Protein AF-0000000084497073 (afdb_homodimer)

Secondary structure (DSSP, 8-state):
---EEHHHHHH-GGGSSSHHHHHHHHHHHHHHH-SSS--S-HHHHHHHHTT--EEEEE--TTSHHHHHHHHHHHHHHHHHGGGS-TT--EEEEE---HHHHHH--HHHHHHHHHHHHHHHHHT--SPPPTTS-S-TTSTT--EEETTEEEEEEEEBTT--S-GGGB-SSEEEEEEEHHHHHHHHHHSS-HHHHHHHHHHHHHHH-SSPPPTT---TT-TT--GGGGTS--SSS---SS------------/---EEHHHHHH-GGGSSSHHHHHHHHHHHHHHH-SSS--S-HHHHHHHHTT--EEEEE--TTSHHHHHHHHHHHHHHHHHGGGS-TT--EEEEE---HHHHHH--HHHHHHHHHHHHHHHHHT--SPPPTTS-S-TTSTT--EEETTEEEEEEEEBTT--S-GGGB-SSEEEEEEEHHHHHHHHHHSS-HHHHHHHHHHHHHHH-SSPPPTT---TT-TT--GGGGTS--SSS---SS------------

Sequence (500 aa):
MQLLEGKQIESVPYLLDQQWQYEAFKHFKEKMSDTNGPFPCIPATIGFKLNHFRYGFLGDPRLKETSAELAELLKTFGQNSKSFGHYTSLIAIFHTPEDLIRKYSLADYRLLFWSLLSEISKLDEREWPPHIPRDPEHHVWEYCFGGEQYFMYCATPSHKKRKTRHFPYFIFAITPRWVLVEFNSAIESAKKMREKIRERIVNYDTIEIHPDLNLYGSKGNFEWKQYFLSDDLSTPSRCPFTSFHADKFEMQLLEGKQIESVPYLLDQQWQYEAFKHFKEKMSDTNGPFPCIPATIGFKLNHFRYGFLGDPRLKETSAELAELLKTFGQNSKSFGHYTSLIAIFHTPEDLIRKYSLADYRLLFWSLLSEISKLDEREWPPHIPRDPEHHVWEYCFGGEQYFMYCATPSHKKRKTRHFPYFIFAITPRWVLVEFNSAIESAKKMREKIRERIVNYDTIEIHPDLNLYGSKGNFEWKQYFLSDDLSTPSRCPFTSFHADKFE

Organism: NCBI:txid1637975

Structure (mmCIF, N/CA/C/O backbone):
data_AF-0000000084497073-model_v1
#
loop_
_entity.id
_entity.type
_entity.pdbx_description
1 polymer 'YqcI/YcgG family protein'
#
loop_
_atom_site.group_PDB
_atom_site.id
_atom_site.type_symbol
_atom_site.label_atom_id
_atom_site.label_alt_id
_atom_site.label_comp_id
_atom_site.label_asym_id
_atom_site.label_entity_id
_atom_site.label_seq_id
_atom_site.pdbx_PDB_ins_code
_atom_site.Cartn_x
_atom_site.Cartn_y
_atom_site.Cartn_z
_atom_site.occupancy
_atom_site.B_iso_or_equiv
_atom_site.auth_seq_id
_atom_site.auth_comp_id
_atom_site.auth_asym_id
_atom_site.auth_atom_id
_atom_site.pdbx_PDB_model_num
ATOM 1 N N . MET A 1 1 ? 0.046 -30.219 6.539 1 66.38 1 MET A N 1
ATOM 2 C CA . MET A 1 1 ? 0.534 -29.797 5.227 1 66.38 1 MET A CA 1
ATOM 3 C C . MET A 1 1 ? 1.893 -29.125 5.34 1 66.38 1 MET A C 1
ATOM 5 O O . MET A 1 1 ? 2.123 -28.344 6.266 1 66.38 1 MET A O 1
ATOM 9 N N . GLN A 1 2 ? 2.803 -29.625 4.527 1 83.56 2 GLN A N 1
ATOM 10 C CA . GLN A 1 2 ? 4.199 -29.266 4.754 1 83.56 2 GLN A CA 1
ATOM 11 C C . GLN A 1 2 ? 4.711 -28.328 3.668 1 83.56 2 GLN A C 1
ATOM 13 O O . GLN A 1 2 ? 4.316 -28.438 2.506 1 83.56 2 GLN A O 1
ATOM 18 N N . LEU A 1 3 ? 5.344 -27.25 4.059 1 92.62 3 LEU A N 1
ATOM 19 C CA . LEU A 1 3 ? 6.156 -26.406 3.188 1 92.62 3 LEU A CA 1
ATOM 20 C C . LEU A 1 3 ? 7.512 -27.047 2.926 1 92.62 3 LEU A C 1
ATOM 22 O O . LEU A 1 3 ? 8.281 -27.281 3.857 1 92.62 3 LEU A O 1
ATOM 26 N N . LEU A 1 4 ? 7.73 -27.359 1.691 1 94.69 4 LEU A N 1
ATOM 27 C CA . LEU A 1 4 ? 8.961 -28.078 1.368 1 94.69 4 LEU A CA 1
ATOM 28 C C . LEU A 1 4 ? 9.93 -27.172 0.617 1 94.69 4 LEU A C 1
ATOM 30 O O . LEU A 1 4 ? 9.508 -26.297 -0.144 1 94.69 4 LEU A O 1
ATOM 34 N N . GLU A 1 5 ? 11.219 -27.438 0.84 1 94.75 5 GLU A N 1
ATOM 35 C CA . GLU A 1 5 ? 12.273 -26.781 0.081 1 94.75 5 GLU A CA 1
ATOM 36 C C . GLU A 1 5 ? 12.609 -27.562 -1.19 1 94.75 5 GLU A C 1
ATOM 38 O O . GLU A 1 5 ? 12.57 -28.781 -1.202 1 94.75 5 GLU A O 1
ATOM 43 N N . GLY A 1 6 ? 12.961 -26.828 -2.205 1 94.25 6 GLY A N 1
ATOM 44 C CA . GLY A 1 6 ? 13.312 -27.469 -3.461 1 94.25 6 GLY A CA 1
ATOM 45 C C . GLY A 1 6 ? 14.422 -28.484 -3.32 1 94.25 6 GLY A C 1
ATOM 46 O O . GLY A 1 6 ? 14.297 -29.625 -3.795 1 94.25 6 GLY A O 1
ATOM 47 N N . LYS A 1 7 ? 15.492 -28.141 -2.656 1 91.81 7 LYS A N 1
ATOM 48 C CA . LYS A 1 7 ? 16.625 -29.031 -2.475 1 91.81 7 LYS A CA 1
ATOM 49 C C . LYS A 1 7 ? 16.234 -30.281 -1.689 1 91.81 7 LYS A C 1
ATOM 51 O O . LYS A 1 7 ? 16.75 -31.359 -1.941 1 91.81 7 LYS A O 1
ATOM 56 N N . GLN A 1 8 ? 15.312 -30.094 -0.758 1 89.44 8 GLN A N 1
ATOM 57 C CA . GLN A 1 8 ? 14.805 -31.234 0.002 1 89.44 8 GLN A CA 1
ATOM 58 C C . GLN A 1 8 ? 14.039 -32.188 -0.899 1 89.44 8 GLN A C 1
ATOM 60 O O . GLN A 1 8 ? 14.188 -33.406 -0.783 1 89.44 8 GLN A O 1
ATOM 65 N N . ILE A 1 9 ? 13.25 -31.656 -1.769 1 91.75 9 ILE A N 1
ATOM 66 C CA . ILE A 1 9 ? 12.453 -32.469 -2.686 1 91.75 9 ILE A CA 1
ATOM 67 C C . ILE A 1 9 ? 13.383 -33.25 -3.621 1 91.75 9 ILE A C 1
ATOM 69 O O . ILE A 1 9 ? 13.164 -34.438 -3.889 1 91.75 9 ILE A O 1
ATOM 73 N N . GLU A 1 10 ? 14.414 -32.625 -4.07 1 88.56 10 GLU A N 1
ATOM 74 C CA . GLU A 1 10 ? 15.352 -33.219 -5 1 88.56 10 GLU A CA 1
ATOM 75 C C . GLU A 1 10 ? 16.172 -34.312 -4.32 1 88.56 10 GLU A C 1
ATOM 77 O O . GLU A 1 10 ? 16.438 -35.375 -4.922 1 88.56 10 GLU A O 1
ATOM 82 N N . SER A 1 11 ? 16.531 -34.094 -3.066 1 86.06 11 SER A N 1
ATOM 83 C CA . SER A 1 11 ? 17.422 -35.031 -2.365 1 86.06 11 SER A CA 1
ATOM 84 C C . SER A 1 11 ? 16.656 -36.219 -1.788 1 86.06 11 SER A C 1
ATOM 86 O O . SER A 1 11 ? 17.219 -37.281 -1.637 1 86.06 11 SER A O 1
ATOM 88 N N . VAL A 1 12 ? 15.43 -35.906 -1.388 1 80.88 12 VAL A N 1
ATOM 89 C CA . VAL A 1 12 ? 14.641 -36.969 -0.768 1 80.88 12 VAL A CA 1
ATOM 90 C C . VAL A 1 12 ? 13.266 -37.031 -1.428 1 80.88 12 VAL A C 1
ATOM 92 O O . VAL A 1 12 ? 12.258 -36.688 -0.818 1 80.88 12 VAL A O 1
ATOM 95 N N . PRO A 1 13 ? 13.219 -37.656 -2.486 1 75.38 13 PRO A N 1
ATOM 96 C CA . PRO A 1 13 ? 11.945 -37.688 -3.213 1 75.38 13 PRO A CA 1
ATOM 97 C C . PRO A 1 13 ? 10.844 -38.406 -2.459 1 75.38 13 PRO A C 1
ATOM 99 O O . PRO A 1 13 ? 9.656 -38.156 -2.684 1 75.38 13 PRO A O 1
ATOM 102 N N . TYR A 1 14 ? 11.289 -39.281 -1.651 1 76.19 14 TYR A N 1
ATOM 103 C CA . TYR A 1 14 ? 10.297 -40.094 -0.935 1 76.19 14 TYR A CA 1
ATOM 104 C C . TYR A 1 14 ? 9.578 -39.25 0.115 1 76.19 14 TYR A C 1
ATOM 106 O O . TYR A 1 14 ? 8.633 -39.719 0.754 1 76.19 14 TYR A O 1
ATOM 114 N N . LEU A 1 15 ? 10.102 -37.969 0.199 1 76.19 15 LEU A N 1
ATOM 115 C CA . LEU A 1 15 ? 9.375 -37.031 1.041 1 76.19 15 LEU A CA 1
ATOM 116 C C . LEU A 1 15 ? 7.965 -36.812 0.509 1 76.19 15 LEU A C 1
ATOM 118 O O . LEU A 1 15 ? 7.062 -36.438 1.263 1 76.19 15 LEU A O 1
ATOM 122 N N . LEU A 1 16 ? 7.875 -37.094 -0.757 1 83.12 16 LEU A N 1
ATOM 123 C CA . LEU A 1 16 ? 6.586 -36.906 -1.413 1 83.12 16 LEU A CA 1
ATOM 124 C C . LEU A 1 16 ? 5.781 -38.188 -1.415 1 83.12 16 LEU A C 1
ATOM 126 O O . LEU A 1 16 ? 6.344 -39.281 -1.591 1 83.12 16 LEU A O 1
ATOM 130 N N . ASP A 1 17 ? 4.555 -38.125 -1.159 1 81.88 17 ASP A N 1
ATOM 131 C CA . ASP A 1 17 ? 3.684 -39.281 -0.962 1 81.88 17 ASP A CA 1
ATOM 132 C C . ASP A 1 17 ? 3.244 -39.875 -2.299 1 81.88 17 ASP A C 1
ATOM 134 O O . ASP A 1 17 ? 2.982 -41.094 -2.398 1 81.88 17 ASP A O 1
ATOM 138 N N . GLN A 1 18 ? 3.143 -39.031 -3.244 1 88.69 18 GLN A N 1
ATOM 139 C CA . GLN A 1 18 ? 2.582 -39.469 -4.516 1 88.69 18 GLN A CA 1
ATOM 140 C C . GLN A 1 18 ? 3.527 -39.156 -5.672 1 88.69 18 GLN A C 1
ATOM 142 O O . GLN A 1 18 ? 4.207 -38.125 -5.664 1 88.69 18 GLN A O 1
ATOM 147 N N . GLN A 1 19 ? 3.443 -39.938 -6.707 1 90.56 19 GLN A N 1
ATOM 148 C CA . GLN A 1 19 ? 4.344 -39.844 -7.848 1 90.56 19 GLN A CA 1
ATOM 149 C C . GLN A 1 19 ? 4.141 -38.531 -8.602 1 90.56 19 GLN A C 1
ATOM 151 O O . GLN A 1 19 ? 5.102 -37.938 -9.086 1 90.56 19 GLN A O 1
ATOM 156 N N . TRP A 1 20 ? 2.895 -38.094 -8.703 1 95.12 20 TRP A N 1
ATOM 157 C CA . TRP A 1 20 ? 2.623 -36.906 -9.484 1 95.12 20 TRP A CA 1
ATOM 158 C C . TRP A 1 20 ? 3.305 -35.688 -8.875 1 95.12 20 TRP A C 1
ATOM 160 O O . TRP A 1 20 ? 3.652 -34.75 -9.586 1 95.12 20 TRP A O 1
ATOM 170 N N . GLN A 1 21 ? 3.5 -35.688 -7.57 1 95.81 21 GLN A N 1
ATOM 171 C CA . GLN A 1 21 ? 4.109 -34.562 -6.879 1 95.81 21 GLN A CA 1
ATOM 172 C C . GLN A 1 21 ? 5.543 -34.344 -7.344 1 95.81 21 GLN A C 1
ATOM 174 O O . GLN A 1 21 ? 5.934 -33.219 -7.656 1 95.81 21 GLN A O 1
ATOM 179 N N . TYR A 1 22 ? 6.23 -35.375 -7.445 1 95.06 22 TYR A N 1
ATOM 180 C CA . TYR A 1 22 ? 7.613 -35.25 -7.898 1 95.06 22 TYR A CA 1
ATOM 181 C C . TYR A 1 22 ? 7.672 -34.875 -9.375 1 95.06 22 TYR A C 1
ATOM 183 O O . TYR A 1 22 ? 8.516 -34.062 -9.773 1 95.06 22 TYR A O 1
ATOM 191 N N . GLU A 1 23 ? 6.805 -35.469 -10.172 1 95.62 23 GLU A N 1
ATOM 192 C CA . GLU A 1 23 ? 6.742 -35.125 -11.586 1 95.62 23 GLU A CA 1
ATOM 193 C C . GLU A 1 23 ? 6.441 -33.656 -11.773 1 95.62 23 GLU A C 1
ATOM 195 O O . GLU A 1 23 ? 7.039 -32.969 -12.625 1 95.62 23 GLU A O 1
ATOM 200 N N . ALA A 1 24 ? 5.523 -33.156 -10.969 1 97.31 24 ALA A N 1
ATOM 201 C CA . ALA A 1 24 ? 5.172 -31.734 -11.031 1 97.31 24 ALA A CA 1
ATOM 202 C C . ALA A 1 24 ? 6.367 -30.859 -10.672 1 97.31 24 ALA A C 1
ATOM 204 O O . ALA A 1 24 ? 6.641 -29.859 -11.344 1 97.31 24 ALA A O 1
ATOM 205 N N . PHE A 1 25 ? 7.059 -31.234 -9.633 1 97.31 25 PHE A N 1
ATOM 206 C CA . PHE A 1 25 ? 8.242 -30.484 -9.219 1 97.31 25 PHE A CA 1
ATOM 207 C C . PHE A 1 25 ? 9.297 -30.484 -10.32 1 97.31 25 PHE A C 1
ATOM 209 O O . PHE A 1 25 ? 9.922 -29.469 -10.594 1 97.31 25 PHE A O 1
ATOM 216 N N . LYS A 1 26 ? 9.469 -31.625 -10.945 1 96.31 26 LYS A N 1
ATOM 217 C CA . LYS A 1 26 ? 10.438 -31.734 -12.031 1 96.31 26 LYS A CA 1
ATOM 218 C C . LYS A 1 26 ? 10.086 -30.797 -13.18 1 96.31 26 LYS A C 1
ATOM 220 O O . LYS A 1 26 ? 10.969 -30.141 -13.742 1 96.31 26 LYS A O 1
ATOM 225 N N . HIS A 1 27 ? 8.836 -30.781 -13.547 1 97.69 27 HIS A N 1
ATOM 226 C CA . HIS A 1 27 ? 8.391 -29.875 -14.594 1 97.69 27 HIS A CA 1
ATOM 227 C C . HIS A 1 27 ? 8.688 -28.422 -14.227 1 97.69 27 HIS A C 1
ATOM 229 O O . HIS A 1 27 ? 9.125 -27.641 -15.07 1 97.69 27 HIS A O 1
ATOM 235 N N . PHE A 1 28 ? 8.445 -28.078 -12.953 1 98.44 28 PHE A N 1
ATOM 236 C CA . PHE A 1 28 ? 8.695 -26.719 -12.492 1 98.44 28 PHE A CA 1
ATOM 237 C C . PHE A 1 28 ? 10.188 -26.391 -12.547 1 98.44 28 PHE A C 1
ATOM 239 O O . PHE A 1 28 ? 10.578 -25.328 -13.023 1 98.44 28 PHE A O 1
ATOM 246 N N . LYS A 1 29 ? 10.938 -27.297 -12.094 1 97.62 29 LYS A N 1
ATOM 247 C CA . LYS A 1 29 ? 12.391 -27.141 -12.133 1 97.62 29 LYS A CA 1
ATOM 248 C C . LYS A 1 29 ? 12.883 -26.938 -13.562 1 97.62 29 LYS A C 1
ATOM 250 O O . LYS A 1 29 ? 13.711 -26.062 -13.812 1 97.62 29 LYS A O 1
ATOM 255 N N . GLU A 1 30 ? 12.414 -27.672 -14.477 1 97.44 30 GLU A N 1
ATOM 256 C CA . GLU A 1 30 ? 12.797 -27.547 -15.875 1 97.44 30 GLU A CA 1
ATOM 257 C C . GLU A 1 30 ? 12.445 -26.172 -16.422 1 97.44 30 GLU A C 1
ATOM 259 O O . GLU A 1 30 ? 13.25 -25.547 -17.109 1 97.44 30 GLU A O 1
ATOM 264 N N . LYS A 1 31 ? 11.281 -25.75 -16.109 1 97.75 31 LYS A N 1
ATOM 265 C CA . LYS A 1 31 ? 10.82 -24.438 -16.562 1 97.75 31 LYS A CA 1
ATOM 266 C C . LYS A 1 31 ? 11.695 -23.312 -16.016 1 97.75 31 LYS A C 1
ATOM 268 O O . LYS A 1 31 ? 12.07 -22.406 -16.766 1 97.75 31 LYS A O 1
ATOM 273 N N . MET A 1 32 ? 12.125 -23.391 -14.781 1 97.88 32 MET A N 1
ATOM 274 C CA . MET A 1 32 ? 12.859 -22.312 -14.109 1 97.88 32 MET A CA 1
ATOM 275 C C . MET A 1 32 ? 14.344 -22.391 -14.461 1 97.88 32 MET A C 1
ATOM 277 O O . MET A 1 32 ? 15.047 -21.375 -14.391 1 97.88 32 MET A O 1
ATOM 281 N N . SER A 1 33 ? 14.789 -23.547 -14.883 1 96.81 33 SER A N 1
ATOM 282 C CA . SER A 1 33 ? 16.219 -23.719 -15.094 1 96.81 33 SER A CA 1
ATOM 283 C C . SER A 1 33 ? 16.578 -23.656 -16.578 1 96.81 33 SER A C 1
ATOM 285 O O . SER A 1 33 ? 17.734 -23.781 -16.953 1 96.81 33 SER A O 1
ATOM 287 N N . ASP A 1 34 ? 15.602 -23.5 -17.406 1 96.06 34 ASP A N 1
ATOM 288 C CA . ASP A 1 34 ? 15.852 -23.469 -18.844 1 96.06 34 ASP A CA 1
ATOM 289 C C . ASP A 1 34 ? 16.719 -22.266 -19.219 1 96.06 34 ASP A C 1
ATOM 291 O O . ASP A 1 34 ? 16.266 -21.109 -19.109 1 96.06 34 ASP A O 1
ATOM 295 N N . THR A 1 35 ? 17.859 -22.438 -19.734 1 92.19 35 THR A N 1
ATOM 296 C CA . THR A 1 35 ? 18.781 -21.344 -20.078 1 92.19 35 THR A CA 1
ATOM 297 C C . THR A 1 35 ? 18.609 -20.938 -21.547 1 92.19 35 THR A C 1
ATOM 299 O O . THR A 1 35 ? 18.984 -19.828 -21.922 1 92.19 35 THR A O 1
ATOM 302 N N . ASN A 1 36 ? 18.094 -21.797 -22.344 1 92.31 36 ASN A N 1
ATOM 303 C CA . ASN A 1 36 ? 17.875 -21.5 -23.75 1 92.31 36 ASN A CA 1
ATOM 304 C C . ASN A 1 36 ? 16.594 -20.688 -23.953 1 92.31 36 ASN A C 1
ATOM 306 O O . ASN A 1 36 ? 16.5 -19.906 -24.906 1 92.31 36 ASN A O 1
ATOM 310 N N . GLY A 1 37 ? 15.688 -20.859 -23.172 1 93.81 37 GLY A N 1
ATOM 311 C CA . GLY A 1 37 ? 14.422 -20.141 -23.094 1 93.81 37 GLY A CA 1
ATOM 312 C C . GLY A 1 37 ? 14.016 -19.812 -21.672 1 93.81 37 GLY A C 1
ATOM 313 O O . GLY A 1 37 ? 13.062 -20.375 -21.141 1 93.81 37 GLY A O 1
ATOM 314 N N . PRO A 1 38 ? 14.758 -18.906 -21.172 1 95.62 38 PRO A N 1
ATOM 315 C CA . PRO A 1 38 ? 14.539 -18.625 -19.75 1 95.62 38 PRO A CA 1
ATOM 316 C C . PRO A 1 38 ? 13.148 -18.047 -19.469 1 95.62 38 PRO A C 1
ATOM 318 O O . PRO A 1 38 ? 12.641 -17.234 -20.25 1 95.62 38 PRO A O 1
ATOM 321 N N . PHE A 1 39 ? 12.609 -18.578 -18.375 1 97.88 39 PHE A N 1
ATOM 322 C CA . PHE A 1 39 ? 11.352 -18 -17.938 1 97.88 39 PHE A CA 1
ATOM 323 C C . PHE A 1 39 ? 11.461 -16.484 -17.812 1 97.88 39 PHE A C 1
ATOM 325 O O . PHE A 1 39 ? 12.453 -15.969 -17.297 1 97.88 39 PHE A O 1
ATOM 332 N N . PRO A 1 40 ? 10.492 -15.734 -18.281 1 97 40 PRO A N 1
ATOM 333 C CA . PRO A 1 40 ? 10.609 -14.281 -18.422 1 97 40 PRO A CA 1
ATOM 334 C C . PRO A 1 40 ? 10.695 -13.562 -17.078 1 97 40 PRO A C 1
ATOM 336 O O . PRO A 1 40 ? 11.344 -12.516 -16.969 1 97 40 PRO A O 1
ATOM 339 N N . CYS A 1 41 ? 10.055 -14.031 -16.078 1 96.5 41 CYS A N 1
ATOM 340 C CA . CYS A 1 41 ? 10.109 -13.383 -14.766 1 96.5 41 CYS A CA 1
ATOM 341 C C . CYS A 1 41 ? 11.477 -13.57 -14.125 1 96.5 41 CYS A C 1
ATOM 343 O O . CYS A 1 41 ? 11.758 -14.617 -13.539 1 96.5 41 CYS A O 1
ATOM 345 N N . ILE A 1 42 ? 12.242 -12.562 -14.141 1 95.62 42 ILE A N 1
ATOM 346 C CA . ILE A 1 42 ? 13.641 -12.617 -13.727 1 95.62 42 ILE A CA 1
ATOM 347 C C . ILE A 1 42 ? 13.727 -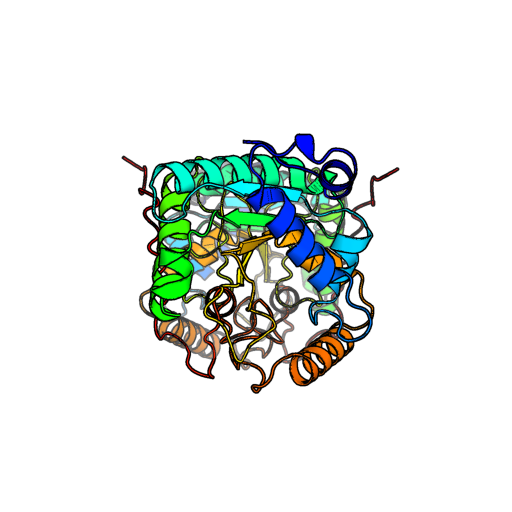12.891 -12.227 1 95.62 42 ILE A C 1
ATOM 349 O O . ILE A 1 42 ? 14.453 -13.789 -11.797 1 95.62 42 ILE A O 1
ATOM 353 N N . PRO A 1 43 ? 12.984 -12.195 -11.383 1 96.06 43 PRO A N 1
ATOM 354 C CA . PRO A 1 43 ? 13.07 -12.5 -9.953 1 96.06 43 PRO A CA 1
ATOM 355 C C . PRO A 1 43 ? 12.68 -13.938 -9.625 1 96.06 43 PRO A C 1
ATOM 357 O O . PRO A 1 43 ? 13.211 -14.531 -8.688 1 96.06 43 PRO A O 1
ATOM 360 N N . ALA A 1 44 ? 11.805 -14.5 -10.375 1 97.62 44 ALA A N 1
ATOM 361 C CA . ALA A 1 44 ? 11.414 -15.891 -10.148 1 97.62 44 ALA A CA 1
ATOM 362 C C . ALA A 1 44 ? 12.586 -16.828 -10.414 1 97.62 44 ALA A C 1
ATOM 364 O O . ALA A 1 44 ? 12.828 -17.766 -9.641 1 97.62 44 ALA A O 1
ATOM 365 N N . THR A 1 45 ? 13.266 -16.609 -11.484 1 97.56 45 THR A N 1
ATOM 366 C CA . THR A 1 45 ? 14.406 -17.469 -11.805 1 97.56 45 THR A CA 1
ATOM 367 C C . THR A 1 45 ? 15.5 -17.312 -10.758 1 97.56 45 THR A C 1
ATOM 369 O O . THR A 1 45 ? 16.172 -18.297 -10.414 1 97.56 45 THR A O 1
ATOM 372 N N . ILE A 1 46 ? 15.711 -16.109 -10.25 1 97 46 ILE A N 1
ATOM 373 C CA . ILE A 1 46 ? 16.688 -15.875 -9.195 1 97 46 ILE A CA 1
ATOM 374 C C . ILE A 1 46 ? 16.266 -16.609 -7.926 1 97 46 ILE A C 1
ATOM 376 O O . ILE A 1 46 ? 17.078 -17.328 -7.324 1 97 46 ILE A O 1
ATOM 380 N N . GLY A 1 47 ? 15 -16.5 -7.543 1 98.12 47 GLY A N 1
ATOM 381 C CA . GLY A 1 47 ? 14.492 -17.172 -6.359 1 98.12 47 GLY A CA 1
ATOM 382 C C . GLY A 1 47 ? 14.648 -18.688 -6.422 1 98.12 47 GLY A C 1
ATOM 383 O O . GLY A 1 47 ? 14.977 -19.312 -5.422 1 98.12 47 GLY A O 1
ATOM 384 N N . PHE A 1 48 ? 14.391 -19.219 -7.574 1 98.25 48 PHE A N 1
ATOM 385 C CA . PHE A 1 48 ? 14.555 -20.656 -7.77 1 98.25 48 PHE A CA 1
ATOM 386 C C . PHE A 1 48 ? 16.016 -21.062 -7.574 1 98.25 48 PHE A C 1
ATOM 388 O O . PHE A 1 48 ? 16.312 -21.984 -6.824 1 98.25 48 PHE A O 1
ATOM 395 N N . LYS A 1 49 ? 16.922 -20.328 -8.195 1 97.31 49 LYS A N 1
ATOM 396 C CA . LYS A 1 49 ? 18.359 -20.641 -8.141 1 97.31 49 LYS A CA 1
ATOM 397 C C . LYS A 1 49 ? 18.875 -20.547 -6.715 1 97.31 49 LYS A C 1
ATOM 399 O O . LYS A 1 49 ? 19.734 -21.344 -6.312 1 97.31 49 LYS A O 1
ATOM 404 N N . LEU A 1 50 ? 18.344 -19.656 -5.973 1 97.75 50 LEU A N 1
ATOM 405 C CA . LEU A 1 50 ? 18.797 -19.422 -4.609 1 97.75 50 LEU A CA 1
ATOM 406 C C . LEU A 1 50 ? 18.094 -20.344 -3.623 1 97.75 50 LEU A C 1
ATOM 408 O O . LEU A 1 50 ? 18.359 -20.281 -2.42 1 97.75 50 LEU A O 1
ATOM 412 N N . ASN A 1 51 ? 17.172 -21.156 -4.094 1 98 51 ASN A N 1
ATOM 413 C CA . ASN A 1 51 ? 16.406 -22.094 -3.281 1 98 51 ASN A CA 1
ATOM 414 C C . ASN A 1 51 ? 15.539 -21.359 -2.254 1 98 51 ASN A C 1
ATOM 416 O O . ASN A 1 51 ? 15.422 -21.812 -1.109 1 98 51 ASN A O 1
ATOM 420 N N . HIS A 1 52 ? 14.961 -20.219 -2.654 1 98.5 52 HIS A N 1
ATOM 421 C CA . HIS A 1 52 ? 14.156 -19.422 -1.748 1 98.5 52 HIS A CA 1
ATOM 422 C C . HIS A 1 52 ? 12.688 -19.828 -1.802 1 98.5 52 HIS A C 1
ATOM 424 O O . HIS A 1 52 ? 11.898 -19.453 -0.937 1 98.5 52 HIS A O 1
ATOM 430 N N . PHE A 1 53 ? 12.281 -20.672 -2.783 1 98.69 53 PHE A N 1
ATOM 431 C CA . PHE A 1 53 ? 10.883 -21.062 -2.93 1 98.69 53 PHE A CA 1
ATOM 432 C C . PHE A 1 53 ? 10.508 -22.141 -1.918 1 98.69 53 PHE A C 1
ATOM 434 O O . PHE A 1 53 ? 11.359 -22.922 -1.488 1 98.69 53 PHE A O 1
ATOM 441 N N . ARG A 1 54 ? 9.305 -22.094 -1.542 1 98.5 54 ARG A N 1
ATOM 442 C CA . ARG A 1 54 ? 8.68 -23.188 -0.815 1 98.5 54 ARG A CA 1
ATOM 443 C C . ARG A 1 54 ? 7.562 -23.812 -1.634 1 98.5 54 ARG A C 1
ATOM 445 O O . ARG A 1 54 ? 6.836 -23.125 -2.344 1 98.5 54 ARG A O 1
ATOM 452 N N . TYR A 1 55 ? 7.488 -25.109 -1.459 1 98.19 55 TYR A N 1
ATOM 453 C CA . TYR A 1 55 ? 6.559 -25.875 -2.285 1 98.19 55 TYR A CA 1
ATOM 454 C C . TYR A 1 55 ? 5.496 -26.547 -1.429 1 98.19 55 TYR A C 1
ATOM 456 O O . TYR A 1 55 ? 5.797 -27.078 -0.354 1 98.19 55 TYR A O 1
ATOM 464 N N . GLY A 1 56 ? 4.289 -26.406 -1.844 1 97.56 56 GLY A N 1
ATOM 465 C CA . GLY A 1 56 ? 3.166 -27.156 -1.3 1 97.56 56 GLY A CA 1
ATOM 466 C C . GLY A 1 56 ? 2.414 -27.953 -2.35 1 97.56 56 GLY A C 1
ATOM 467 O O . GLY A 1 56 ? 2.17 -27.453 -3.453 1 97.56 56 GLY A O 1
ATOM 468 N N . PHE A 1 57 ? 2.164 -29.188 -2.014 1 97.5 57 PHE A N 1
ATOM 469 C CA . PHE A 1 57 ? 1.391 -30.062 -2.885 1 97.5 57 PHE A CA 1
ATOM 470 C C . PHE A 1 57 ? 0.006 -30.328 -2.303 1 97.5 57 PHE A C 1
ATOM 472 O O . PHE A 1 57 ? -0.119 -30.812 -1.177 1 97.5 57 PHE A O 1
ATOM 479 N N . LEU A 1 58 ? -0.987 -29.969 -3.102 1 98 58 LEU A N 1
ATOM 480 C CA . LEU A 1 58 ? -2.363 -30 -2.617 1 98 58 LEU A CA 1
ATOM 481 C C . LEU A 1 58 ? -3.205 -30.984 -3.41 1 98 58 LEU A C 1
ATOM 483 O O . LEU A 1 58 ? -2.793 -31.438 -4.48 1 98 58 LEU A O 1
ATOM 487 N N . GLY A 1 59 ? -4.387 -31.344 -2.867 1 96.88 59 GLY A N 1
ATOM 488 C CA . GLY A 1 59 ? -5.27 -32.281 -3.539 1 96.88 59 GLY A CA 1
ATOM 489 C C . GLY A 1 59 ? -5.973 -31.688 -4.742 1 96.88 59 GLY A C 1
ATOM 490 O O . GLY A 1 59 ? -5.523 -30.672 -5.293 1 96.88 59 GLY A O 1
ATOM 491 N N . ASP A 1 60 ? -7.008 -32.406 -5.188 1 98 60 ASP A N 1
ATOM 492 C CA . ASP A 1 60 ? -7.863 -31.922 -6.273 1 98 60 ASP A CA 1
ATOM 493 C C . ASP A 1 60 ? -8.477 -30.562 -5.945 1 98 60 ASP A C 1
ATOM 495 O O . ASP A 1 60 ? -9.18 -30.422 -4.938 1 98 60 ASP A O 1
ATOM 499 N N . PRO A 1 61 ? -8.18 -29.547 -6.762 1 98.31 61 PRO A N 1
ATOM 500 C CA . PRO A 1 61 ? -8.602 -28.172 -6.43 1 98.31 61 PRO A CA 1
ATOM 501 C C . PRO A 1 61 ? -10.117 -28.016 -6.426 1 98.31 61 PRO A C 1
ATOM 503 O O . PRO A 1 61 ? -10.633 -27 -5.961 1 98.31 61 PRO A O 1
ATOM 506 N N . ARG A 1 62 ? -10.836 -28.969 -6.93 1 97.19 62 ARG A N 1
ATOM 507 C CA . ARG A 1 62 ? -12.297 -28.922 -6.969 1 97.19 62 ARG A CA 1
ATOM 508 C C . ARG A 1 62 ? -12.898 -29.297 -5.617 1 97.19 62 ARG A C 1
ATOM 510 O O . ARG A 1 62 ? -14.07 -29.031 -5.363 1 97.19 62 ARG A O 1
ATOM 517 N N . LEU A 1 63 ? -12.117 -29.828 -4.777 1 96.69 63 LEU A N 1
ATOM 518 C CA . LEU A 1 63 ? -12.609 -30.328 -3.5 1 96.69 63 LEU A CA 1
ATOM 519 C C . LEU A 1 63 ? -12.5 -29.266 -2.416 1 96.69 63 LEU A C 1
ATOM 521 O O . LEU A 1 63 ? -11.516 -28.516 -2.369 1 96.69 63 LEU A O 1
ATOM 525 N N . LYS A 1 64 ? -13.383 -29.266 -1.435 1 94.5 64 LYS A N 1
ATOM 526 C CA . LYS A 1 64 ? -13.43 -28.312 -0.335 1 94.5 64 LYS A CA 1
ATOM 527 C C . LYS A 1 64 ? -12.211 -28.453 0.577 1 94.5 64 LYS A C 1
ATOM 529 O O . LYS A 1 64 ? -11.688 -27.469 1.092 1 94.5 64 LYS A O 1
ATOM 534 N N . GLU A 1 65 ? -11.852 -29.625 0.736 1 96.62 65 GLU A N 1
ATOM 535 C CA . GLU A 1 65 ? -10.719 -29.891 1.617 1 96.62 65 GLU A CA 1
ATOM 536 C C . GLU A 1 65 ? -9.445 -29.234 1.094 1 96.62 65 GLU A C 1
ATOM 538 O O . GLU A 1 65 ? -8.578 -28.844 1.875 1 96.62 65 GLU A O 1
ATOM 543 N N . THR A 1 66 ? -9.367 -29.094 -0.172 1 97.69 66 THR A N 1
ATOM 544 C CA . THR A 1 66 ? -8.164 -28.547 -0.786 1 97.69 66 THR A CA 1
ATOM 545 C C . THR A 1 66 ? -8.039 -27.047 -0.464 1 97.69 66 THR A C 1
ATOM 547 O O . THR A 1 66 ? -6.938 -26.547 -0.243 1 97.69 66 THR A O 1
ATOM 550 N N . SER A 1 67 ? -9.125 -26.344 -0.419 1 97 67 SER A N 1
ATOM 551 C CA . SER A 1 67 ? -9.086 -24.938 -0.028 1 97 67 SER A CA 1
ATOM 552 C C . SER A 1 67 ? -8.562 -24.766 1.396 1 97 67 SER A C 1
ATOM 554 O O . SER A 1 67 ? -7.801 -23.844 1.679 1 97 67 SER A O 1
ATOM 556 N N . ALA A 1 68 ? -9.008 -25.656 2.242 1 97.06 68 ALA A N 1
ATOM 557 C CA . ALA A 1 68 ? -8.531 -25.625 3.623 1 97.06 68 ALA A CA 1
ATOM 558 C C . ALA A 1 68 ? -7.035 -25.891 3.695 1 97.06 68 ALA A C 1
ATOM 560 O O . ALA A 1 68 ? -6.32 -25.25 4.469 1 97.06 68 ALA A O 1
ATOM 561 N N . GLU A 1 69 ? -6.586 -26.812 2.863 1 97.44 69 GLU A N 1
ATOM 562 C CA . GLU A 1 69 ? -5.156 -27.094 2.783 1 97.44 69 GLU A CA 1
ATOM 563 C C . GLU A 1 69 ? -4.371 -25.875 2.316 1 97.44 69 GLU A C 1
ATOM 565 O O . GLU A 1 69 ? -3.326 -25.547 2.885 1 97.44 69 GLU A O 1
ATOM 570 N N . LEU A 1 70 ? -4.82 -25.25 1.335 1 98.25 70 LEU A N 1
ATOM 571 C CA . LEU A 1 70 ? -4.156 -24.078 0.794 1 98.25 70 LEU A CA 1
ATOM 572 C C . LEU A 1 70 ? -4.102 -22.953 1.832 1 98.25 70 LEU A C 1
ATOM 574 O O . LEU A 1 70 ? -3.074 -22.297 1.985 1 98.25 70 LEU A O 1
ATOM 578 N N . ALA A 1 71 ? -5.23 -22.734 2.523 1 97.81 71 ALA A N 1
ATOM 579 C CA . ALA A 1 71 ? -5.285 -21.703 3.561 1 97.81 71 ALA A CA 1
ATOM 580 C C . ALA A 1 71 ? -4.23 -21.953 4.637 1 97.81 71 ALA A C 1
ATOM 582 O O . ALA A 1 71 ? -3.521 -21.031 5.047 1 97.81 71 ALA A O 1
ATOM 583 N N . GLU A 1 72 ? -4.156 -23.188 5.027 1 97.56 72 GLU A N 1
ATOM 584 C CA . GLU A 1 72 ? -3.184 -23.547 6.055 1 97.56 72 GLU A CA 1
ATOM 585 C C . GLU A 1 72 ? -1.756 -23.344 5.555 1 97.56 72 GLU A C 1
ATOM 587 O O . GLU A 1 72 ? -0.897 -22.859 6.289 1 97.56 72 GLU A O 1
ATOM 592 N N . LEU A 1 73 ? -1.516 -23.781 4.348 1 97.69 73 LEU A N 1
ATOM 593 C CA . LEU A 1 73 ? -0.203 -23.609 3.734 1 97.69 73 LEU A CA 1
ATOM 594 C C . LEU A 1 73 ? 0.176 -22.141 3.648 1 97.69 73 LEU A C 1
ATOM 596 O O . LEU A 1 73 ? 1.301 -21.75 3.984 1 97.69 73 LEU A O 1
ATOM 600 N N . LEU A 1 74 ? -0.737 -21.328 3.193 1 98.25 74 LEU A N 1
ATOM 601 C CA . LEU A 1 74 ? -0.492 -19.891 3.018 1 98.25 74 LEU A CA 1
ATOM 602 C C . LEU A 1 74 ? -0.275 -19.203 4.363 1 98.25 74 LEU A C 1
ATOM 604 O O . LEU A 1 74 ? 0.561 -18.312 4.48 1 98.25 74 LEU A O 1
ATOM 608 N N . LYS A 1 75 ? -1.051 -19.641 5.375 1 97.81 75 LYS A N 1
ATOM 609 C CA . LYS A 1 75 ? -0.851 -19.125 6.727 1 97.81 75 LYS A CA 1
ATOM 610 C C . LYS A 1 75 ? 0.573 -19.391 7.211 1 97.81 75 LYS A C 1
ATOM 612 O O . LYS A 1 75 ? 1.268 -18.469 7.645 1 97.81 75 LYS A O 1
ATOM 617 N N . THR A 1 76 ? 0.999 -20.625 7.102 1 97.69 76 THR A N 1
ATOM 618 C CA . THR A 1 76 ? 2.336 -21 7.539 1 97.69 76 THR A CA 1
ATOM 619 C C . THR A 1 76 ? 3.402 -20.281 6.727 1 97.69 76 THR A C 1
ATOM 621 O O . THR A 1 76 ? 4.375 -19.766 7.289 1 97.69 76 THR A O 1
ATOM 624 N N . PHE A 1 77 ? 3.219 -20.234 5.48 1 98.5 77 PHE A N 1
ATOM 625 C CA . PHE A 1 77 ? 4.164 -19.547 4.605 1 98.5 77 PHE A CA 1
ATOM 626 C C . PHE A 1 77 ? 4.277 -18.078 4.98 1 98.5 77 PHE A C 1
ATOM 628 O O . PHE A 1 77 ? 5.383 -17.547 5.121 1 98.5 77 PHE A O 1
ATOM 635 N N . GLY A 1 78 ? 3.148 -17.391 5.07 1 97.69 78 GLY A N 1
ATOM 636 C CA . GLY A 1 78 ? 3.131 -15.977 5.391 1 97.69 78 GLY A CA 1
ATOM 637 C C . GLY A 1 78 ? 3.859 -15.648 6.684 1 97.69 78 GLY A C 1
ATOM 638 O O . GLY A 1 78 ? 4.602 -14.664 6.754 1 97.69 78 GLY A O 1
ATOM 639 N N . GLN A 1 79 ? 3.695 -16.469 7.688 1 96.69 79 GLN A N 1
ATOM 640 C CA . GLN A 1 79 ? 4.281 -16.25 9.008 1 96.69 79 GLN A CA 1
ATOM 641 C C . GLN A 1 79 ? 5.797 -16.438 8.969 1 96.69 79 GLN A C 1
ATOM 643 O O . GLN A 1 79 ? 6.512 -15.898 9.812 1 96.69 79 GLN A O 1
ATOM 648 N N . ASN A 1 80 ? 6.301 -17.141 7.887 1 97.5 80 ASN A N 1
ATOM 649 C CA . ASN A 1 80 ? 7.711 -17.5 7.879 1 97.5 80 ASN A CA 1
ATOM 650 C C . ASN A 1 80 ? 8.43 -16.969 6.645 1 97.5 80 ASN A C 1
ATOM 652 O O . ASN A 1 80 ? 9.641 -17.125 6.504 1 97.5 80 ASN A O 1
ATOM 656 N N . SER A 1 81 ? 7.766 -16.297 5.805 1 97.69 81 SER A N 1
ATOM 657 C CA . SER A 1 81 ? 8.281 -15.961 4.48 1 97.69 81 SER A CA 1
ATOM 658 C C . SER A 1 81 ? 9.594 -15.195 4.574 1 97.69 81 SER A C 1
ATOM 660 O O . SER A 1 81 ? 10.5 -15.406 3.764 1 97.69 81 SER A O 1
ATOM 662 N N . LYS A 1 82 ? 9.797 -14.344 5.543 1 96 82 LYS A N 1
ATOM 663 C CA . LYS A 1 82 ? 10.977 -13.492 5.656 1 96 82 LYS A CA 1
ATOM 664 C C . LYS A 1 82 ? 12.219 -14.32 5.973 1 96 82 LYS A C 1
ATOM 666 O O . LYS A 1 82 ? 13.344 -13.844 5.801 1 96 82 LYS A O 1
ATOM 671 N N . SER A 1 83 ? 11.977 -15.508 6.453 1 97.31 83 SER A N 1
ATOM 672 C CA . SER A 1 83 ? 13.109 -16.359 6.801 1 97.31 83 SER A CA 1
ATOM 673 C C . SER A 1 83 ? 13.531 -17.234 5.621 1 97.31 83 SER A C 1
ATOM 675 O O . SER A 1 83 ? 14.562 -17.906 5.68 1 97.31 83 SER A O 1
ATOM 677 N N . PHE A 1 84 ? 12.781 -17.188 4.496 1 97.81 84 PHE A N 1
ATOM 678 C CA . PHE A 1 84 ? 13.031 -18.125 3.41 1 97.81 84 PHE A CA 1
ATOM 679 C C . PHE A 1 84 ? 13.93 -17.516 2.354 1 97.81 84 PHE A C 1
ATOM 681 O O . PHE A 1 84 ? 14.383 -18.188 1.43 1 97.81 84 PHE A O 1
ATOM 688 N N . GLY A 1 85 ? 14.172 -16.203 2.459 1 97.25 85 GLY A N 1
ATOM 689 C CA . GLY A 1 85 ? 15.008 -15.516 1.488 1 97.25 85 GLY A CA 1
ATOM 690 C C . GLY A 1 85 ? 14.32 -14.336 0.834 1 97.25 85 GLY A C 1
ATOM 691 O O . GLY A 1 85 ? 13.094 -14.234 0.859 1 97.25 85 GLY A O 1
ATOM 692 N N . HIS A 1 86 ? 15.023 -13.484 0.12 1 96.38 86 HIS A N 1
ATOM 693 C CA . HIS A 1 86 ? 14.555 -12.203 -0.383 1 96.38 86 HIS A CA 1
ATOM 694 C C . HIS A 1 86 ? 13.789 -12.367 -1.691 1 96.38 86 HIS A C 1
ATOM 696 O O . HIS A 1 86 ? 13.234 -11.398 -2.219 1 96.38 86 HIS A O 1
ATOM 702 N N . TYR A 1 87 ? 13.766 -13.547 -2.219 1 98 87 TYR A N 1
ATOM 703 C CA . TYR A 1 87 ? 13.047 -13.828 -3.455 1 98 87 TYR A CA 1
ATOM 704 C C . TYR A 1 87 ? 12.031 -14.945 -3.252 1 98 87 TYR A C 1
ATOM 706 O O . TYR A 1 87 ? 11.758 -15.719 -4.172 1 98 87 TYR A O 1
ATOM 714 N N . THR A 1 88 ? 11.555 -15.055 -2.061 1 98.62 88 THR A N 1
ATOM 715 C CA . THR A 1 88 ? 10.719 -16.203 -1.71 1 98.62 88 THR A CA 1
ATOM 716 C C . THR A 1 88 ? 9.359 -16.109 -2.395 1 98.62 88 THR A C 1
ATOM 718 O O . THR A 1 88 ? 8.875 -15.008 -2.678 1 98.62 88 THR A O 1
ATOM 721 N N . SER A 1 89 ? 8.773 -17.234 -2.701 1 98.75 89 SER A N 1
ATOM 722 C CA . SER A 1 89 ? 7.414 -17.453 -3.172 1 98.75 89 SER A CA 1
ATOM 723 C C . SER A 1 89 ? 6.91 -18.844 -2.756 1 98.75 89 SER A C 1
ATOM 725 O O . SER A 1 89 ? 7.703 -19.766 -2.564 1 98.75 89 SER A O 1
ATOM 727 N N . LEU A 1 90 ? 5.641 -18.906 -2.521 1 98.81 90 LEU A N 1
ATOM 728 C CA . LEU A 1 90 ? 5 -20.203 -2.33 1 98.81 90 LEU A CA 1
ATOM 729 C C . LEU A 1 90 ? 4.512 -20.766 -3.658 1 98.81 90 LEU A C 1
ATOM 731 O O . LEU A 1 90 ? 3.662 -20.156 -4.32 1 98.81 90 LEU A O 1
ATOM 735 N N . ILE A 1 91 ? 5.074 -21.875 -4.035 1 98.81 91 ILE A N 1
ATOM 736 C CA . ILE A 1 91 ? 4.605 -22.594 -5.207 1 98.81 91 ILE A CA 1
ATOM 737 C C . ILE A 1 91 ? 3.605 -23.672 -4.785 1 98.81 91 ILE A C 1
ATOM 739 O O . ILE A 1 91 ? 3.994 -24.734 -4.301 1 98.81 91 ILE A O 1
ATOM 743 N N . ALA A 1 92 ? 2.352 -23.375 -4.953 1 98.75 92 ALA A N 1
ATOM 744 C CA . ALA A 1 92 ? 1.272 -24.297 -4.629 1 98.75 92 ALA A CA 1
ATOM 745 C C . ALA A 1 92 ? 0.861 -25.109 -5.852 1 98.75 92 ALA A C 1
ATOM 747 O O . ALA A 1 92 ? 0.277 -24.578 -6.797 1 98.75 92 ALA A O 1
ATOM 748 N N . ILE A 1 93 ? 1.132 -26.391 -5.793 1 98.5 93 ILE A N 1
ATOM 749 C CA . ILE A 1 93 ? 0.851 -27.266 -6.926 1 98.5 93 ILE A CA 1
ATOM 750 C C . ILE A 1 93 ? -0.328 -28.188 -6.59 1 98.5 93 ILE A C 1
ATOM 752 O O . ILE A 1 93 ? -0.291 -28.922 -5.598 1 98.5 93 ILE A O 1
ATOM 756 N N . PHE A 1 94 ? -1.349 -28.125 -7.434 1 98.69 94 PHE A N 1
ATOM 757 C CA . PHE A 1 94 ? -2.553 -28.906 -7.191 1 98.69 94 PHE A CA 1
ATOM 758 C C . PHE A 1 94 ? -2.512 -30.219 -7.977 1 98.69 94 PHE A C 1
ATOM 760 O O . PHE A 1 94 ? -2.078 -30.25 -9.133 1 98.69 94 PHE A O 1
ATOM 767 N N . HIS A 1 95 ? -2.982 -31.281 -7.289 1 97.94 95 HIS A N 1
ATOM 768 C CA . HIS A 1 95 ? -3.266 -32.469 -8.07 1 97.94 95 HIS A CA 1
ATOM 769 C C . HIS A 1 95 ? -4.227 -32.156 -9.219 1 97.94 95 HIS A C 1
ATOM 771 O O . HIS A 1 95 ? -5.297 -31.609 -9 1 97.94 95 HIS A O 1
ATOM 777 N N . THR A 1 96 ? -3.812 -32.5 -10.406 1 98.38 96 THR A N 1
ATOM 778 C CA . THR A 1 96 ? -4.586 -32.219 -11.609 1 98.38 96 THR A CA 1
ATOM 779 C C . THR A 1 96 ? -4.891 -33.5 -12.383 1 98.38 96 THR A C 1
ATOM 781 O O . THR A 1 96 ? -4.184 -33.844 -13.336 1 98.38 96 THR A O 1
ATOM 784 N N . PRO A 1 97 ? -5.996 -34.125 -12.039 1 96.75 97 PRO A N 1
ATOM 785 C CA . PRO A 1 97 ? -6.316 -35.406 -12.695 1 96.75 97 PRO A CA 1
ATOM 786 C C . PRO A 1 97 ? -6.574 -35.219 -14.195 1 96.75 97 PRO A C 1
ATOM 788 O O . PRO A 1 97 ? -6.84 -34.125 -14.664 1 96.75 97 PRO A O 1
ATOM 791 N N . GLU A 1 98 ? -6.543 -36.344 -14.844 1 96.12 98 GLU A N 1
ATOM 792 C CA . GLU A 1 98 ? -6.637 -36.344 -16.297 1 96.12 98 GLU A CA 1
ATOM 793 C C . GLU A 1 98 ? -7.938 -35.719 -16.781 1 96.12 98 GLU A C 1
ATOM 795 O O . GLU A 1 98 ? -7.969 -35.062 -17.812 1 96.12 98 GLU A O 1
ATOM 800 N N . ASP A 1 99 ? -8.969 -35.969 -16.141 1 96.62 99 ASP A N 1
ATOM 801 C CA . ASP A 1 99 ? -10.25 -35.406 -16.578 1 96.62 99 ASP A CA 1
ATOM 802 C C . ASP A 1 99 ? -10.234 -33.875 -16.5 1 96.62 99 ASP A C 1
ATOM 804 O O . ASP A 1 99 ? -10.836 -33.188 -17.344 1 96.62 99 ASP A O 1
ATOM 808 N N . LEU A 1 100 ? -9.586 -33.312 -15.414 1 96.5 100 LEU A N 1
ATOM 809 C CA . LEU A 1 100 ? -9.43 -31.859 -15.32 1 96.5 100 LEU A CA 1
ATOM 810 C C . LEU A 1 100 ? -8.625 -31.312 -16.5 1 96.5 100 LEU A C 1
ATOM 812 O O . LEU A 1 100 ? -8.984 -30.297 -17.094 1 96.5 100 LEU A O 1
ATOM 816 N N . ILE A 1 101 ? -7.586 -31.969 -16.859 1 96.81 101 ILE A N 1
ATOM 817 C CA . ILE A 1 101 ? -6.703 -31.562 -17.953 1 96.81 101 ILE A CA 1
ATOM 818 C C . ILE A 1 101 ? -7.461 -31.609 -19.266 1 96.81 101 ILE A C 1
ATOM 820 O O . ILE A 1 101 ? -7.355 -30.688 -20.078 1 96.81 101 ILE A O 1
ATOM 824 N N . ARG A 1 102 ? -8.242 -32.562 -19.453 1 96.19 102 ARG A N 1
ATOM 825 C CA . ARG A 1 102 ? -8.898 -32.812 -20.734 1 96.19 102 ARG A CA 1
ATOM 826 C C . ARG A 1 102 ? -10.164 -31.984 -20.859 1 96.19 102 ARG A C 1
ATOM 828 O O . ARG A 1 102 ? -10.484 -31.484 -21.953 1 96.19 102 ARG A O 1
ATOM 835 N N . LYS A 1 103 ? -10.844 -31.766 -19.797 1 97.25 103 LYS A N 1
ATOM 836 C CA . LYS A 1 103 ? -12.211 -31.266 -19.891 1 97.25 103 LYS A CA 1
ATOM 837 C C . LYS A 1 103 ? -12.266 -29.781 -19.547 1 97.25 103 LYS A C 1
ATOM 839 O O . LYS A 1 103 ? -13.164 -29.062 -20.016 1 97.25 103 LYS A O 1
ATOM 844 N N . TYR A 1 104 ? -11.375 -29.234 -18.734 1 97.88 104 TYR A N 1
ATOM 845 C CA . TYR A 1 104 ? -11.469 -27.844 -18.281 1 97.88 104 TYR A CA 1
ATOM 846 C C . TYR A 1 104 ? -10.93 -26.891 -19.344 1 97.88 104 TYR A C 1
ATOM 848 O O . TYR A 1 104 ? -9.789 -27.047 -19.797 1 97.88 104 TYR A O 1
ATOM 856 N N . SER A 1 105 ? -11.734 -26 -19.688 1 97.38 105 SER A N 1
ATOM 857 C CA . SER A 1 105 ? -11.32 -24.875 -20.516 1 97.38 105 SER A CA 1
ATOM 858 C C . SER A 1 105 ? -10.602 -23.812 -19.688 1 97.38 105 SER A C 1
ATOM 860 O O . SER A 1 105 ? -10.547 -23.906 -18.469 1 97.38 105 SER A O 1
ATOM 862 N N . LEU A 1 106 ? -10.094 -22.906 -20.406 1 97.38 106 LEU A N 1
ATOM 863 C CA . LEU A 1 106 ? -9.453 -21.781 -19.719 1 97.38 106 LEU A CA 1
ATOM 864 C C . LEU A 1 106 ? -10.445 -21.062 -18.812 1 97.38 106 LEU A C 1
ATOM 866 O O . LEU A 1 106 ? -10.102 -20.672 -17.688 1 97.38 106 LEU A O 1
ATOM 870 N N . ALA A 1 107 ? -11.664 -20.828 -19.297 1 95.81 107 ALA A N 1
ATOM 871 C CA . ALA A 1 107 ? -12.703 -20.172 -18.516 1 95.81 107 ALA A CA 1
ATOM 872 C C . ALA A 1 107 ? -13.031 -20.969 -17.25 1 95.81 107 ALA A C 1
ATOM 874 O O . ALA A 1 107 ? -13.273 -20.391 -16.188 1 95.81 107 ALA A O 1
ATOM 875 N N . ASP A 1 108 ? -13 -22.266 -17.391 1 97.38 108 ASP A N 1
ATOM 876 C CA . ASP A 1 108 ? -13.258 -23.125 -16.234 1 97.38 108 ASP A CA 1
ATOM 877 C C . ASP A 1 108 ? -12.156 -22.969 -15.18 1 97.38 108 ASP A C 1
ATOM 879 O O . ASP A 1 108 ? -12.445 -22.859 -13.992 1 97.38 108 ASP A O 1
ATOM 883 N N . TYR A 1 109 ? -10.922 -22.953 -15.609 1 98.19 109 TYR A 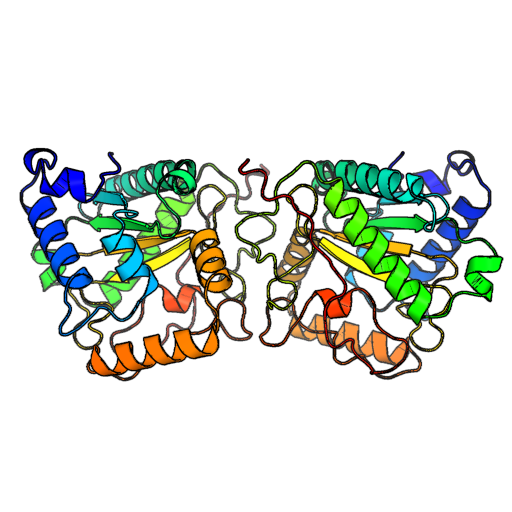N 1
ATOM 884 C CA . TYR A 1 109 ? -9.797 -22.781 -14.695 1 98.19 109 TYR A CA 1
ATOM 885 C C . TYR A 1 109 ? -9.859 -21.406 -14.023 1 98.19 109 TYR A C 1
ATOM 887 O O . TYR A 1 109 ? -9.516 -21.266 -12.852 1 98.19 109 TYR A O 1
ATOM 895 N N . ARG A 1 110 ? -10.266 -20.391 -14.789 1 96.94 110 ARG A N 1
ATOM 896 C CA . ARG A 1 110 ? -10.414 -19.047 -14.227 1 96.94 110 ARG A CA 1
ATOM 897 C C . ARG A 1 110 ? -11.414 -19.062 -13.07 1 96.94 110 ARG A C 1
ATOM 899 O O . ARG A 1 110 ? -11.141 -18.5 -12.008 1 96.94 110 ARG A O 1
ATOM 906 N N . LEU A 1 111 ? -12.57 -19.656 -13.312 1 95.94 111 LEU A N 1
ATOM 907 C CA . LEU A 1 111 ? -13.594 -19.75 -12.273 1 95.94 111 LEU A CA 1
ATOM 908 C C . LEU A 1 111 ? -13.062 -20.5 -11.055 1 95.94 111 LEU A C 1
ATOM 910 O O . LEU A 1 111 ? -13.297 -20.094 -9.914 1 95.94 111 LEU A O 1
ATOM 914 N N . LEU A 1 112 ? -12.359 -21.578 -11.344 1 97.38 112 LEU A N 1
ATOM 915 C CA . LEU A 1 112 ? -11.789 -22.391 -10.273 1 97.38 112 LEU A CA 1
ATOM 916 C C . LEU A 1 112 ? -10.773 -21.594 -9.461 1 97.38 112 LEU A C 1
ATOM 918 O O . LEU A 1 112 ? -10.789 -21.641 -8.227 1 97.38 112 LEU A O 1
ATOM 922 N N . PHE A 1 113 ? -9.961 -20.844 -10.125 1 98.06 113 PHE A N 1
ATOM 923 C CA . PHE A 1 113 ? -8.945 -20.016 -9.5 1 98.06 113 PHE A CA 1
ATOM 924 C C . PHE A 1 113 ? -9.586 -19.016 -8.531 1 98.06 113 PHE A C 1
ATOM 926 O O . PHE A 1 113 ? -9.227 -18.984 -7.355 1 98.06 113 PHE A O 1
ATOM 933 N N . TRP A 1 114 ? -10.523 -18.312 -8.953 1 96.62 114 TRP A N 1
ATOM 934 C CA . TRP A 1 114 ? -11.141 -17.25 -8.148 1 96.62 114 TRP A CA 1
ATOM 935 C C . TRP A 1 114 ? -12.008 -17.859 -7.043 1 96.62 114 TRP A C 1
ATOM 937 O O . TRP A 1 114 ? -12.109 -17.297 -5.949 1 96.62 114 TRP A O 1
ATOM 947 N N . SER A 1 115 ? -12.625 -19.016 -7.348 1 96.12 115 SER A N 1
ATOM 948 C CA . SER A 1 115 ? -13.375 -19.703 -6.312 1 96.12 115 SER A CA 1
ATOM 949 C C . SER A 1 115 ? -12.477 -20.109 -5.152 1 96.12 115 SER A C 1
ATOM 951 O O . SER A 1 115 ? -12.844 -19.953 -3.986 1 96.12 115 SER A O 1
ATOM 953 N N . LEU A 1 116 ? -11.305 -20.578 -5.488 1 97.31 116 LEU A N 1
ATOM 954 C CA . LEU A 1 116 ? -10.344 -20.984 -4.461 1 97.31 116 LEU A CA 1
ATOM 955 C C . LEU A 1 116 ? -9.914 -19.781 -3.629 1 97.31 116 LEU A C 1
ATOM 957 O O . LEU A 1 116 ? -9.883 -19.859 -2.396 1 97.31 116 LEU A O 1
ATOM 961 N N . LEU A 1 117 ? -9.602 -18.672 -4.266 1 97.12 117 LEU A N 1
ATOM 962 C CA . LEU A 1 117 ? -9.18 -17.469 -3.551 1 97.12 117 LEU A CA 1
ATOM 963 C C . LEU A 1 117 ? -10.297 -16.953 -2.645 1 97.12 117 LEU A C 1
ATOM 965 O O . LEU A 1 117 ? -10.039 -16.516 -1.526 1 97.12 117 LEU A O 1
ATOM 969 N N . SER A 1 118 ? -11.539 -17.031 -3.115 1 95.56 118 SER A N 1
ATOM 970 C CA . SER A 1 118 ? -12.68 -16.609 -2.307 1 95.56 118 SER A CA 1
ATOM 971 C C . SER A 1 118 ? -12.875 -17.531 -1.104 1 95.56 118 SER A C 1
ATOM 973 O O . SER A 1 118 ? -13.133 -17.062 0.006 1 95.56 118 SER A O 1
ATOM 975 N N . GLU A 1 119 ? -12.719 -18.812 -1.333 1 95.81 119 GLU A N 1
ATOM 976 C CA . GLU A 1 119 ? -12.906 -19.766 -0.256 1 95.81 119 GLU A CA 1
ATOM 977 C C . GLU A 1 119 ? -11.836 -19.609 0.823 1 95.81 119 GLU A C 1
ATOM 979 O O . GLU A 1 119 ? -12.148 -19.656 2.018 1 95.81 119 GLU A O 1
ATOM 984 N N . ILE A 1 120 ? -10.594 -19.422 0.413 1 96.69 120 ILE A N 1
ATOM 985 C CA . ILE A 1 120 ? -9.547 -19.312 1.425 1 96.69 120 ILE A CA 1
ATOM 986 C C . ILE A 1 120 ? -9.664 -17.984 2.158 1 96.69 120 ILE A C 1
ATOM 988 O O . ILE A 1 120 ? -9.297 -17.875 3.332 1 96.69 120 ILE A O 1
ATOM 992 N N . SER A 1 121 ? -10.172 -16.984 1.5 1 95.12 121 SER A N 1
ATOM 993 C CA . SER A 1 121 ? -10.414 -15.711 2.168 1 95.12 121 SER A CA 1
ATOM 994 C C . SER A 1 121 ? -11.367 -15.875 3.342 1 95.12 121 SER A C 1
ATOM 996 O O . SER A 1 121 ? -11.203 -15.234 4.379 1 95.12 121 SER A O 1
ATOM 998 N N . LYS A 1 122 ? -12.344 -16.75 3.236 1 94.5 122 LYS A N 1
ATOM 999 C CA . LYS A 1 122 ? -13.305 -17.031 4.301 1 94.5 122 LYS A CA 1
ATOM 1000 C C . LYS A 1 122 ? -12.633 -17.703 5.488 1 94.5 122 LYS A C 1
ATOM 1002 O O . LYS A 1 122 ? -13.133 -17.641 6.613 1 94.5 122 LYS A O 1
ATOM 1007 N N . LEU A 1 123 ? -11.555 -18.328 5.199 1 95.62 123 LEU A N 1
ATOM 1008 C CA . LEU A 1 123 ? -10.867 -19.094 6.223 1 95.62 123 LEU A CA 1
ATOM 1009 C C . LEU A 1 123 ? -9.766 -18.266 6.887 1 95.62 123 LEU A C 1
ATOM 1011 O O . LEU A 1 123 ? -9.07 -18.766 7.773 1 95.62 123 LEU A O 1
ATOM 1015 N N . ASP A 1 124 ? -9.602 -17.062 6.414 1 95.94 124 ASP A N 1
ATOM 1016 C CA . ASP A 1 124 ? -8.586 -16.172 6.98 1 95.94 124 ASP A CA 1
ATOM 1017 C C . ASP A 1 124 ? -8.945 -15.766 8.406 1 95.94 124 ASP A C 1
ATOM 1019 O O . ASP A 1 124 ? -10.031 -15.227 8.648 1 95.94 124 ASP A O 1
ATOM 1023 N N . GLU A 1 125 ? -8.062 -15.953 9.289 1 94.94 125 GLU A N 1
ATOM 1024 C CA . GLU A 1 125 ? -8.305 -15.664 10.703 1 94.94 125 GLU A CA 1
ATOM 1025 C C . GLU A 1 125 ? -7.988 -14.203 11.023 1 94.94 125 GLU A C 1
ATOM 1027 O O . GLU A 1 125 ? -8.289 -13.727 12.117 1 94.94 125 GLU A O 1
ATOM 1032 N N . ARG A 1 126 ? -7.355 -13.539 10.094 1 94.56 126 ARG A N 1
ATOM 1033 C CA . ARG A 1 126 ? -7.008 -12.141 10.297 1 94.56 126 ARG A CA 1
ATOM 1034 C C . ARG A 1 126 ? -7.914 -11.227 9.484 1 94.56 126 ARG A C 1
ATOM 1036 O O . ARG A 1 126 ? -8.383 -11.602 8.406 1 94.56 126 ARG A O 1
ATOM 1043 N N . GLU A 1 127 ? -8.07 -10.055 9.992 1 91.38 127 GLU A N 1
ATOM 1044 C CA . GLU A 1 127 ? -8.859 -9.062 9.273 1 91.38 127 GLU A CA 1
ATOM 1045 C C . GLU A 1 127 ? -8.094 -8.516 8.062 1 91.38 127 GLU A C 1
ATOM 1047 O O . GLU A 1 127 ? -6.863 -8.5 8.062 1 91.38 127 GLU A O 1
ATOM 1052 N N . TRP A 1 128 ? -8.875 -8.133 7.07 1 92.81 128 TRP A N 1
ATOM 1053 C CA . TRP A 1 128 ? -8.305 -7.426 5.93 1 92.81 128 TRP A CA 1
ATOM 1054 C C . TRP A 1 128 ? -7.57 -6.168 6.383 1 92.81 128 TRP A C 1
ATOM 1056 O O . TRP A 1 128 ? -8.078 -5.41 7.211 1 92.81 128 TRP A O 1
ATOM 1066 N N . PRO A 1 129 ? -6.336 -6.02 5.977 1 92.19 129 PRO A N 1
ATOM 1067 C CA . PRO A 1 129 ? -5.641 -4.801 6.391 1 92.19 129 PRO A CA 1
ATOM 1068 C C . PRO A 1 129 ? -6.414 -3.531 6.047 1 92.19 129 PRO A C 1
ATOM 1070 O O . PRO A 1 129 ? -6.758 -3.312 4.883 1 92.19 129 PRO A O 1
ATOM 1073 N N . PRO A 1 130 ? -6.598 -2.68 6.961 1 89.44 130 PRO A N 1
ATOM 1074 C CA . PRO A 1 130 ? -7.496 -1.545 6.742 1 89.44 130 PRO A CA 1
ATOM 1075 C C . PRO A 1 130 ? -6.941 -0.538 5.738 1 89.44 130 PRO A C 1
ATOM 1077 O O . PRO A 1 130 ? -7.699 0.246 5.16 1 89.44 130 PRO A O 1
ATOM 1080 N N . HIS A 1 131 ? -5.621 -0.49 5.527 1 90.25 131 HIS A N 1
ATOM 1081 C CA . HIS A 1 131 ? -5.016 0.479 4.621 1 90.25 131 HIS A CA 1
ATOM 1082 C C . HIS A 1 131 ? -5.082 -0.001 3.176 1 90.25 131 HIS A C 1
ATOM 1084 O O . HIS A 1 131 ? -4.598 0.679 2.268 1 90.25 131 HIS A O 1
ATOM 1090 N N . ILE A 1 132 ? -5.605 -1.187 2.908 1 92.12 132 ILE A N 1
ATOM 1091 C CA . ILE A 1 132 ? -5.82 -1.735 1.574 1 92.12 132 ILE A CA 1
ATOM 1092 C C . ILE A 1 132 ? -7.312 -1.755 1.259 1 92.12 132 ILE A C 1
ATOM 1094 O O . ILE A 1 132 ? -8.102 -2.326 2.012 1 92.12 132 ILE A O 1
ATOM 1098 N N . PRO A 1 133 ? -7.688 -1.164 0.158 1 89.56 133 PRO A N 1
ATOM 1099 C CA . PRO A 1 133 ? -9.109 -1.212 -0.204 1 89.56 133 PRO A CA 1
ATOM 1100 C C . PRO A 1 133 ? -9.625 -2.639 -0.377 1 89.56 133 PRO A C 1
ATOM 1102 O O . PRO A 1 133 ? -8.906 -3.502 -0.883 1 89.56 133 PRO A O 1
ATOM 1105 N N . ARG A 1 134 ? -10.875 -2.844 -0.042 1 89 134 ARG A N 1
ATOM 1106 C CA . ARG A 1 134 ? -11.484 -4.16 -0.193 1 89 134 ARG A CA 1
ATOM 1107 C C . ARG A 1 134 ? -12.023 -4.352 -1.607 1 89 134 ARG A C 1
ATOM 1109 O O . ARG A 1 134 ? -12.227 -5.484 -2.049 1 89 134 ARG A O 1
ATOM 1116 N N . ASP A 1 135 ? -12.281 -3.26 -2.271 1 88.06 135 ASP A N 1
ATOM 1117 C CA . ASP A 1 135 ? -12.789 -3.295 -3.639 1 88.06 135 ASP A CA 1
ATOM 1118 C C . ASP A 1 135 ? -11.672 -3.592 -4.637 1 88.06 135 ASP A C 1
ATOM 1120 O O . ASP A 1 135 ? -10.781 -2.768 -4.836 1 88.06 135 ASP A O 1
ATOM 1124 N N . PRO A 1 136 ? -11.758 -4.684 -5.309 1 89.69 136 PRO A N 1
ATOM 1125 C CA . PRO A 1 136 ? -10.688 -5.039 -6.238 1 89.69 136 PRO A CA 1
ATOM 1126 C C . PRO A 1 136 ? -10.578 -4.07 -7.414 1 89.69 136 PRO A C 1
ATOM 1128 O O . PRO A 1 136 ? -9.602 -4.105 -8.164 1 89.69 136 PRO A O 1
ATOM 1131 N N . GLU A 1 137 ? -11.516 -3.25 -7.648 1 85.12 137 GLU A N 1
ATOM 1132 C CA . GLU A 1 137 ? -11.477 -2.281 -8.734 1 85.12 137 GLU A CA 1
ATOM 1133 C C . GLU A 1 137 ? -10.695 -1.031 -8.336 1 85.12 137 GLU A C 1
ATOM 1135 O O . GLU A 1 137 ? -10.609 -0.075 -9.109 1 85.12 137 GLU A O 1
ATOM 1140 N N . HIS A 1 138 ? -10.164 -1.098 -7.148 1 85.06 138 HIS A N 1
ATOM 1141 C CA . HIS A 1 138 ? -9.242 -0.038 -6.754 1 85.06 138 HIS A CA 1
ATOM 1142 C C . HIS A 1 138 ? -7.824 -0.335 -7.227 1 85.06 138 HIS A C 1
ATOM 1144 O O . HIS A 1 138 ? -7.367 -1.479 -7.152 1 85.06 138 HIS A O 1
ATOM 1150 N N . HIS A 1 139 ? -7.047 0.614 -7.562 1 82.06 139 HIS A N 1
ATOM 1151 C CA . HIS A 1 139 ? -5.781 0.439 -8.258 1 82.06 139 HIS A CA 1
ATOM 1152 C C . HIS A 1 139 ? -4.688 -0.028 -7.305 1 82.06 139 HIS A C 1
ATOM 1154 O O . HIS A 1 139 ? -3.65 -0.535 -7.742 1 82.06 139 HIS A O 1
ATOM 1160 N N . VAL A 1 140 ? -4.863 0.159 -6.016 1 85.62 140 VAL A N 1
ATOM 1161 C CA . VAL A 1 140 ? -3.828 -0.311 -5.098 1 85.62 140 VAL A CA 1
ATOM 1162 C C . VAL A 1 140 ? -4.305 -1.575 -4.387 1 85.62 140 VAL A C 1
ATOM 1164 O O . VAL A 1 140 ? -3.688 -2.018 -3.416 1 85.62 140 VAL A O 1
ATOM 1167 N N . TRP A 1 141 ? -5.445 -2.105 -4.805 1 90.88 141 TRP A N 1
ATOM 1168 C CA . TRP A 1 141 ? -5.926 -3.359 -4.238 1 90.88 141 TRP A CA 1
ATOM 1169 C C . TRP A 1 141 ? -4.984 -4.508 -4.574 1 90.88 141 TRP A C 1
ATOM 1171 O O . TRP A 1 141 ? -4.477 -4.594 -5.695 1 90.88 141 TRP A O 1
ATOM 1181 N N . GLU A 1 142 ? -4.812 -5.297 -3.65 1 94.06 142 GLU A N 1
ATOM 1182 C CA . GLU A 1 142 ? -4.133 -6.578 -3.807 1 94.06 142 GLU A CA 1
ATOM 1183 C C . GLU A 1 142 ? -4.715 -7.629 -2.869 1 94.06 142 GLU A C 1
ATOM 1185 O O . GLU A 1 142 ? -5.273 -7.297 -1.821 1 94.06 142 GLU A O 1
ATOM 1190 N N . TYR A 1 143 ? -4.648 -8.883 -3.273 1 96.62 143 TYR A N 1
ATOM 1191 C CA . TYR A 1 143 ? -5.164 -9.945 -2.426 1 96.62 143 TYR A CA 1
ATOM 1192 C C . TYR A 1 143 ? -4.418 -10 -1.1 1 96.62 143 TYR A C 1
ATOM 1194 O O . TYR A 1 143 ? -3.189 -9.891 -1.066 1 96.62 143 TYR A O 1
ATOM 1202 N N . CYS A 1 144 ? -5.148 -10.078 -0.029 1 96.62 144 CYS A N 1
ATOM 1203 C CA . CYS A 1 144 ? -4.547 -10.164 1.298 1 96.62 144 CYS A CA 1
ATOM 1204 C C . CYS A 1 144 ? -4.984 -11.438 2.014 1 96.62 144 CYS A C 1
ATOM 1206 O O . CYS A 1 144 ? -6.129 -11.875 1.866 1 96.62 144 CYS A O 1
ATOM 1208 N N . PHE A 1 145 ? -4.16 -12.016 2.754 1 97.5 145 PHE A N 1
ATOM 1209 C CA . PHE A 1 145 ? -4.402 -13.18 3.602 1 97.5 145 PHE A CA 1
ATOM 1210 C C . PHE A 1 145 ? -3.445 -13.195 4.789 1 97.5 145 PHE A C 1
ATOM 1212 O O . PHE A 1 145 ? -2.252 -12.93 4.633 1 97.5 145 PHE A O 1
ATOM 1219 N N . GLY A 1 146 ? -3.949 -13.406 5.91 1 96.62 146 GLY A N 1
ATOM 1220 C CA . GLY A 1 146 ? -3.105 -13.414 7.094 1 96.62 146 GLY A CA 1
ATOM 1221 C C . GLY A 1 146 ? -2.477 -12.07 7.391 1 96.62 146 GLY A C 1
ATOM 1222 O O . GLY A 1 146 ? -1.387 -12 7.965 1 96.62 146 GLY A O 1
ATOM 1223 N N . GLY A 1 147 ? -3.072 -11.031 6.84 1 94.62 147 GLY A N 1
ATOM 1224 C CA . GLY A 1 147 ? -2.568 -9.688 7.074 1 94.62 147 GLY A CA 1
ATOM 1225 C C . GLY A 1 147 ? -1.471 -9.289 6.105 1 94.62 147 GLY A C 1
ATOM 1226 O O . GLY A 1 147 ? -0.897 -8.203 6.227 1 94.62 147 GLY A O 1
ATOM 1227 N N . GLU A 1 148 ? -1.188 -10.188 5.18 1 95.69 148 GLU A N 1
ATOM 1228 C CA . GLU A 1 148 ? -0.128 -9.961 4.203 1 95.69 148 GLU A CA 1
ATOM 1229 C C . GLU A 1 148 ? -0.703 -9.758 2.805 1 95.69 148 GLU A C 1
ATOM 1231 O O . GLU A 1 148 ? -1.709 -10.367 2.443 1 95.69 148 GLU A O 1
ATOM 1236 N N . GLN A 1 149 ? -0.059 -8.82 2.061 1 96.19 149 GLN A N 1
ATOM 1237 C CA . GLN A 1 149 ? -0.406 -8.609 0.66 1 96.19 149 GLN A CA 1
ATOM 1238 C C . GLN A 1 149 ? 0.332 -9.594 -0.245 1 96.19 149 GLN A C 1
ATOM 1240 O O . GLN A 1 149 ? 1.538 -9.797 -0.095 1 96.19 149 GLN A O 1
ATOM 1245 N N . TYR A 1 150 ? -0.411 -10.156 -1.23 1 98 150 TYR A N 1
ATOM 1246 C CA . TYR A 1 150 ? 0.205 -11.141 -2.109 1 98 150 TYR A CA 1
ATOM 1247 C C . TYR A 1 150 ? -0.109 -10.844 -3.57 1 98 150 TYR A C 1
ATOM 1249 O O . TYR A 1 150 ? -1.233 -10.461 -3.904 1 98 150 TYR A O 1
ATOM 1257 N N . PHE A 1 151 ? 0.866 -11.055 -4.387 1 97.31 151 PHE A N 1
ATOM 1258 C CA . PHE A 1 151 ? 0.625 -11.234 -5.812 1 97.31 151 PHE A CA 1
ATOM 1259 C C . PHE A 1 151 ? 0.367 -12.703 -6.137 1 97.31 151 PHE A C 1
ATOM 1261 O O . PHE A 1 151 ? 1.168 -13.57 -5.785 1 97.31 151 PHE A O 1
ATOM 1268 N N . MET A 1 152 ? -0.751 -12.938 -6.863 1 97.81 152 MET A N 1
ATOM 1269 C CA . MET A 1 152 ? -1.142 -14.312 -7.188 1 97.81 152 MET A CA 1
ATOM 1270 C C . MET A 1 152 ? -0.894 -14.609 -8.664 1 97.81 152 MET A C 1
ATOM 1272 O O . MET A 1 152 ? -1.584 -14.078 -9.531 1 97.81 152 MET A O 1
ATOM 1276 N N . TYR A 1 153 ? 0.036 -15.461 -8.938 1 97.94 153 TYR A N 1
ATOM 1277 C CA . TYR A 1 153 ? 0.289 -15.992 -10.273 1 97.94 153 TYR A CA 1
ATOM 1278 C C . TYR A 1 153 ? -0.397 -17.344 -10.469 1 97.94 153 TYR A C 1
ATOM 1280 O O . TYR A 1 153 ? -0.371 -18.188 -9.57 1 97.94 153 TYR A O 1
ATOM 1288 N N . CYS A 1 154 ? -0.962 -17.531 -11.609 1 98.31 154 CYS A N 1
ATOM 1289 C CA . CYS A 1 154 ? -1.583 -18.812 -11.922 1 98.31 154 CYS A CA 1
ATOM 1290 C C . CYS A 1 154 ? -1.159 -19.297 -13.297 1 98.31 154 CYS A C 1
ATOM 1292 O O . CYS A 1 154 ? -1.076 -18.516 -14.242 1 98.31 154 CYS A O 1
ATOM 1294 N N . ALA A 1 155 ? -0.882 -20.562 -13.391 1 98.69 155 ALA A N 1
ATOM 1295 C CA . ALA A 1 155 ? -0.668 -21.25 -14.664 1 98.69 155 ALA A CA 1
ATOM 1296 C C . ALA A 1 155 ? -1.52 -22.516 -14.75 1 98.69 155 ALA A C 1
ATOM 1298 O O . ALA A 1 155 ? -1.804 -23.141 -13.734 1 98.69 155 ALA A O 1
ATOM 1299 N N . THR A 1 156 ? -1.983 -22.859 -15.945 1 98.69 156 THR A N 1
ATOM 1300 C CA . THR A 1 156 ? -2.883 -24 -16.141 1 98.69 156 THR A CA 1
ATOM 1301 C C . THR A 1 156 ? -2.473 -24.797 -17.375 1 98.69 156 THR A C 1
ATOM 1303 O O . THR A 1 156 ? -1.771 -24.297 -18.25 1 98.69 156 THR A O 1
ATOM 1306 N N . PRO A 1 157 ? -3.006 -26.047 -17.422 1 98.56 157 PRO A N 1
ATOM 1307 C CA . PRO A 1 157 ? -2.764 -26.859 -18.609 1 98.56 157 PRO A CA 1
ATOM 1308 C C . PRO A 1 157 ? -3.471 -26.312 -19.859 1 98.56 157 PRO A C 1
ATOM 1310 O O . PRO A 1 157 ? -3.102 -26.656 -20.984 1 98.56 157 PRO A O 1
ATOM 1313 N N . SER A 1 158 ? -4.375 -25.453 -19.672 1 98.19 158 SER A N 1
ATOM 1314 C CA . SER A 1 158 ? -5.215 -25.016 -20.781 1 98.19 158 SER A CA 1
ATOM 1315 C C . SER A 1 158 ? -4.629 -23.781 -21.469 1 98.19 158 SER A C 1
ATOM 1317 O O . SER A 1 158 ? -5.102 -23.375 -22.531 1 98.19 158 SER A O 1
ATOM 1319 N N . HIS A 1 159 ? -3.66 -23.125 -20.875 1 98.12 159 HIS A N 1
ATOM 1320 C CA . HIS A 1 159 ? -2.928 -22.094 -21.594 1 98.12 159 HIS A CA 1
ATOM 1321 C C . HIS A 1 159 ? -2.064 -22.688 -22.688 1 98.12 159 HIS A C 1
ATOM 1323 O O . HIS A 1 159 ? -1.22 -23.547 -22.438 1 98.12 159 HIS A O 1
ATOM 1329 N N . LYS A 1 160 ? -2.244 -22.234 -23.875 1 96.5 160 LYS A N 1
ATOM 1330 C CA . LYS A 1 160 ? -1.543 -22.844 -25.016 1 96.5 160 LYS A CA 1
ATOM 1331 C C . LYS A 1 160 ? -0.633 -21.812 -25.688 1 96.5 160 LYS A C 1
ATOM 1333 O O . LYS A 1 160 ? 0.512 -22.125 -26.031 1 96.5 160 LYS A O 1
ATOM 1338 N N . LYS A 1 161 ? -1.08 -20.656 -25.875 1 96.88 161 LYS A N 1
ATOM 1339 C CA . LYS A 1 161 ? -0.328 -19.609 -26.562 1 96.88 161 LYS A CA 1
ATOM 1340 C C . LYS A 1 161 ? 0.548 -18.828 -25.594 1 96.88 161 LYS A C 1
ATOM 1342 O O . LYS A 1 161 ? 1.652 -18.406 -25.953 1 96.88 161 LYS A O 1
ATOM 1347 N N . ARG A 1 162 ? 0.001 -18.578 -24.422 1 97.69 162 ARG A N 1
ATOM 1348 C CA . ARG A 1 162 ? 0.749 -17.875 -23.375 1 97.69 162 ARG A CA 1
ATOM 1349 C C . ARG A 1 162 ? 1.533 -18.875 -22.516 1 97.69 162 ARG A C 1
ATOM 1351 O O . ARG A 1 162 ? 1.116 -19.203 -21.406 1 97.69 162 ARG A O 1
ATOM 1358 N N . LYS A 1 163 ? 2.662 -19.125 -22.984 1 97.56 163 LYS A N 1
ATOM 1359 C CA . LYS A 1 163 ? 3.492 -20.156 -22.375 1 97.56 163 LYS A CA 1
ATOM 1360 C C . LYS A 1 163 ? 3.945 -19.75 -20.984 1 97.56 163 LYS A C 1
ATOM 1362 O O . LYS A 1 163 ? 4.199 -20.594 -20.125 1 97.56 163 LYS A O 1
ATOM 1367 N N . THR A 1 164 ? 4.031 -18.422 -20.734 1 97.44 164 THR A N 1
ATOM 1368 C CA . THR A 1 164 ? 4.371 -17.922 -19.406 1 97.44 164 THR A CA 1
ATOM 1369 C C . THR A 1 164 ? 3.336 -18.359 -18.375 1 97.44 164 THR A C 1
ATOM 1371 O O . THR A 1 164 ? 3.633 -18.438 -17.188 1 97.44 164 THR A O 1
ATOM 1374 N N . ARG A 1 165 ? 2.1 -18.703 -18.859 1 98.44 165 ARG A N 1
ATOM 1375 C CA . ARG A 1 165 ? 1.016 -19.109 -17.984 1 98.44 165 ARG A CA 1
ATOM 1376 C C . ARG A 1 165 ? 0.642 -20.562 -18.203 1 98.44 165 ARG A C 1
ATOM 1378 O O . ARG A 1 165 ? -0.399 -21.031 -17.734 1 98.44 165 ARG A O 1
ATOM 1385 N N . HIS A 1 166 ? 1.438 -21.25 -18.938 1 98.5 166 HIS A N 1
ATOM 1386 C CA . HIS A 1 166 ? 1.2 -22.672 -19.141 1 98.5 166 HIS A CA 1
ATOM 1387 C C . HIS A 1 166 ? 1.982 -23.516 -18.125 1 98.5 166 HIS A C 1
ATOM 1389 O O . HIS A 1 166 ? 3.158 -23.25 -17.875 1 98.5 166 HIS A O 1
ATOM 1395 N N . PHE A 1 167 ? 1.392 -24.531 -17.703 1 98.69 167 PHE A N 1
ATOM 1396 C CA . PHE A 1 167 ? 2.006 -25.578 -16.891 1 98.69 167 PHE A CA 1
ATOM 1397 C C . PHE A 1 167 ? 1.176 -26.844 -16.938 1 98.69 167 PHE A C 1
ATOM 1399 O O . PHE A 1 167 ? -0.054 -26.797 -17 1 98.69 167 PHE A O 1
ATOM 1406 N N . PRO A 1 168 ? 1.805 -27.969 -16.906 1 98.31 168 PRO A N 1
ATOM 1407 C CA . PRO A 1 168 ? 1.046 -29.203 -17.031 1 98.31 168 PRO A CA 1
ATOM 1408 C C . PRO A 1 168 ? 0.103 -29.453 -15.859 1 98.31 168 PRO A C 1
ATOM 1410 O O . PRO A 1 168 ? -0.805 -30.281 -15.961 1 98.31 168 PRO A O 1
ATOM 1413 N N . TYR A 1 169 ? 0.322 -28.859 -14.727 1 98.69 169 TYR A N 1
ATOM 1414 C CA . TYR A 1 169 ? -0.541 -28.906 -13.555 1 98.69 169 TYR A CA 1
ATOM 1415 C C . TYR A 1 169 ? -1.121 -27.531 -13.25 1 98.69 169 TYR A C 1
ATOM 1417 O O . TYR A 1 169 ? -0.636 -26.516 -13.758 1 98.69 169 TYR A O 1
ATOM 1425 N N . PHE A 1 170 ? -2.217 -27.531 -12.461 1 98.81 170 PHE A N 1
ATOM 1426 C CA . PHE A 1 170 ? -2.74 -26.281 -11.922 1 98.81 170 PHE A CA 1
ATOM 1427 C C . PHE A 1 170 ? -1.855 -25.766 -10.797 1 98.81 170 PHE A C 1
ATOM 1429 O O . PHE A 1 170 ? -1.631 -26.469 -9.805 1 98.81 170 PHE A O 1
ATOM 1436 N N . ILE A 1 171 ? -1.312 -24.516 -10.984 1 98.88 171 ILE A N 1
ATOM 1437 C CA . ILE A 1 171 ? -0.31 -24.062 -10.031 1 98.88 171 ILE A CA 1
ATOM 1438 C C . ILE A 1 171 ? -0.543 -22.578 -9.703 1 98.88 171 ILE A C 1
ATOM 1440 O O . ILE A 1 171 ? -0.993 -21.812 -10.555 1 98.88 171 ILE A O 1
ATOM 1444 N N . PHE A 1 172 ? -0.355 -22.25 -8.414 1 98.81 172 PHE A N 1
ATOM 1445 C CA . PHE A 1 172 ? -0.232 -20.859 -7.961 1 98.81 172 PHE A CA 1
ATOM 1446 C C . PHE A 1 172 ? 1.207 -20.547 -7.566 1 98.81 172 PHE A C 1
ATOM 1448 O O . PHE A 1 172 ? 1.88 -21.375 -6.941 1 98.81 172 PHE A O 1
ATOM 1455 N N . ALA A 1 173 ? 1.724 -19.469 -7.98 1 98.81 173 ALA A N 1
ATOM 1456 C CA . ALA A 1 173 ? 2.896 -18.859 -7.359 1 98.81 173 ALA A CA 1
ATOM 1457 C C . ALA A 1 173 ? 2.512 -17.609 -6.574 1 98.81 173 ALA A C 1
ATOM 1459 O O . ALA A 1 173 ? 2.074 -16.609 -7.16 1 98.81 173 ALA A O 1
ATOM 1460 N N . ILE A 1 174 ? 2.648 -17.688 -5.281 1 98.81 174 ILE A N 1
ATOM 1461 C CA . ILE A 1 174 ? 2.146 -16.672 -4.367 1 98.81 174 ILE A CA 1
ATOM 1462 C C . ILE A 1 174 ? 3.316 -15.906 -3.758 1 98.81 174 ILE A C 1
ATOM 1464 O O . ILE A 1 174 ? 4.098 -16.453 -2.984 1 98.81 174 ILE A O 1
ATOM 1468 N N . THR A 1 175 ? 3.441 -14.633 -4.086 1 98.69 175 THR A N 1
ATOM 1469 C CA . THR A 1 175 ? 4.594 -13.82 -3.705 1 98.69 175 THR A CA 1
ATOM 1470 C C . THR A 1 175 ? 4.168 -12.656 -2.822 1 98.69 175 THR A C 1
ATOM 1472 O O . THR A 1 175 ? 3.332 -11.836 -3.223 1 98.69 175 THR A O 1
ATOM 1475 N N . PRO A 1 176 ? 4.734 -12.586 -1.605 1 98.5 176 PRO A N 1
ATOM 1476 C CA . PRO A 1 176 ? 4.41 -11.422 -0.778 1 98.5 176 PRO A CA 1
ATOM 1477 C C . PRO A 1 176 ? 4.832 -10.109 -1.424 1 98.5 176 PRO A C 1
ATOM 1479 O O . PRO A 1 176 ? 5.887 -10.039 -2.059 1 98.5 176 PRO A O 1
ATOM 1482 N N . ARG A 1 177 ? 4.109 -9.078 -1.262 1 96.31 177 ARG A N 1
ATOM 1483 C CA . ARG A 1 177 ? 4.402 -7.766 -1.816 1 96.31 177 ARG A CA 1
ATOM 1484 C C . ARG A 1 177 ? 5.781 -7.281 -1.377 1 96.31 177 ARG A C 1
ATOM 1486 O O . ARG A 1 177 ? 6.492 -6.633 -2.148 1 96.31 177 ARG A O 1
ATOM 1493 N N . TRP A 1 178 ? 6.184 -7.582 -0.125 1 95.5 178 TRP A N 1
ATOM 1494 C CA . TRP A 1 178 ? 7.465 -7.09 0.375 1 95.5 178 TRP A CA 1
ATOM 1495 C C . TRP A 1 178 ? 8.617 -7.609 -0.475 1 95.5 178 TRP A C 1
ATOM 1497 O O . TRP A 1 178 ? 9.641 -6.934 -0.625 1 95.5 178 TRP A O 1
ATOM 1507 N N . VAL A 1 179 ? 8.461 -8.789 -1.048 1 97.38 179 VAL A N 1
ATOM 1508 C CA . VAL A 1 179 ? 9.484 -9.359 -1.923 1 97.38 179 VAL A CA 1
ATOM 1509 C C . VAL A 1 179 ? 9.625 -8.5 -3.178 1 97.38 179 VAL A C 1
ATOM 1511 O O . VAL A 1 179 ? 10.734 -8.203 -3.615 1 97.38 179 VAL A O 1
ATOM 1514 N N . LEU A 1 180 ? 8.516 -8.117 -3.758 1 94.62 180 LEU A N 1
ATOM 1515 C CA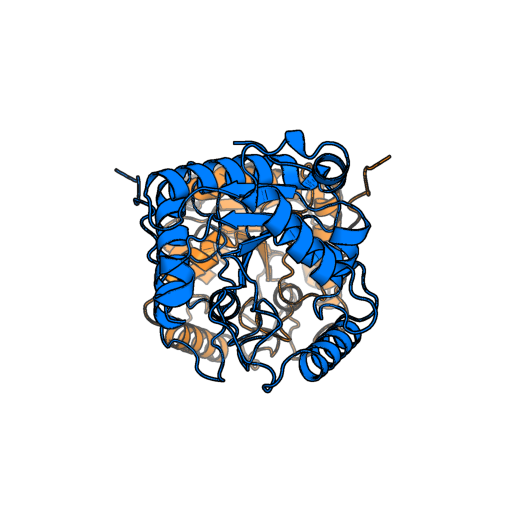 . LEU A 1 180 ? 8.508 -7.301 -4.969 1 94.62 180 LEU A CA 1
ATOM 1516 C C . LEU A 1 180 ? 9.086 -5.914 -4.695 1 94.62 180 LEU A C 1
ATOM 1518 O O . LEU A 1 180 ? 9.828 -5.371 -5.52 1 94.62 180 LEU A O 1
ATOM 1522 N N . VAL A 1 181 ? 8.781 -5.398 -3.568 1 91.88 181 VAL A N 1
ATOM 1523 C CA . VAL A 1 181 ? 9.312 -4.102 -3.164 1 91.88 181 VAL A CA 1
ATOM 1524 C C . VAL A 1 181 ? 10.828 -4.191 -3.004 1 91.88 181 VAL A C 1
ATOM 1526 O O . VAL A 1 181 ? 11.562 -3.344 -3.51 1 91.88 181 VAL A O 1
ATOM 1529 N N . GLU A 1 182 ? 11.258 -5.211 -2.311 1 92.31 182 GLU A N 1
ATOM 1530 C CA . GLU A 1 182 ? 12.688 -5.414 -2.102 1 92.31 182 GLU A CA 1
ATOM 1531 C C . GLU A 1 182 ? 13.422 -5.59 -3.428 1 92.31 182 GLU A C 1
ATOM 1533 O O . GLU A 1 182 ? 14.469 -4.988 -3.645 1 92.31 182 GLU A O 1
ATOM 1538 N N . PHE A 1 183 ? 12.859 -6.359 -4.297 1 93.31 183 PHE A N 1
ATOM 1539 C CA . PHE A 1 183 ? 13.461 -6.566 -5.609 1 93.31 183 PHE A CA 1
ATOM 1540 C C . PHE A 1 183 ? 13.594 -5.246 -6.359 1 93.31 183 PHE A C 1
ATOM 1542 O O . PHE A 1 183 ? 14.672 -4.926 -6.875 1 93.31 183 PHE A O 1
ATOM 1549 N N . ASN A 1 184 ? 12.539 -4.496 -6.371 1 88.12 184 ASN A N 1
ATOM 1550 C CA . ASN A 1 184 ? 12.523 -3.238 -7.109 1 88.12 184 ASN A CA 1
ATOM 1551 C C . ASN A 1 184 ? 13.477 -2.215 -6.5 1 88.12 184 ASN A C 1
ATOM 1553 O O . ASN A 1 184 ? 14.008 -1.354 -7.207 1 88.12 184 ASN A O 1
ATOM 1557 N N . SER A 1 185 ? 13.695 -2.326 -5.223 1 86.25 185 SER A N 1
ATOM 1558 C CA . SER A 1 185 ? 14.602 -1.407 -4.535 1 86.25 185 SER A CA 1
ATOM 1559 C C . SER A 1 185 ? 16.062 -1.754 -4.816 1 86.25 185 SER A C 1
ATOM 1561 O O . SER A 1 185 ? 16.938 -0.894 -4.715 1 86.25 185 SER A O 1
ATOM 1563 N N . ALA A 1 186 ? 16.297 -3.01 -5.109 1 85 186 ALA A N 1
ATOM 1564 C CA . ALA A 1 186 ? 17.672 -3.504 -5.277 1 85 186 ALA A CA 1
ATOM 1565 C C . ALA A 1 186 ? 18.172 -3.256 -6.695 1 85 186 ALA A C 1
ATOM 1567 O O . ALA A 1 186 ? 19.375 -3.215 -6.938 1 85 186 ALA A O 1
ATOM 1568 N N . ILE A 1 187 ? 17.234 -3.107 -7.582 1 86.12 187 ILE A N 1
ATOM 1569 C CA . ILE A 1 187 ? 17.641 -2.975 -8.977 1 86.12 187 ILE A CA 1
ATOM 1570 C C . ILE A 1 187 ? 18 -1.52 -9.273 1 86.12 187 ILE A C 1
ATOM 1572 O O . ILE A 1 187 ? 17.375 -0.6 -8.742 1 86.12 187 ILE A O 1
ATOM 1576 N N . GLU A 1 188 ? 18.922 -1.377 -10.117 1 83.75 188 GLU A N 1
ATOM 1577 C CA . GLU A 1 188 ? 19.422 -0.049 -10.477 1 83.75 188 GLU A CA 1
ATOM 1578 C C . GLU A 1 188 ? 18.375 0.734 -11.266 1 83.75 188 GLU A C 1
ATOM 1580 O O . GLU A 1 188 ? 18.156 1.918 -11 1 83.75 188 GLU A O 1
ATOM 1585 N N . SER A 1 189 ? 17.797 0.052 -12.234 1 86.5 189 SER A N 1
ATOM 1586 C CA . SER A 1 189 ? 16.797 0.693 -13.086 1 86.5 189 SER A CA 1
ATOM 1587 C C . SER A 1 189 ? 15.57 -0.191 -13.258 1 86.5 189 SER A C 1
ATOM 1589 O O . SER A 1 189 ? 15.617 -1.197 -13.969 1 86.5 189 SER A O 1
ATOM 1591 N N . ALA A 1 190 ? 14.57 0.262 -12.641 1 81.31 190 ALA A N 1
ATOM 1592 C CA . ALA A 1 190 ? 13.312 -0.465 -12.781 1 81.31 190 ALA A CA 1
ATOM 1593 C C . ALA A 1 190 ? 12.844 -0.479 -14.234 1 81.31 190 ALA A C 1
ATOM 1595 O O . ALA A 1 190 ? 12.305 -1.482 -14.703 1 81.31 190 ALA A O 1
ATOM 1596 N N . LYS A 1 191 ? 13.031 0.581 -14.906 1 85.62 191 LYS A N 1
ATOM 1597 C CA . LYS A 1 191 ? 12.633 0.702 -16.312 1 85.62 191 LYS A CA 1
ATOM 1598 C C . LYS A 1 191 ? 13.367 -0.316 -17.172 1 85.62 191 LYS A C 1
ATOM 1600 O O . LYS A 1 191 ? 12.742 -1.026 -17.969 1 85.62 191 LYS A O 1
ATOM 1605 N N . LYS A 1 192 ? 14.641 -0.403 -16.969 1 92.19 192 LYS A N 1
ATOM 1606 C CA . LYS A 1 192 ? 15.438 -1.345 -17.75 1 92.19 192 LYS A CA 1
ATOM 1607 C C . LYS A 1 192 ? 15.023 -2.785 -17.469 1 92.19 192 LYS A C 1
ATOM 1609 O O . LYS A 1 192 ? 14.922 -3.602 -18.391 1 92.19 192 LYS A O 1
ATOM 1614 N N . MET A 1 193 ? 14.836 -3.059 -16.219 1 92.12 193 MET A N 1
ATOM 1615 C CA . MET A 1 193 ? 14.414 -4.398 -15.828 1 92.12 193 MET A CA 1
ATOM 1616 C C . MET A 1 193 ? 13.078 -4.762 -16.469 1 92.12 193 MET A C 1
ATOM 1618 O O . MET A 1 193 ? 12.922 -5.859 -17.016 1 92.12 193 MET A O 1
ATOM 1622 N N . ARG A 1 194 ? 12.172 -3.85 -16.438 1 89.94 194 ARG A N 1
ATOM 1623 C CA . ARG A 1 194 ? 10.867 -4.074 -17.062 1 89.94 194 ARG A CA 1
ATOM 1624 C C . ARG A 1 194 ? 11.008 -4.336 -18.562 1 89.94 194 ARG A C 1
ATOM 1626 O O . ARG A 1 194 ? 10.336 -5.219 -19.094 1 89.94 194 ARG A O 1
ATOM 1633 N N . GLU A 1 195 ? 11.82 -3.58 -19.203 1 92.62 195 GLU A N 1
ATOM 1634 C CA . GLU A 1 195 ? 12.07 -3.76 -20.641 1 92.62 195 GLU A CA 1
ATOM 1635 C C . GLU A 1 195 ? 12.648 -5.141 -20.922 1 92.62 195 GLU A C 1
ATOM 1637 O O . GLU A 1 195 ? 12.234 -5.805 -21.875 1 92.62 195 GLU A O 1
ATOM 1642 N N . LYS A 1 196 ? 13.578 -5.535 -20.094 1 94.44 196 LYS A N 1
ATOM 1643 C CA . LYS A 1 196 ? 14.172 -6.855 -20.25 1 94.44 196 LYS A CA 1
ATOM 1644 C C . LYS A 1 196 ? 13.133 -7.957 -20.078 1 94.44 196 LYS A C 1
ATOM 1646 O O . LYS A 1 196 ? 13.086 -8.906 -20.875 1 94.44 196 LYS A O 1
ATOM 1651 N N . ILE A 1 197 ? 12.312 -7.867 -19.094 1 94.06 197 ILE A N 1
ATOM 1652 C CA . ILE A 1 197 ? 11.266 -8.852 -18.828 1 94.06 197 ILE A CA 1
ATOM 1653 C C . ILE A 1 197 ? 10.297 -8.898 -20.016 1 94.06 197 ILE A C 1
ATOM 1655 O O . ILE A 1 197 ? 9.914 -9.977 -20.469 1 94.06 197 ILE A O 1
ATOM 1659 N N . ARG A 1 198 ? 9.891 -7.75 -20.562 1 93.12 198 ARG A N 1
ATOM 1660 C CA . ARG A 1 198 ? 8.977 -7.672 -21.688 1 93.12 198 ARG A CA 1
ATOM 1661 C C . ARG A 1 198 ? 9.586 -8.328 -22.922 1 93.12 198 ARG A C 1
ATOM 1663 O O . ARG A 1 198 ? 8.898 -9.047 -23.656 1 93.12 198 ARG A O 1
ATOM 1670 N N . GLU A 1 199 ? 10.828 -8.102 -23.109 1 95.06 199 GLU A N 1
ATOM 1671 C CA . GLU A 1 199 ? 11.531 -8.734 -24.219 1 95.06 199 GLU A CA 1
ATOM 1672 C C . GLU A 1 199 ? 11.508 -10.25 -24.094 1 95.06 199 GLU A C 1
ATOM 1674 O O . GLU A 1 199 ? 11.297 -10.961 -25.078 1 95.06 199 GLU A O 1
ATOM 1679 N N . ARG A 1 200 ? 11.703 -10.711 -22.891 1 94.94 200 ARG A N 1
ATOM 1680 C CA . ARG A 1 200 ? 11.68 -12.148 -22.656 1 94.94 200 ARG A CA 1
ATOM 1681 C C . ARG A 1 200 ? 10.289 -12.719 -22.906 1 94.94 200 ARG A C 1
ATOM 1683 O O . ARG A 1 200 ? 10.148 -13.812 -23.453 1 94.94 200 ARG A O 1
ATOM 1690 N N . ILE A 1 201 ? 9.305 -11.953 -22.5 1 96.31 201 ILE A N 1
ATOM 1691 C CA . ILE A 1 201 ? 7.934 -12.414 -22.672 1 96.31 201 ILE A CA 1
ATOM 1692 C C . ILE A 1 201 ? 7.629 -12.578 -24.156 1 96.31 201 ILE A C 1
ATOM 1694 O O . ILE A 1 201 ? 7.066 -13.594 -24.562 1 96.31 201 ILE A O 1
ATOM 1698 N N . VAL A 1 202 ? 8.016 -11.633 -24.953 1 95.06 202 VAL A N 1
ATOM 1699 C CA . VAL A 1 202 ? 7.77 -11.641 -26.391 1 95.06 202 VAL A CA 1
ATOM 1700 C C . VAL A 1 202 ? 8.453 -12.852 -27.031 1 95.06 202 VAL A C 1
ATOM 1702 O O . VAL A 1 202 ? 7.906 -13.477 -27.938 1 95.06 202 VAL A O 1
ATOM 1705 N N . ASN A 1 203 ? 9.586 -13.242 -26.5 1 95.5 203 ASN A N 1
ATOM 1706 C CA . ASN A 1 203 ? 10.344 -14.367 -27.047 1 95.5 203 ASN A CA 1
ATOM 1707 C C . ASN A 1 203 ? 9.836 -15.703 -26.516 1 95.5 203 ASN A C 1
ATOM 1709 O O . ASN A 1 203 ? 10.109 -16.75 -27.094 1 95.5 203 ASN A O 1
ATOM 1713 N N . TYR A 1 204 ? 9.117 -15.656 -25.469 1 97.25 204 TYR A N 1
ATOM 1714 C CA . TYR A 1 204 ? 8.695 -16.875 -24.766 1 97.25 204 TYR A CA 1
ATOM 1715 C C . TYR A 1 204 ? 7.285 -17.281 -25.188 1 97.25 204 TYR A C 1
ATOM 1717 O O . TYR A 1 204 ? 7.027 -18.453 -25.453 1 97.25 204 TYR A O 1
ATOM 1725 N N . ASP A 1 205 ? 6.41 -16.312 -25.219 1 96.38 205 ASP A N 1
ATOM 1726 C CA . ASP A 1 205 ? 5.02 -16.547 -25.594 1 96.38 205 ASP A CA 1
ATOM 1727 C C . ASP A 1 205 ? 4.84 -16.531 -27.109 1 96.38 205 ASP A C 1
ATOM 1729 O O . ASP A 1 205 ? 5.715 -16.062 -27.828 1 96.38 205 ASP A O 1
ATOM 1733 N N . THR A 1 206 ? 3.76 -17.094 -27.578 1 96.31 206 THR A N 1
ATOM 1734 C CA . THR A 1 206 ? 3.451 -17.062 -29 1 96.31 206 THR A CA 1
ATOM 1735 C C . THR A 1 206 ? 2.348 -16.047 -29.297 1 96.31 206 THR A C 1
ATOM 1737 O O . THR A 1 206 ? 1.738 -16.078 -30.375 1 96.31 206 THR A O 1
ATOM 1740 N N . ILE A 1 207 ? 2.084 -15.273 -28.375 1 95.06 207 ILE A N 1
ATOM 1741 C CA . ILE A 1 207 ? 1.099 -14.203 -28.453 1 95.06 207 ILE A CA 1
ATOM 1742 C C . ILE A 1 207 ? 1.681 -12.914 -27.875 1 95.06 207 ILE A C 1
ATOM 1744 O O . ILE A 1 207 ? 2.65 -12.953 -27.109 1 95.06 207 ILE A O 1
ATOM 1748 N N . GLU A 1 208 ? 1.108 -11.812 -28.25 1 94.5 208 GLU A N 1
ATOM 1749 C CA . GLU A 1 208 ? 1.571 -10.508 -27.781 1 94.5 208 GLU A CA 1
ATOM 1750 C C . GLU A 1 208 ? 1.431 -10.391 -26.266 1 94.5 208 GLU A C 1
ATOM 1752 O O . GLU A 1 208 ? 0.618 -11.094 -25.656 1 94.5 208 GLU A O 1
ATOM 1757 N N . ILE A 1 209 ? 2.146 -9.484 -25.734 1 94.44 209 ILE A N 1
ATOM 1758 C CA . ILE A 1 209 ? 2.078 -9.219 -24.297 1 94.44 209 ILE A CA 1
ATOM 1759 C C . ILE A 1 209 ? 0.67 -8.758 -23.922 1 94.44 209 ILE A C 1
ATOM 1761 O O . ILE A 1 209 ? 0.06 -7.961 -24.641 1 94.44 209 ILE A O 1
ATOM 1765 N N . HIS A 1 210 ? 0.177 -9.289 -22.875 1 93.94 210 HIS A N 1
ATOM 1766 C CA . HIS A 1 210 ? -1.171 -8.922 -22.469 1 93.94 210 HIS A CA 1
ATOM 1767 C C . HIS A 1 210 ? -1.217 -7.488 -21.953 1 93.94 210 HIS A C 1
ATOM 1769 O O . HIS A 1 210 ? -0.322 -7.059 -21.219 1 93.94 210 HIS A O 1
ATOM 1775 N N . PRO A 1 211 ? -2.193 -6.734 -22.219 1 91.44 211 PRO A N 1
ATOM 1776 C CA . PRO A 1 211 ? -2.271 -5.324 -21.828 1 91.44 211 PRO A CA 1
ATOM 1777 C C . PRO A 1 211 ? -2.414 -5.145 -20.312 1 91.44 211 PRO A C 1
ATOM 1779 O O . PRO A 1 211 ? -2.113 -4.07 -19.781 1 91.44 211 PRO A O 1
ATOM 1782 N N . ASP A 1 212 ? -2.828 -6.152 -19.562 1 90.56 212 ASP A N 1
ATOM 1783 C CA . ASP A 1 212 ? -3.07 -6.043 -18.125 1 90.56 212 ASP A CA 1
ATOM 1784 C C . ASP A 1 212 ? -1.768 -6.172 -17.328 1 90.56 212 ASP A C 1
ATOM 1786 O O . ASP A 1 212 ? -1.745 -5.949 -16.125 1 90.56 212 ASP A O 1
ATOM 1790 N N . LEU A 1 213 ? -0.705 -6.57 -17.984 1 89.25 213 LEU A N 1
ATOM 1791 C CA . LEU A 1 213 ? 0.58 -6.605 -17.297 1 89.25 213 LEU A CA 1
ATOM 1792 C C . LEU A 1 213 ? 1.146 -5.199 -17.125 1 89.25 213 LEU A C 1
ATOM 1794 O O . LEU A 1 213 ? 1.692 -4.629 -18.078 1 89.25 213 LEU A O 1
ATOM 1798 N N . ASN A 1 214 ? 0.928 -4.543 -15.914 1 81.88 214 ASN A N 1
ATOM 1799 C CA . ASN A 1 214 ? 1.301 -3.158 -15.641 1 81.88 214 ASN A CA 1
ATOM 1800 C C . ASN A 1 214 ? 1.959 -3.014 -14.273 1 81.88 214 ASN A C 1
ATOM 1802 O O . ASN A 1 214 ? 2.15 -4.004 -13.562 1 81.88 214 ASN A O 1
ATOM 1806 N N . LEU A 1 215 ? 2.408 -1.817 -14.055 1 76.12 215 LEU A N 1
ATOM 1807 C CA . LEU A 1 215 ? 3.076 -1.5 -12.797 1 76.12 215 LEU A CA 1
ATOM 1808 C C . LEU A 1 215 ? 2.066 -1.369 -11.664 1 76.12 215 LEU A C 1
ATOM 1810 O O . LEU A 1 215 ? 0.999 -0.779 -11.844 1 76.12 215 LEU A O 1
ATOM 1814 N N . TYR A 1 216 ? 2.471 -1.938 -10.555 1 75.25 216 TYR A N 1
ATOM 1815 C CA . TYR A 1 216 ? 1.624 -1.862 -9.375 1 75.25 216 TYR A CA 1
ATOM 1816 C C . TYR A 1 216 ? 1.343 -0.414 -8.992 1 75.25 216 TYR A C 1
ATOM 1818 O O . TYR A 1 216 ? 2.25 0.423 -8.992 1 75.25 216 TYR A O 1
ATOM 1826 N N . GLY A 1 217 ? 0.101 -0.117 -8.633 1 72.38 217 GLY A N 1
ATOM 1827 C CA . GLY A 1 217 ? -0.303 1.176 -8.102 1 72.38 217 GLY A CA 1
ATOM 1828 C C . GLY A 1 217 ? -0.621 2.189 -9.188 1 72.38 217 GLY A C 1
ATOM 1829 O O . GLY A 1 217 ? -1.213 3.236 -8.906 1 72.38 217 GLY A O 1
ATOM 1830 N N . SER A 1 218 ? -0.182 1.936 -10.422 1 72.94 218 SER A N 1
ATOM 1831 C CA . SER A 1 218 ? -0.438 2.898 -11.484 1 72.94 218 SER A CA 1
ATOM 1832 C C . SER A 1 218 ? -1.935 3.084 -11.711 1 72.94 218 SER A C 1
ATOM 1834 O O . SER A 1 218 ? -2.719 2.156 -11.508 1 72.94 218 SER A O 1
ATOM 1836 N N . LYS A 1 219 ? -2.209 4.32 -12.102 1 70.75 219 LYS A N 1
ATOM 1837 C CA . LYS A 1 219 ? -3.605 4.613 -12.406 1 70.75 219 LYS A CA 1
ATOM 1838 C C . LYS A 1 219 ? -4.125 3.705 -13.516 1 70.75 219 LYS A C 1
ATOM 1840 O O . LYS A 1 219 ? -3.424 3.449 -14.492 1 70.75 219 LYS A O 1
ATOM 1845 N N . GLY A 1 220 ? -5.176 3.078 -13.352 1 72.56 220 GLY A N 1
ATOM 1846 C CA . GLY A 1 220 ? -5.789 2.232 -14.359 1 72.56 220 GLY A CA 1
ATOM 1847 C C . GLY A 1 220 ? -5.363 0.78 -14.266 1 72.56 220 GLY A C 1
ATOM 1848 O O . GLY A 1 220 ? -5.824 -0.062 -15.031 1 72.56 220 GLY A O 1
ATOM 1849 N N . ASN A 1 221 ? -4.305 0.688 -13.352 1 78.38 221 ASN A N 1
ATOM 1850 C CA . ASN A 1 221 ? -3.867 -0.687 -13.133 1 78.38 221 ASN A CA 1
ATOM 1851 C C . ASN A 1 221 ? -4.719 -1.391 -12.086 1 78.38 221 ASN A C 1
ATOM 1853 O O . ASN A 1 221 ? -4.926 -0.861 -10.992 1 78.38 221 ASN A O 1
ATOM 1857 N N . PHE A 1 222 ? -5.219 -2.553 -12.469 1 84.31 222 PHE A N 1
ATOM 1858 C CA . PHE A 1 222 ? -5.914 -3.418 -11.531 1 84.31 222 PHE A CA 1
ATOM 1859 C C . PHE A 1 222 ? -5.137 -4.711 -11.305 1 84.31 222 PHE A C 1
ATOM 1861 O O . PHE A 1 222 ? -5.113 -5.586 -12.172 1 84.31 222 PHE A O 1
ATOM 1868 N N . GLU A 1 223 ? -4.598 -4.852 -10.156 1 87.88 223 GLU A N 1
ATOM 1869 C CA . GLU A 1 223 ? -3.656 -5.93 -9.867 1 87.88 223 GLU A CA 1
ATOM 1870 C C . GLU A 1 223 ? -4.293 -7.297 -10.102 1 87.88 223 GLU A C 1
ATOM 1872 O O . GLU A 1 223 ? -3.645 -8.203 -10.633 1 87.88 223 GLU A O 1
ATOM 1877 N N . TRP A 1 224 ? -5.59 -7.414 -9.812 1 92 224 TRP A N 1
ATOM 1878 C CA . TRP A 1 224 ? -6.25 -8.711 -9.906 1 92 224 TRP A CA 1
ATOM 1879 C C . TRP A 1 224 ? -6.277 -9.203 -11.352 1 92 224 TRP A C 1
ATOM 1881 O O . TRP A 1 224 ? -6.281 -10.414 -11.602 1 92 224 TRP A O 1
ATOM 1891 N N . LYS A 1 225 ? -6.254 -8.297 -12.281 1 92.5 225 LYS A N 1
ATOM 1892 C CA . LYS A 1 225 ? -6.324 -8.672 -13.688 1 92.5 225 LYS A CA 1
ATOM 1893 C C . LYS A 1 225 ? -5.066 -9.422 -14.125 1 92.5 225 LYS A C 1
ATOM 1895 O O . LYS A 1 225 ? -5.082 -10.141 -15.125 1 92.5 225 LYS A O 1
ATOM 1900 N N . GLN A 1 226 ? -4.016 -9.242 -13.367 1 93.56 226 GLN A N 1
ATOM 1901 C CA . GLN A 1 226 ? -2.738 -9.852 -13.727 1 93.56 226 GLN A CA 1
ATOM 1902 C C . GLN A 1 226 ? -2.641 -11.281 -13.188 1 93.56 226 GLN A C 1
ATOM 1904 O O . GLN A 1 226 ? -1.748 -12.031 -13.586 1 93.56 226 GLN A O 1
ATOM 1909 N N . TYR A 1 227 ? -3.492 -11.641 -12.297 1 96.69 227 TYR A N 1
ATOM 1910 C CA . TYR A 1 227 ? -3.357 -12.914 -11.609 1 96.69 227 TYR A CA 1
ATOM 1911 C C . TYR A 1 227 ? -3.617 -14.078 -12.555 1 96.69 227 TYR A C 1
ATOM 1913 O O . TYR A 1 227 ? -2.854 -15.047 -12.586 1 96.69 227 TYR A O 1
ATOM 1921 N N . PHE A 1 228 ? -4.707 -13.984 -13.328 1 97 228 PHE A N 1
ATOM 1922 C CA . PHE A 1 228 ? -5.102 -14.977 -14.32 1 97 228 PHE A CA 1
ATOM 1923 C C . PHE A 1 228 ? -5.285 -14.336 -15.688 1 97 228 PHE A C 1
ATOM 1925 O O . PHE A 1 228 ? -6.328 -13.734 -15.961 1 97 228 PHE A O 1
ATOM 1932 N N . LEU A 1 229 ? -4.32 -14.508 -16.547 1 96.19 229 LEU A N 1
ATOM 1933 C CA . LEU A 1 229 ? -4.375 -13.922 -17.875 1 96.19 229 LEU A CA 1
ATOM 1934 C C . LEU A 1 229 ? -4.996 -14.898 -18.875 1 96.19 229 LEU A C 1
ATOM 1936 O O . LEU A 1 229 ? -4.727 -16.094 -18.812 1 96.19 229 LEU A O 1
ATOM 1940 N N . SER A 1 230 ? -5.758 -14.391 -19.719 1 95.19 230 SER A N 1
ATOM 1941 C CA . SER A 1 230 ? -6.328 -15.203 -20.781 1 95.19 230 SER A CA 1
ATOM 1942 C C . SER A 1 230 ? -5.27 -15.57 -21.812 1 95.19 230 SER A C 1
ATOM 1944 O O . SER A 1 230 ? -4.188 -14.984 -21.844 1 95.19 230 SER A O 1
ATOM 1946 N N . ASP A 1 231 ? -5.574 -16.562 -22.547 1 96 231 ASP A N 1
ATOM 1947 C CA . ASP A 1 231 ? -4.691 -17.016 -23.609 1 96 231 ASP A CA 1
ATOM 1948 C C . ASP A 1 231 ? -4.906 -16.219 -24.891 1 96 231 ASP A C 1
ATOM 1950 O O . ASP A 1 231 ? -4.664 -16.703 -26 1 96 231 ASP A O 1
ATOM 1954 N N . ASP A 1 232 ? -5.535 -15.039 -24.828 1 94.5 232 ASP A N 1
ATOM 1955 C CA . ASP A 1 232 ? -5.691 -13.969 -25.812 1 94.5 232 ASP A CA 1
ATOM 1956 C C . ASP A 1 232 ? -5.535 -12.602 -25.156 1 94.5 232 ASP A C 1
ATOM 1958 O O . ASP A 1 232 ? -4.863 -12.461 -24.141 1 94.5 232 ASP A O 1
ATOM 1962 N N . LEU A 1 233 ? -6.113 -11.609 -25.797 1 93.19 233 LEU A N 1
ATOM 1963 C CA . LEU A 1 233 ? -5.883 -10.266 -25.266 1 93.19 233 LEU A CA 1
ATOM 1964 C C . LEU A 1 233 ? -7.109 -9.766 -24.516 1 93.19 233 LEU A C 1
ATOM 1966 O O . LEU A 1 233 ? -7.18 -8.586 -24.156 1 93.19 233 LEU A O 1
ATOM 1970 N N . SER A 1 234 ? -8.047 -10.711 -24.25 1 92.06 234 SER A N 1
ATOM 1971 C CA . SER A 1 234 ? -9.273 -10.312 -23.547 1 92.06 234 SER A CA 1
ATOM 1972 C C . SER A 1 234 ? -9.031 -10.156 -22.047 1 92.06 234 SER A C 1
ATOM 1974 O O . SER A 1 234 ? -8.117 -10.766 -21.5 1 92.06 234 SER A O 1
ATOM 1976 N N . THR A 1 235 ? -9.812 -9.281 -21.438 1 88.5 235 THR A N 1
ATOM 1977 C CA . THR A 1 235 ? -9.773 -9.008 -20 1 88.5 235 THR A CA 1
ATOM 1978 C C . THR A 1 235 ? -11.172 -9.055 -19.406 1 88.5 235 THR A C 1
ATOM 1980 O O . THR A 1 235 ? -12.117 -8.508 -19.969 1 88.5 235 THR A O 1
ATOM 1983 N N . PRO A 1 236 ? -11.32 -9.719 -18.25 1 87.25 236 PRO A N 1
ATOM 1984 C CA . PRO A 1 236 ? -12.641 -9.664 -17.609 1 87.25 236 PRO A CA 1
ATOM 1985 C C . PRO A 1 236 ? -13.047 -8.25 -17.219 1 87.25 236 PRO A C 1
ATOM 1987 O O . PRO A 1 236 ? -12.195 -7.434 -16.859 1 87.25 236 PRO A O 1
ATOM 1990 N N . SER A 1 237 ? -14.289 -7.957 -17.219 1 83.25 237 SER A N 1
ATOM 1991 C CA . SER A 1 237 ? -14.812 -6.621 -16.953 1 83.25 237 SER A CA 1
ATOM 1992 C C . SER A 1 237 ? -14.891 -6.359 -15.453 1 83.25 237 SER A C 1
ATOM 1994 O O . SER A 1 237 ? -14.805 -5.211 -15.008 1 83.25 237 SER A O 1
ATOM 1996 N N . ARG A 1 238 ? -15.102 -7.406 -14.719 1 85.12 238 ARG A N 1
ATOM 1997 C CA . ARG A 1 238 ? -15.203 -7.277 -13.273 1 85.12 238 ARG A CA 1
ATOM 1998 C C . ARG A 1 238 ? -14.422 -8.383 -12.562 1 85.12 238 ARG A C 1
ATOM 2000 O O . ARG A 1 238 ? -14.258 -9.477 -13.109 1 85.12 238 ARG A O 1
ATOM 2007 N N . CYS A 1 239 ? -13.961 -8.031 -11.398 1 87.25 239 CYS A N 1
ATOM 2008 C CA . CYS A 1 239 ? -13.227 -9.016 -10.617 1 87.25 239 CYS A CA 1
ATOM 2009 C C . CYS A 1 239 ? -14.164 -10.086 -10.062 1 87.25 239 CYS A C 1
ATOM 2011 O O . CYS A 1 239 ? -15.148 -9.758 -9.398 1 87.25 239 CYS A O 1
ATOM 2013 N N . PRO A 1 240 ? -13.883 -11.32 -10.203 1 84.06 240 PRO A N 1
ATOM 2014 C CA . PRO A 1 240 ? -14.734 -12.398 -9.711 1 84.06 240 PRO A CA 1
ATOM 2015 C C . PRO A 1 240 ? -14.586 -12.633 -8.211 1 84.06 240 PRO A C 1
ATOM 2017 O O . PRO A 1 240 ? -15.328 -13.43 -7.629 1 84.06 240 PRO A O 1
ATOM 2020 N N . PHE A 1 241 ? -13.648 -11.969 -7.621 1 85.94 241 PHE A N 1
ATOM 2021 C CA . PHE A 1 241 ? -13.375 -12.148 -6.199 1 85.94 241 PHE A CA 1
ATOM 2022 C C . PHE A 1 241 ? -14.539 -11.656 -5.355 1 85.94 241 PHE A C 1
ATOM 2024 O O . PHE A 1 241 ? -15.039 -10.547 -5.57 1 85.94 241 PHE A O 1
ATOM 2031 N N . THR A 1 242 ? -15.164 -12.438 -4.594 1 72.25 242 THR A N 1
ATOM 2032 C CA . THR A 1 242 ? -16.188 -12.078 -3.619 1 72.25 242 THR A CA 1
ATOM 2033 C C . THR A 1 242 ? -15.641 -12.172 -2.199 1 72.25 242 THR A C 1
ATOM 2035 O O . THR A 1 242 ? -15.195 -13.234 -1.765 1 72.25 242 THR A O 1
ATOM 2038 N N . SER A 1 243 ? -15.312 -10.961 -1.649 1 65.38 243 SER A N 1
ATOM 2039 C CA . SER A 1 243 ? -14.812 -10.938 -0.279 1 65.38 243 SER A CA 1
ATOM 2040 C C . SER A 1 243 ? -15.938 -11.141 0.726 1 65.38 243 SER A C 1
ATOM 2042 O O . SER A 1 243 ? -17.031 -10.594 0.563 1 65.38 243 SER A O 1
ATOM 2044 N N . PHE A 1 244 ? -16.156 -12.328 1.422 1 51.72 244 PHE A N 1
ATOM 2045 C CA . PHE A 1 244 ? -17.109 -12.453 2.512 1 51.72 244 PHE A CA 1
ATOM 2046 C C . PHE A 1 244 ? -16.516 -11.945 3.82 1 51.72 244 PHE A C 1
ATOM 2048 O O . PHE A 1 244 ? -16.062 -12.734 4.648 1 51.72 244 PHE A O 1
ATOM 2055 N N . HIS A 1 245 ? -15.516 -11.188 3.801 1 48.31 245 HIS A N 1
ATOM 2056 C CA . HIS A 1 245 ? -15.148 -10.891 5.18 1 48.31 245 HIS A CA 1
ATOM 2057 C C . HIS A 1 245 ? -16.344 -10.352 5.961 1 48.31 245 HIS A C 1
ATOM 2059 O O . HIS A 1 245 ? -17.016 -9.43 5.504 1 48.31 245 HIS A O 1
ATOM 2065 N N . ALA A 1 246 ? -17.062 -11.242 6.75 1 39.28 246 ALA A N 1
ATOM 2066 C CA . ALA A 1 246 ? -18.125 -10.875 7.695 1 39.28 246 ALA A CA 1
ATOM 2067 C C . ALA A 1 246 ? -17.797 -9.562 8.398 1 39.28 246 ALA A C 1
ATOM 2069 O O . ALA A 1 246 ? -16.656 -9.328 8.805 1 39.28 246 ALA A O 1
ATOM 2070 N N . ASP A 1 247 ? -18.453 -8.562 8.125 1 36.75 247 ASP A N 1
ATOM 2071 C CA . ASP A 1 247 ? -18.438 -7.465 9.086 1 36.75 247 ASP A CA 1
ATOM 2072 C C . ASP A 1 247 ? -18.578 -7.98 10.516 1 36.75 247 ASP A C 1
ATOM 2074 O O . ASP A 1 247 ? -19.625 -8.516 10.891 1 36.75 247 ASP A O 1
ATOM 2078 N N . LYS A 1 248 ? -17.734 -8.727 11.109 1 32.03 248 LYS A N 1
ATOM 2079 C CA . LYS A 1 248 ? -17.938 -9.18 12.484 1 32.03 248 LYS A CA 1
ATOM 2080 C C . LYS A 1 248 ? -18.297 -8.016 13.398 1 32.03 248 LYS A C 1
ATOM 2082 O O . LYS A 1 248 ? -17.734 -7.887 14.492 1 32.03 248 LYS A O 1
ATOM 2087 N N . PHE A 1 249 ? -18.625 -6.914 13.047 1 27.38 249 PHE A N 1
ATOM 2088 C CA . PHE A 1 249 ? -19.188 -6.07 14.086 1 27.38 249 PHE A CA 1
ATOM 2089 C C . PHE A 1 249 ? -20.547 -6.613 14.539 1 27.38 249 PHE A C 1
ATOM 2091 O O . PHE A 1 249 ? -21.578 -6.297 13.938 1 27.38 249 PHE A O 1
ATOM 2098 N N . GLU A 1 250 ? -20.859 -7.84 14.523 1 22.2 250 GLU A N 1
ATOM 2099 C CA . GLU A 1 250 ? -21.969 -8.109 15.422 1 22.2 250 GLU A CA 1
ATOM 2100 C C . GLU A 1 250 ? -21.547 -7.973 16.875 1 22.2 250 GLU A C 1
ATOM 2102 O O . GLU A 1 250 ? -20.438 -8.359 17.25 1 22.2 250 GLU A O 1
ATOM 2107 N N . MET B 1 1 ? 2.678 13.961 27.328 1 66.44 1 MET B N 1
ATOM 2108 C CA . MET B 1 1 ? 2.016 14.648 26.234 1 66.44 1 MET B CA 1
ATOM 2109 C C . MET B 1 1 ? 0.648 14.031 25.953 1 66.44 1 MET B C 1
ATOM 2111 O O . MET B 1 1 ? 0.497 12.812 25.969 1 66.44 1 MET B O 1
ATOM 2115 N N . GLN B 1 2 ? -0.339 14.914 25.938 1 83.25 2 GLN B N 1
ATOM 2116 C CA . GLN B 1 2 ? -1.712 14.422 25.984 1 83.25 2 GLN B CA 1
ATOM 2117 C C . GLN B 1 2 ? -2.41 14.633 24.641 1 83.25 2 GLN B C 1
ATOM 2119 O O . GLN B 1 2 ? -2.166 15.625 23.953 1 83.25 2 GLN B O 1
ATOM 2124 N N . LEU B 1 3 ? -3.037 13.609 24.125 1 92.56 3 LEU B N 1
ATOM 2125 C CA . LEU B 1 3 ? -4 13.703 23.031 1 92.56 3 LEU B CA 1
ATOM 2126 C C . LEU B 1 3 ? -5.34 14.234 23.531 1 92.56 3 LEU B C 1
ATOM 2128 O O . LEU B 1 3 ? -5.965 13.625 24.406 1 92.56 3 LEU B O 1
ATOM 2132 N N . LEU B 1 4 ? -5.695 15.367 23.031 1 94.62 4 LEU B N 1
ATOM 2133 C CA . LEU B 1 4 ? -6.91 16 23.531 1 94.62 4 LEU B CA 1
ATOM 2134 C C . LEU B 1 4 ? -8.016 15.953 22.484 1 94.62 4 LEU B C 1
ATOM 2136 O O . LEU B 1 4 ? -7.746 16 21.281 1 94.62 4 LEU B O 1
ATOM 2140 N N . GLU B 1 5 ? -9.25 15.883 22.984 1 94.62 5 GLU B N 1
ATOM 2141 C CA . GLU B 1 5 ? -10.422 15.992 22.141 1 94.62 5 GLU B CA 1
ATOM 2142 C C . GLU B 1 5 ? -10.867 17.438 21.984 1 94.62 5 GLU B C 1
ATOM 2144 O O . GLU B 1 5 ? -10.75 18.234 22.922 1 94.62 5 GLU B O 1
ATOM 2149 N N . GLY B 1 6 ? -11.375 17.75 20.812 1 94.19 6 GLY B N 1
ATOM 2150 C CA . GLY B 1 6 ? -11.836 19.109 20.578 1 94.19 6 GLY B CA 1
ATOM 2151 C C . GLY B 1 6 ? -12.867 19.578 21.578 1 94.19 6 GLY B C 1
ATOM 2152 O O . GLY B 1 6 ? -12.734 20.672 22.141 1 94.19 6 GLY B O 1
ATOM 2153 N N . LYS B 1 7 ? -13.859 18.781 21.859 1 91.75 7 LYS B N 1
ATOM 2154 C CA . LYS B 1 7 ? -14.914 19.141 22.812 1 91.75 7 LYS B CA 1
ATOM 2155 C C . LYS B 1 7 ? -14.359 19.344 24.219 1 91.75 7 LYS B C 1
ATOM 2157 O O . LYS B 1 7 ? -14.836 20.188 24.969 1 91.75 7 LYS B O 1
ATOM 2162 N N . GLN B 1 8 ? -13.352 18.562 24.547 1 89.19 8 GLN B N 1
ATOM 2163 C CA . GLN B 1 8 ? -12.688 18.719 25.828 1 89.19 8 GLN B CA 1
ATOM 2164 C C . GLN B 1 8 ? -11.977 20.062 25.922 1 89.19 8 GLN B C 1
ATOM 2166 O O . GLN B 1 8 ? -12.039 20.734 26.953 1 89.19 8 GLN B O 1
ATOM 2171 N N . ILE B 1 9 ? -11.328 20.438 24.875 1 91.69 9 ILE B N 1
ATOM 2172 C CA . ILE B 1 9 ? -10.602 21.703 24.828 1 91.69 9 ILE B CA 1
ATOM 2173 C C . ILE B 1 9 ? -11.594 22.859 24.953 1 91.69 9 ILE B C 1
ATOM 2175 O O . ILE B 1 9 ? -11.336 23.828 25.688 1 91.69 9 ILE B O 1
ATOM 2179 N N . GLU B 1 10 ? -12.695 22.766 24.312 1 88.56 10 GLU B N 1
ATOM 2180 C CA . GLU B 1 10 ? -13.703 23.812 24.328 1 88.56 10 GLU B CA 1
ATOM 2181 C C . GLU B 1 10 ? -14.359 23.938 25.703 1 88.56 10 GLU B C 1
ATOM 2183 O O . GLU B 1 10 ? -14.633 25.047 26.172 1 88.56 10 GLU B O 1
ATOM 2188 N N . SER B 1 11 ? -14.602 22.797 26.359 1 86 11 SER B N 1
ATOM 2189 C CA . SER B 1 11 ? -15.352 22.781 27.609 1 86 11 SER B CA 1
ATOM 2190 C C . SER B 1 11 ? -14.453 23.125 28.797 1 86 11 SER B C 1
ATOM 2192 O O . SER B 1 11 ? -14.93 23.656 29.797 1 86 11 SER B O 1
ATOM 2194 N N . VAL B 1 12 ? -13.203 22.688 28.656 1 80.94 12 VAL B N 1
ATOM 2195 C CA . VAL B 1 12 ? -12.281 22.922 29.766 1 80.94 12 VAL B CA 1
ATOM 2196 C C . VAL B 1 12 ? -10.992 23.562 29.25 1 80.94 12 VAL B C 1
ATOM 2198 O O . VAL B 1 12 ? -9.938 22.922 29.219 1 80.94 12 VAL B O 1
ATOM 2201 N N . PRO B 1 13 ? -11.039 24.781 29.062 1 75.31 13 PRO B N 1
ATOM 2202 C CA . PRO B 1 13 ? -9.867 25.422 28.453 1 75.31 13 PRO B CA 1
ATOM 2203 C C . PRO B 1 13 ? -8.641 25.375 29.359 1 75.31 13 PRO B C 1
ATOM 2205 O O . PRO B 1 13 ? -7.508 25.453 28.875 1 75.31 13 PRO B O 1
ATOM 2208 N N . TYR B 1 14 ? -8.938 25.266 30.578 1 76.12 14 TYR B N 1
ATOM 2209 C CA . TYR B 1 14 ? -7.82 25.281 31.516 1 76.12 14 TYR B CA 1
ATOM 2210 C C . TYR B 1 14 ? -7.031 23.984 31.438 1 76.12 14 TYR B C 1
ATOM 2212 O O . TYR B 1 14 ? -5.988 2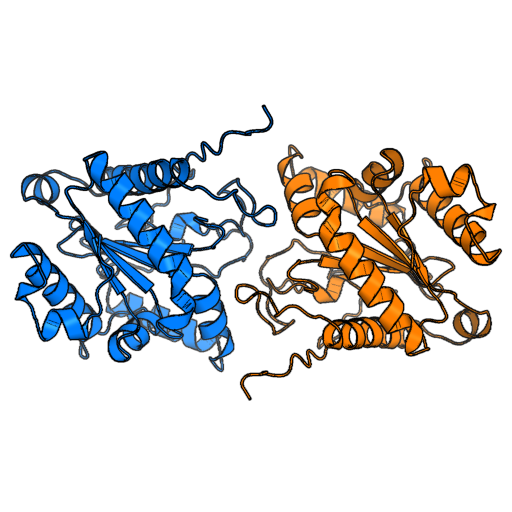3.828 32.094 1 76.12 14 TYR B O 1
ATOM 2220 N N . LEU B 1 15 ? -7.613 23.078 30.578 1 76.38 15 LEU B N 1
ATOM 2221 C CA . LEU B 1 15 ? -6.84 21.875 30.281 1 76.38 15 LEU B CA 1
ATOM 2222 C C . LEU B 1 15 ? -5.52 22.234 29.609 1 76.38 15 LEU B C 1
ATOM 2224 O O . LEU B 1 15 ? -4.562 21.453 29.672 1 76.38 15 LEU B O 1
ATOM 2228 N N . LEU B 1 16 ? -5.57 23.391 29.016 1 83.81 16 LEU B N 1
ATOM 2229 C CA . LEU B 1 16 ? -4.383 23.859 28.312 1 83.81 16 LEU B CA 1
ATOM 2230 C C . LEU B 1 16 ? -3.512 24.719 29.203 1 83.81 16 LEU B C 1
ATOM 2232 O O . LEU B 1 16 ? -4.023 25.516 30 1 83.81 16 LEU B O 1
ATOM 2236 N N . ASP B 1 17 ? -2.268 24.562 29.172 1 82.06 17 ASP B N 1
ATOM 2237 C CA . ASP B 1 17 ? -1.312 25.203 30.078 1 82.06 17 ASP B CA 1
ATOM 2238 C C . ASP B 1 17 ? -1.004 26.625 29.641 1 82.06 17 ASP B C 1
ATOM 2240 O O . ASP B 1 17 ? -0.688 27.484 30.484 1 82.06 17 ASP B O 1
ATOM 2244 N N . GLN B 1 18 ? -1.064 26.828 28.391 1 88.81 18 GLN B N 1
ATOM 2245 C CA . GLN B 1 18 ? -0.638 28.125 27.859 1 88.81 18 GLN B CA 1
ATOM 2246 C C . GLN B 1 18 ? -1.734 28.766 27.016 1 88.81 18 GLN B C 1
ATOM 2248 O O . GLN B 1 18 ? -2.469 28.062 26.312 1 88.81 18 GLN B O 1
ATOM 2253 N N . GLN B 1 19 ? -1.737 30.047 26.969 1 90.62 19 GLN B N 1
ATOM 2254 C CA . GLN B 1 19 ? -2.775 30.828 26.297 1 90.62 19 GLN B CA 1
ATOM 2255 C C . GLN B 1 19 ? -2.744 30.578 24.797 1 90.62 19 GLN B C 1
ATOM 2257 O O . GLN B 1 19 ? -3.793 30.516 24.141 1 90.62 19 GLN B O 1
ATOM 2262 N N . TRP B 1 20 ? -1.542 30.469 24.25 1 95.12 20 TRP B N 1
ATOM 2263 C CA . TRP B 1 20 ? -1.441 30.328 22.797 1 95.12 20 TRP B CA 1
ATOM 2264 C C . TRP B 1 20 ? -2.115 29.047 22.328 1 95.12 20 TRP B C 1
ATOM 2266 O O . TRP B 1 20 ? -2.604 28.969 21.188 1 95.12 20 TRP B O 1
ATOM 2276 N N . GLN B 1 21 ? -2.146 28.016 23.156 1 95.81 21 GLN B N 1
ATOM 2277 C CA . GLN B 1 21 ? -2.732 26.734 22.797 1 95.81 21 GLN B CA 1
ATOM 2278 C C . GLN B 1 21 ? -4.227 26.875 22.516 1 95.81 21 GLN B C 1
ATOM 2280 O O . GLN B 1 21 ? -4.719 26.375 21.5 1 95.81 21 GLN B O 1
ATOM 2285 N N . TYR B 1 22 ? -4.859 27.562 23.344 1 95.12 22 TYR B N 1
ATOM 2286 C CA . TYR B 1 22 ? -6.293 27.766 23.141 1 95.12 22 TYR B CA 1
ATOM 2287 C C . TYR B 1 22 ? -6.555 28.656 21.938 1 95.12 22 TYR B C 1
ATOM 2289 O O . TYR B 1 22 ? -7.492 28.422 21.172 1 95.12 22 TYR B O 1
ATOM 2297 N N . GLU B 1 23 ? -5.754 29.719 21.797 1 95.62 23 GLU B N 1
ATOM 2298 C CA . GLU B 1 23 ? -5.887 30.594 20.625 1 95.62 23 GLU B CA 1
ATOM 2299 C C . GLU B 1 23 ? -5.699 29.812 19.328 1 95.62 23 GLU B C 1
ATOM 2301 O O . GLU B 1 23 ? -6.434 30.031 18.359 1 95.62 23 GLU B O 1
ATOM 2306 N N . ALA B 1 24 ? -4.715 28.938 19.344 1 97.38 24 ALA B N 1
ATOM 2307 C CA . ALA B 1 24 ? -4.461 28.109 18.156 1 97.38 24 ALA B CA 1
ATOM 2308 C C . ALA B 1 24 ? -5.652 27.203 17.859 1 97.38 24 ALA B C 1
ATOM 2310 O O . ALA B 1 24 ? -6.062 27.078 16.703 1 97.38 24 ALA B O 1
ATOM 2311 N N . PHE B 1 25 ? -6.188 26.594 18.875 1 97.38 25 PHE B N 1
ATOM 2312 C CA . PHE B 1 25 ? -7.355 25.734 18.703 1 97.38 25 PHE B CA 1
ATOM 2313 C C . PHE B 1 25 ? -8.531 26.531 18.156 1 97.38 25 PHE B C 1
ATOM 2315 O O . PHE B 1 25 ? -9.25 26.062 17.266 1 97.38 25 PHE B O 1
ATOM 2322 N N . LYS B 1 26 ? -8.719 27.719 18.656 1 96.38 26 LYS B N 1
ATOM 2323 C CA . LYS B 1 26 ? -9.805 28.578 18.203 1 96.38 26 LYS B CA 1
ATOM 2324 C C . LYS B 1 26 ? -9.656 28.891 16.719 1 96.38 26 LYS B C 1
ATOM 2326 O O . LYS B 1 26 ? -10.633 28.859 15.961 1 96.38 26 LYS B O 1
ATOM 2331 N N . HIS B 1 27 ? -8.453 29.234 16.312 1 97.69 27 HIS B N 1
ATOM 2332 C CA . HIS B 1 27 ? -8.195 29.5 14.898 1 97.69 27 HIS B CA 1
ATOM 2333 C C . HIS B 1 27 ? -8.531 28.281 14.047 1 97.69 27 HIS B C 1
ATOM 2335 O O . HIS B 1 27 ? -9.109 28.406 12.969 1 97.69 27 HIS B O 1
ATOM 2341 N N . PHE B 1 28 ? -8.156 27.094 14.547 1 98.44 28 PHE B N 1
ATOM 2342 C CA . PHE B 1 28 ? -8.43 25.859 13.812 1 98.44 28 PHE B CA 1
ATOM 2343 C C . PHE B 1 28 ? -9.93 25.609 13.703 1 98.44 28 PHE B C 1
ATOM 2345 O O . PHE B 1 28 ? -10.43 25.281 12.633 1 98.44 28 PHE B O 1
ATOM 2352 N N . LYS B 1 29 ? -10.562 25.781 14.789 1 97.62 29 LYS B N 1
ATOM 2353 C CA . LYS B 1 29 ? -12.016 25.641 14.82 1 97.62 29 LYS B CA 1
ATOM 2354 C C . LYS B 1 29 ? -12.688 26.578 13.82 1 97.62 29 LYS B C 1
ATOM 2356 O O . LYS B 1 29 ? -13.602 26.172 13.094 1 97.62 29 LYS B O 1
ATOM 2361 N N . GLU B 1 30 ? -12.289 27.781 13.773 1 97.44 30 GLU B N 1
ATOM 2362 C CA . GLU B 1 30 ? -12.852 28.766 12.852 1 97.44 30 GLU B CA 1
ATOM 2363 C C . GLU B 1 30 ? -12.656 28.328 11.398 1 97.44 30 GLU B C 1
ATOM 2365 O O . GLU B 1 30 ? -13.578 28.422 10.594 1 97.44 30 GLU B O 1
ATOM 2370 N N . LYS B 1 31 ? -11.492 27.891 11.117 1 97.75 31 LYS B N 1
ATOM 2371 C CA . LYS B 1 31 ? -11.164 27.453 9.766 1 97.75 31 LYS B CA 1
ATOM 2372 C C . LYS B 1 31 ? -12.031 26.266 9.352 1 97.75 31 LYS B C 1
ATOM 2374 O O . LYS B 1 31 ? -12.547 26.234 8.234 1 97.75 31 LYS B O 1
ATOM 2379 N N . MET B 1 32 ? -12.297 25.328 10.227 1 97.88 32 MET B N 1
ATOM 2380 C CA . MET B 1 32 ? -13.008 24.094 9.914 1 97.88 32 MET B CA 1
ATOM 2381 C C . MET B 1 32 ? -14.516 24.312 9.93 1 97.88 32 MET B C 1
ATOM 2383 O O . MET B 1 32 ? -15.266 23.594 9.266 1 97.88 32 MET B O 1
ATOM 2387 N N . SER B 1 33 ? -14.938 25.344 10.617 1 96.88 33 SER B N 1
ATOM 2388 C CA . SER B 1 33 ? -16.375 25.547 10.797 1 96.88 33 SER B CA 1
ATOM 2389 C C . SER B 1 33 ? -16.906 26.625 9.875 1 96.88 33 SER B C 1
ATOM 2391 O O . SER B 1 33 ? -18.109 26.922 9.875 1 96.88 33 SER B O 1
ATOM 2393 N N . ASP B 1 34 ? -16.047 27.219 9.117 1 96 34 ASP B N 1
ATOM 2394 C CA . ASP B 1 34 ? -16.484 28.281 8.227 1 96 34 ASP B CA 1
ATOM 2395 C C . ASP B 1 34 ? -17.453 27.766 7.168 1 96 34 ASP B C 1
ATOM 2397 O O . ASP B 1 34 ? -17.078 26.984 6.301 1 96 34 ASP B O 1
ATOM 2401 N N . THR B 1 35 ? -18.656 28.219 7.117 1 92.12 35 THR B N 1
ATOM 2402 C CA . THR B 1 35 ? -19.672 27.75 6.184 1 92.12 35 THR B CA 1
ATOM 2403 C C . THR B 1 35 ? -19.688 28.625 4.934 1 92.12 35 THR B C 1
ATOM 2405 O O . THR B 1 35 ? -20.188 28.203 3.883 1 92.12 35 THR B O 1
ATOM 2408 N N . ASN B 1 36 ? -19.234 29.812 5.039 1 92.25 36 ASN B N 1
ATOM 2409 C CA . ASN B 1 36 ? -19.203 30.734 3.904 1 92.25 36 ASN B CA 1
ATOM 2410 C C . ASN B 1 36 ? -18 30.453 3 1 92.25 36 ASN B C 1
ATOM 2412 O O . ASN B 1 36 ? -18.047 30.719 1.797 1 92.25 36 ASN B O 1
ATOM 2416 N N . GLY B 1 37 ? -17.016 30 3.498 1 93.81 37 GLY B N 1
ATOM 2417 C CA . GLY B 1 37 ? -15.789 29.562 2.84 1 93.81 37 GLY B CA 1
ATOM 2418 C C . GLY B 1 37 ? -15.227 28.281 3.412 1 93.81 37 GLY B C 1
ATOM 2419 O O . GLY B 1 37 ? -14.188 28.281 4.066 1 93.81 37 GLY B O 1
ATOM 2420 N N . PRO B 1 38 ? -15.953 27.281 3.135 1 95.62 38 PRO B N 1
ATOM 2421 C CA . PRO B 1 38 ? -15.586 26.016 3.77 1 95.62 38 PRO B CA 1
ATOM 2422 C C . PRO B 1 38 ? -14.211 25.516 3.33 1 95.62 38 PRO B C 1
ATOM 2424 O O . PRO B 1 38 ? -13.852 25.641 2.156 1 95.62 38 PRO B O 1
ATOM 2427 N N . PHE B 1 39 ? -13.508 25.047 4.344 1 97.94 39 PHE B N 1
ATOM 2428 C CA . PHE B 1 39 ? -12.234 24.391 4.016 1 97.94 39 PHE B CA 1
ATOM 2429 C C . PHE B 1 39 ? -12.43 23.344 2.932 1 97.94 39 PHE B C 1
ATOM 2431 O O . PHE B 1 39 ? -13.375 22.562 2.984 1 97.94 39 PHE B O 1
ATOM 2438 N N . PRO B 1 40 ? -11.57 23.297 1.945 1 97 40 PRO B N 1
ATOM 2439 C CA . PRO B 1 40 ? -11.797 22.469 0.749 1 97 40 PRO B CA 1
ATOM 2440 C C . PRO B 1 40 ? -11.758 20.984 1.039 1 97 40 PRO B C 1
ATOM 2442 O O . PRO B 1 40 ? -12.453 20.203 0.382 1 97 40 PRO B O 1
ATOM 2445 N N . CYS B 1 41 ? -10.969 20.531 1.936 1 96.5 41 CYS B N 1
ATOM 2446 C CA . CYS B 1 41 ? -10.906 19.109 2.254 1 96.5 41 CYS B CA 1
ATOM 2447 C C . CYS B 1 41 ? -12.172 18.641 2.969 1 96.5 41 CYS B C 1
ATOM 2449 O O . CYS B 1 41 ? -12.312 18.844 4.176 1 96.5 41 CYS B O 1
ATOM 2451 N N . ILE B 1 42 ? -12.984 17.984 2.283 1 95.62 42 ILE B N 1
ATOM 2452 C CA . ILE B 1 42 ? -14.32 17.609 2.754 1 95.62 42 ILE B CA 1
ATOM 2453 C C . ILE B 1 42 ? -14.203 16.625 3.91 1 95.62 42 ILE B C 1
ATOM 2455 O O . ILE B 1 42 ? -14.812 16.812 4.965 1 95.62 42 ILE B O 1
ATOM 2459 N N . PRO B 1 43 ? -13.406 15.57 3.814 1 96.06 43 PRO B N 1
ATOM 2460 C CA . PRO B 1 43 ? -13.305 14.648 4.953 1 96.06 43 PRO B CA 1
ATOM 2461 C C . PRO B 1 43 ? -12.789 15.328 6.215 1 96.06 43 PRO B C 1
ATOM 2463 O O . PRO B 1 43 ? -13.164 14.945 7.328 1 96.06 43 PRO B O 1
ATOM 2466 N N . ALA B 1 44 ? -11.969 16.328 6.066 1 97.62 44 ALA B N 1
ATOM 2467 C CA . ALA B 1 44 ? -11.477 17.047 7.238 1 97.62 44 ALA B CA 1
ATOM 2468 C C . ALA B 1 44 ? -12.609 17.781 7.945 1 97.62 44 ALA B C 1
ATOM 2470 O O . ALA B 1 44 ? -12.703 17.75 9.18 1 97.62 44 ALA B O 1
ATOM 2471 N N . THR B 1 45 ? -13.43 18.422 7.188 1 97.62 45 THR B N 1
ATOM 2472 C CA . THR B 1 45 ? -14.539 19.141 7.793 1 97.62 45 THR B CA 1
ATOM 2473 C C . THR B 1 45 ? -15.516 18.188 8.469 1 97.62 45 THR B C 1
ATOM 2475 O O . THR B 1 45 ? -16.078 18.5 9.523 1 97.62 45 THR B O 1
ATOM 2478 N N . ILE B 1 46 ? -15.734 17.016 7.883 1 96.94 46 ILE B N 1
ATOM 2479 C CA . ILE B 1 46 ? -16.578 15.992 8.477 1 96.94 46 ILE B CA 1
ATOM 2480 C C . ILE B 1 46 ? -15.969 15.508 9.781 1 96.94 46 ILE B C 1
ATOM 2482 O O . ILE B 1 46 ? -16.641 15.445 10.812 1 96.94 46 ILE B O 1
ATOM 2486 N N . GLY B 1 47 ? -14.672 15.203 9.773 1 98.19 47 GLY B N 1
ATOM 2487 C CA . GLY B 1 47 ? -13.984 14.75 10.969 1 98.19 47 GLY B CA 1
ATOM 2488 C C . GLY B 1 47 ? -14.055 15.742 12.109 1 98.19 47 GLY B C 1
ATOM 2489 O O . GLY B 1 47 ? -14.219 15.352 13.273 1 98.19 47 GLY B O 1
ATOM 2490 N N . PHE B 1 48 ? -13.914 17 11.781 1 98.25 48 PHE B N 1
ATOM 2491 C CA . PHE B 1 48 ? -14.023 18.047 12.789 1 98.25 48 PHE B CA 1
ATOM 2492 C C . PHE B 1 48 ? -15.414 18.062 13.406 1 98.25 48 PHE B C 1
ATOM 2494 O O . PHE B 1 48 ? -15.555 18.062 14.625 1 98.25 48 PHE B O 1
ATOM 2501 N N . LYS B 1 49 ? -16.438 18.016 12.562 1 97.31 49 LYS B N 1
ATOM 2502 C CA . LYS B 1 49 ? -17.812 18.094 13.016 1 97.31 49 LYS B CA 1
ATOM 2503 C C . LYS B 1 49 ? -18.172 16.906 13.906 1 97.31 49 LYS B C 1
ATOM 2505 O O . LYS B 1 49 ? -18.922 17.047 14.867 1 97.31 49 LYS B O 1
ATOM 2510 N N . LEU B 1 50 ? -17.594 15.797 13.609 1 97.75 50 LEU B N 1
ATOM 2511 C CA . LEU B 1 50 ? -17.906 14.57 14.328 1 97.75 50 LEU B CA 1
ATOM 2512 C C . LEU B 1 50 ? -17.016 14.43 15.57 1 97.75 50 LEU B C 1
ATOM 2514 O O . LEU B 1 50 ? -17.125 13.445 16.312 1 97.75 50 LEU B O 1
ATOM 2518 N N . ASN B 1 51 ? -16.125 15.367 15.789 1 98 51 ASN B N 1
ATOM 2519 C CA . ASN B 1 51 ? -15.203 15.375 16.922 1 98 51 ASN B CA 1
ATOM 2520 C C . ASN B 1 51 ? -14.266 14.172 16.891 1 98 51 ASN B C 1
ATOM 2522 O O . ASN B 1 51 ? -13.977 13.57 17.938 1 98 51 ASN B O 1
ATOM 2526 N N . HIS B 1 52 ? -13.82 13.797 15.703 1 98.5 52 HIS B N 1
ATOM 2527 C CA . HIS B 1 52 ? -12.953 12.633 15.539 1 98.5 52 HIS B CA 1
ATOM 2528 C C . HIS B 1 52 ? -11.484 13.016 15.641 1 98.5 52 HIS B C 1
ATOM 2530 O O . HIS B 1 52 ? -10.617 12.148 15.789 1 98.5 52 HIS B O 1
ATOM 2536 N N . PHE B 1 53 ? -11.156 14.336 15.641 1 98.69 53 PHE B N 1
ATOM 2537 C CA . PHE B 1 53 ? -9.766 14.773 15.672 1 98.69 53 PHE B CA 1
ATOM 2538 C C . PHE B 1 53 ? -9.203 14.695 17.078 1 98.69 53 PHE B C 1
ATOM 2540 O O . PHE B 1 53 ? -9.945 14.812 18.062 1 98.69 53 PHE B O 1
ATOM 2547 N N . ARG B 1 54 ? -7.969 14.445 17.141 1 98.5 54 ARG B N 1
ATOM 2548 C CA . ARG B 1 54 ? -7.195 14.617 18.359 1 98.5 54 ARG B CA 1
ATOM 2549 C C . ARG B 1 54 ? -6.145 15.711 18.203 1 98.5 54 ARG B C 1
ATOM 2551 O O . ARG B 1 54 ? -5.551 15.859 17.141 1 98.5 54 ARG B O 1
ATOM 2558 N N . TYR B 1 55 ? -5.977 16.391 19.297 1 98.19 55 TYR B N 1
ATOM 2559 C CA . TYR B 1 55 ? -5.109 17.578 19.25 1 98.19 55 TYR B CA 1
ATOM 2560 C C . TYR B 1 55 ? -3.91 17.391 20.172 1 98.19 55 TYR B C 1
ATOM 2562 O O . TYR B 1 55 ? -4.043 16.875 21.281 1 98.19 55 TYR B O 1
ATOM 2570 N N . GLY B 1 56 ? -2.777 17.703 19.656 1 97.56 56 GLY B N 1
ATOM 2571 C CA . GLY B 1 56 ? -1.553 17.828 20.422 1 97.56 56 GLY B CA 1
ATOM 2572 C C . GLY B 1 56 ? -0.891 19.188 20.297 1 97.56 56 GLY B C 1
ATOM 2573 O O . GLY B 1 56 ? -0.822 19.734 19.203 1 97.56 56 GLY B O 1
ATOM 2574 N N . PHE B 1 57 ? -0.524 19.719 21.438 1 97.5 57 PHE B N 1
ATOM 2575 C CA . PHE B 1 57 ? 0.186 21 21.484 1 97.5 57 PHE B CA 1
ATOM 2576 C C . PHE B 1 57 ? 1.646 20.781 21.875 1 97.5 57 PHE B C 1
ATOM 2578 O O . PHE B 1 57 ? 1.938 20.234 22.938 1 97.5 57 PHE B O 1
ATOM 2585 N N . LEU B 1 58 ? 2.512 21.234 20.969 1 98 58 LEU B N 1
ATOM 2586 C CA . LEU B 1 58 ? 3.936 20.953 21.125 1 98 58 LEU B CA 1
ATOM 2587 C C . LEU B 1 58 ? 4.734 22.234 21.281 1 98 58 LEU B C 1
ATOM 2589 O O . LEU B 1 58 ? 4.223 23.328 21.016 1 98 58 LEU B O 1
ATOM 2593 N N . GLY B 1 59 ? 5.992 22.125 21.75 1 96.94 59 GLY B N 1
ATOM 2594 C CA . GLY B 1 59 ? 6.84 23.281 21.953 1 96.94 59 GLY B CA 1
ATOM 2595 C C . GLY B 1 59 ? 7.352 23.875 20.656 1 96.94 59 GLY B C 1
ATOM 2596 O O . GLY B 1 59 ? 6.781 23.641 19.594 1 96.94 59 GLY B O 1
ATOM 2597 N N . ASP B 1 60 ? 8.359 24.719 20.797 1 98 60 ASP B N 1
ATOM 2598 C CA . ASP B 1 60 ? 9.047 25.312 19.656 1 98 60 ASP B CA 1
ATOM 2599 C C . ASP B 1 60 ? 9.617 24.234 18.734 1 98 60 ASP B C 1
ATOM 2601 O O . ASP B 1 60 ? 10.422 23.406 19.156 1 98 60 ASP B O 1
ATOM 2605 N N . PRO B 1 61 ? 9.148 24.203 17.469 1 98.25 61 PRO B N 1
ATOM 2606 C CA . PRO B 1 61 ? 9.523 23.109 16.578 1 98.25 61 PRO B CA 1
ATOM 2607 C C . PRO B 1 61 ? 11.023 23.094 16.266 1 98.25 61 PRO B C 1
ATOM 2609 O O . PRO B 1 61 ? 11.523 22.109 15.703 1 98.25 61 PRO B O 1
ATOM 2612 N N . ARG B 1 62 ? 11.727 24.125 16.609 1 97.12 62 ARG B N 1
ATOM 2613 C CA . ARG B 1 62 ? 13.164 24.203 16.359 1 97.12 62 ARG B CA 1
ATOM 2614 C C . ARG B 1 62 ? 13.945 23.438 17.422 1 97.12 62 ARG B C 1
ATOM 2616 O O . ARG B 1 62 ? 15.133 23.141 17.234 1 97.12 62 ARG B O 1
ATOM 2623 N N . LEU B 1 63 ? 13.305 23.078 18.453 1 96.69 63 LEU B N 1
ATOM 2624 C CA . LEU B 1 63 ? 13.977 22.438 19.578 1 96.69 63 LEU B CA 1
ATOM 2625 C C . LEU B 1 63 ? 13.938 20.922 19.438 1 96.69 63 LEU B C 1
ATOM 2627 O O . LEU B 1 63 ? 12.93 20.344 19.016 1 96.69 63 LEU B O 1
ATOM 2631 N N . LYS B 1 64 ? 14.938 20.219 19.953 1 94.56 64 LYS B N 1
ATOM 2632 C CA . LYS B 1 64 ? 15.055 18.766 19.891 1 94.56 64 LYS B CA 1
ATOM 2633 C C . LYS B 1 64 ? 13.977 18.078 20.719 1 94.56 64 LYS B C 1
ATOM 2635 O O . LYS B 1 64 ? 13.461 17.031 20.344 1 94.56 64 LYS B O 1
ATOM 2640 N N . GLU B 1 65 ? 13.703 18.672 21.766 1 96.62 65 GLU B N 1
ATOM 2641 C CA . GLU B 1 65 ? 12.703 18.109 22.656 1 96.62 65 GLU B CA 1
ATOM 2642 C C . GLU B 1 65 ? 11.336 18.031 21.984 1 96.62 65 GLU B C 1
ATOM 2644 O O . GLU B 1 65 ? 10.547 17.125 22.281 1 96.62 65 GLU B O 1
ATOM 2649 N N . THR B 1 66 ? 11.102 18.906 21.109 1 97.69 66 THR B N 1
ATOM 2650 C CA . THR B 1 66 ? 9.805 18.953 20.438 1 97.69 66 THR B CA 1
ATOM 2651 C C . THR B 1 66 ? 9.633 17.766 19.5 1 97.69 66 THR B C 1
ATOM 2653 O O . THR B 1 66 ? 8.539 17.203 19.391 1 97.69 66 THR B O 1
ATOM 2656 N N . SER B 1 67 ? 10.68 17.344 18.844 1 97 67 SER B N 1
ATOM 2657 C CA . SER B 1 67 ? 10.609 16.141 18 1 97 67 SER B CA 1
ATOM 2658 C C . SER B 1 67 ? 10.258 14.914 18.828 1 97 67 SER B C 1
ATOM 2660 O O . SER B 1 67 ? 9.477 14.062 18.391 1 97 67 SER B O 1
ATOM 2662 N N . ALA B 1 68 ? 10.844 14.844 19.984 1 97.06 68 ALA B N 1
ATOM 2663 C CA . ALA B 1 68 ? 10.539 13.727 20.875 1 97.06 68 ALA B CA 1
ATOM 2664 C C . ALA B 1 68 ? 9.078 13.758 21.312 1 97.06 68 ALA B C 1
ATOM 2666 O O . ALA B 1 68 ? 8.422 12.711 21.391 1 97.06 68 ALA B O 1
ATOM 2667 N N . GLU B 1 69 ? 8.586 14.953 21.562 1 97.44 69 GLU B N 1
ATOM 2668 C CA . GLU B 1 69 ? 7.176 15.117 21.906 1 97.44 69 GLU B CA 1
ATOM 2669 C C . GLU B 1 69 ? 6.266 14.656 20.781 1 97.44 69 GLU B C 1
ATOM 2671 O O . GLU B 1 69 ? 5.281 13.953 21 1 97.44 69 GLU B O 1
ATOM 2676 N N . LEU B 1 70 ? 6.555 15.055 19.625 1 98.25 70 LEU B N 1
ATOM 2677 C CA . LEU B 1 70 ? 5.766 14.68 18.453 1 98.25 70 LEU B CA 1
ATOM 2678 C C . LEU B 1 70 ? 5.777 13.172 18.25 1 98.25 70 LEU B C 1
ATOM 2680 O O . LEU B 1 70 ? 4.738 12.57 17.953 1 98.25 70 LEU B O 1
ATOM 2684 N N . ALA B 1 71 ? 6.961 12.555 18.359 1 97.81 71 ALA B N 1
ATOM 2685 C CA . ALA B 1 71 ? 7.082 11.109 18.219 1 97.81 71 ALA B CA 1
ATOM 2686 C C . ALA B 1 71 ? 6.188 10.375 19.203 1 97.81 71 ALA B C 1
ATOM 2688 O O . ALA B 1 71 ? 5.484 9.43 18.844 1 97.81 71 ALA B O 1
ATOM 2689 N N . GLU B 1 72 ? 6.234 10.852 20.406 1 97.56 72 GLU B N 1
ATOM 2690 C CA . GLU B 1 72 ? 5.418 10.227 21.453 1 97.56 72 GLU B CA 1
ATOM 2691 C C . GLU B 1 72 ? 3.932 10.406 21.172 1 97.56 72 GLU B C 1
ATOM 2693 O O . GLU B 1 72 ? 3.143 9.477 21.344 1 97.56 72 GLU B O 1
ATOM 2698 N N . LEU B 1 73 ? 3.566 11.594 20.766 1 97.69 73 LEU B N 1
ATOM 2699 C CA . LEU B 1 73 ? 2.182 11.891 20.422 1 97.69 73 LEU B CA 1
ATOM 2700 C C . LEU B 1 73 ? 1.711 11 19.281 1 97.69 73 LEU B C 1
ATOM 2702 O O . LEU B 1 73 ? 0.615 10.438 19.328 1 97.69 73 LEU B O 1
ATOM 2706 N N . LEU B 1 74 ? 2.516 10.891 18.25 1 98.25 74 LEU B N 1
ATOM 2707 C CA . LEU B 1 74 ? 2.168 10.109 17.062 1 98.25 74 LEU B CA 1
ATOM 2708 C C . LEU B 1 74 ? 2.08 8.625 17.406 1 98.25 74 LEU B C 1
ATOM 2710 O O . LEU B 1 74 ? 1.216 7.914 16.891 1 98.25 74 LEU B O 1
ATOM 2714 N N . LYS B 1 75 ? 3 8.156 18.266 1 97.81 75 LYS B N 1
ATOM 2715 C CA . LYS B 1 75 ? 2.938 6.777 18.75 1 97.81 75 LYS B CA 1
ATOM 2716 C C . LYS B 1 75 ? 1.602 6.488 19.422 1 97.81 75 LYS B C 1
ATOM 2718 O O . LYS B 1 75 ? 0.915 5.527 19.062 1 97.81 75 LYS B O 1
ATOM 2723 N N . THR B 1 76 ? 1.236 7.316 20.359 1 97.69 76 THR B N 1
ATOM 2724 C CA . THR B 1 76 ? -0.011 7.148 21.094 1 97.69 76 THR B CA 1
ATOM 2725 C C . THR B 1 76 ? -1.211 7.25 20.156 1 97.69 76 THR B C 1
ATOM 2727 O O . THR B 1 76 ? -2.135 6.438 20.234 1 97.69 76 THR B O 1
ATOM 2730 N N . PHE B 1 77 ? -1.187 8.203 19.328 1 98.5 77 PHE B N 1
ATOM 2731 C CA . PHE B 1 77 ? -2.273 8.391 18.359 1 98.5 77 PHE B CA 1
ATOM 2732 C C . PHE B 1 77 ? -2.428 7.16 17.469 1 98.5 77 PHE B C 1
ATOM 2734 O O . PHE B 1 77 ? -3.537 6.652 17.297 1 98.5 77 PHE B O 1
ATOM 2741 N N . GLY B 1 78 ? -1.336 6.73 16.875 1 97.69 78 GLY B N 1
ATOM 2742 C CA . GLY B 1 78 ? -1.364 5.582 15.969 1 97.69 78 GLY B CA 1
ATOM 2743 C C . GLY B 1 78 ? -1.944 4.336 16.609 1 97.69 78 GLY B C 1
ATOM 2744 O O . GLY B 1 78 ? -2.727 3.617 15.992 1 97.69 78 GLY B O 1
ATOM 2745 N N . GLN B 1 79 ? -1.609 4.094 17.859 1 96.75 79 GLN B N 1
ATOM 2746 C CA . GLN B 1 79 ? -2.043 2.906 18.594 1 96.75 79 GLN B CA 1
ATOM 2747 C C . GLN B 1 79 ? -3.537 2.963 18.891 1 96.75 79 GLN B C 1
ATOM 2749 O O . GLN B 1 79 ? -4.176 1.928 19.094 1 96.75 79 GLN B O 1
ATOM 2754 N N . ASN B 1 80 ? -4.129 4.203 18.828 1 97.44 80 ASN B N 1
ATOM 2755 C CA . ASN B 1 80 ? -5.508 4.359 19.281 1 97.44 80 ASN B CA 1
ATOM 2756 C C . ASN B 1 80 ? -6.398 4.93 18.172 1 97.44 80 ASN B C 1
ATOM 2758 O O . ASN B 1 80 ? -7.609 5.07 18.359 1 97.44 80 ASN B O 1
ATOM 2762 N N . SER B 1 81 ? -5.891 5.195 17.062 1 97.69 81 SER B N 1
ATOM 2763 C CA . SER B 1 81 ? -6.578 5.973 16.031 1 97.69 81 SER B CA 1
ATOM 2764 C C . SER B 1 81 ? -7.914 5.34 15.664 1 97.69 81 SER B C 1
ATOM 2766 O O . SER B 1 81 ? -8.898 6.043 15.438 1 97.69 81 SER B O 1
ATOM 2768 N N . LYS B 1 82 ? -8.039 4.035 15.633 1 95.94 82 LYS B N 1
ATOM 2769 C CA . LYS B 1 82 ? -9.242 3.336 15.188 1 95.94 82 LYS B CA 1
ATOM 2770 C C . LYS B 1 82 ? -10.391 3.539 16.172 1 95.94 82 LYS B C 1
ATOM 2772 O O . LYS B 1 82 ? -11.547 3.297 15.844 1 95.94 82 LYS B O 1
ATOM 2777 N N . SER B 1 83 ? -10.016 3.945 17.359 1 97.25 83 SER B N 1
ATOM 2778 C CA . SER B 1 83 ? -11.047 4.148 18.375 1 97.25 83 SER B CA 1
ATOM 2779 C C . SER B 1 83 ? -11.562 5.582 18.359 1 97.25 83 SER B C 1
ATOM 2781 O O . SER B 1 83 ? -12.523 5.91 19.062 1 97.25 83 SER B O 1
ATOM 2783 N N . PHE B 1 84 ? -10.961 6.473 17.531 1 97.81 84 PHE B N 1
ATOM 2784 C CA . PHE B 1 84 ? -11.281 7.891 17.609 1 97.81 84 PHE B CA 1
ATOM 2785 C C . PHE B 1 84 ? -12.344 8.266 16.594 1 97.81 84 PHE B C 1
ATOM 2787 O O . PHE B 1 84 ? -12.852 9.383 16.594 1 97.81 84 PHE B O 1
ATOM 2794 N N . GLY B 1 85 ? -12.656 7.34 15.68 1 97.19 85 GLY B N 1
ATOM 2795 C CA . GLY B 1 85 ? -13.641 7.605 14.641 1 97.19 85 GLY B CA 1
ATOM 2796 C C . GLY B 1 85 ? -13.102 7.406 13.242 1 97.19 85 GLY B C 1
ATOM 2797 O O . GLY B 1 85 ? -11.891 7.402 13.031 1 97.19 85 GLY B O 1
ATOM 2798 N N . HIS B 1 86 ? -13.938 7.383 12.219 1 96.31 86 HIS B N 1
ATOM 2799 C CA . HIS B 1 86 ? -13.609 6.984 10.859 1 96.31 86 HIS B CA 1
ATOM 2800 C C . HIS B 1 86 ? -13 8.148 10.078 1 96.31 86 HIS B C 1
ATOM 2802 O O . HIS B 1 86 ? -12.57 7.977 8.938 1 96.31 86 HIS B O 1
ATOM 2808 N N . TYR B 1 87 ? -12.969 9.297 10.664 1 98 87 TYR B N 1
ATOM 2809 C CA . TYR B 1 87 ? -12.398 10.477 10.023 1 98 87 TYR B CA 1
ATOM 2810 C C . TYR B 1 87 ? -11.297 11.086 10.891 1 98 87 TYR B C 1
ATOM 2812 O O . TYR B 1 87 ? -11.094 12.297 10.875 1 98 87 TYR B O 1
ATOM 2820 N N . THR B 1 88 ? -10.68 10.258 11.648 1 98.56 88 THR B N 1
ATOM 2821 C CA . THR B 1 88 ? -9.742 10.758 12.648 1 98.56 88 THR B CA 1
ATOM 2822 C C . THR B 1 88 ? -8.484 11.312 11.992 1 98.56 88 THR B C 1
ATOM 2824 O O . THR B 1 88 ? -8.102 10.859 10.906 1 98.56 88 THR B O 1
ATOM 2827 N N . SER B 1 89 ? -7.867 12.289 12.594 1 98.75 89 SER B N 1
ATOM 2828 C CA . SER B 1 89 ? -6.562 12.875 12.312 1 98.75 89 SER B CA 1
ATOM 2829 C C . SER B 1 89 ? -5.93 13.453 13.57 1 98.75 89 SER B C 1
ATOM 2831 O O . SER B 1 89 ? -6.637 13.844 14.5 1 98.75 89 SER B O 1
ATOM 2833 N N . LEU B 1 90 ? -4.648 13.398 13.609 1 98.81 90 LEU B N 1
ATOM 2834 C CA . LEU B 1 90 ? -3.91 14.109 14.656 1 98.81 90 LEU B CA 1
ATOM 2835 C C . LEU B 1 90 ? -3.555 15.523 14.203 1 98.81 90 LEU B C 1
ATOM 2837 O O . LEU B 1 90 ? -2.83 15.703 13.227 1 98.81 90 LEU B O 1
ATOM 2841 N N . ILE B 1 91 ? -4.09 16.484 14.891 1 98.81 91 ILE B N 1
ATOM 2842 C CA . ILE B 1 91 ? -3.729 17.875 14.664 1 98.81 91 ILE B CA 1
ATOM 2843 C C . ILE B 1 91 ? -2.619 18.281 15.633 1 98.81 91 ILE B C 1
ATOM 2845 O O . ILE B 1 91 ? -2.881 18.562 16.797 1 98.81 91 ILE B O 1
ATOM 2849 N N . ALA B 1 92 ? -1.414 18.297 15.148 1 98.75 92 ALA B N 1
ATOM 2850 C CA . ALA B 1 92 ? -0.251 18.703 15.93 1 98.75 92 ALA B CA 1
ATOM 2851 C C . ALA B 1 92 ? 0.053 20.188 15.742 1 98.75 92 ALA B C 1
ATOM 2853 O O . ALA B 1 92 ? 0.49 20.609 14.672 1 98.75 92 ALA B O 1
ATOM 2854 N N . ILE B 1 93 ? -0.135 20.938 16.797 1 98.5 93 ILE B N 1
ATOM 2855 C CA . ILE B 1 93 ? 0.055 22.375 16.734 1 98.5 93 ILE B CA 1
ATOM 2856 C C . ILE B 1 93 ? 1.318 22.766 17.516 1 98.5 93 ILE B C 1
ATOM 2858 O O . ILE B 1 93 ? 1.447 22.469 18.703 1 98.5 93 ILE B O 1
ATOM 2862 N N . PHE B 1 94 ? 2.225 23.422 16.812 1 98.69 94 PHE B N 1
ATOM 2863 C CA . PHE B 1 94 ? 3.494 23.812 17.422 1 98.69 94 PHE B CA 1
ATOM 2864 C C . PHE B 1 94 ? 3.432 25.25 17.938 1 98.69 94 PHE B C 1
ATOM 2866 O O . PHE B 1 94 ? 2.861 26.125 17.297 1 98.69 94 PHE B O 1
ATOM 2873 N N . HIS B 1 95 ? 4.039 25.422 19.125 1 97.94 95 HIS B N 1
ATOM 2874 C CA . HIS B 1 95 ? 4.293 26.797 19.531 1 97.94 95 HIS B CA 1
ATOM 2875 C C . HIS B 1 95 ? 5.082 27.547 18.453 1 97.94 95 HIS B C 1
ATOM 2877 O O . HIS B 1 95 ? 6.141 27.078 18.031 1 97.94 95 HIS B O 1
ATOM 2883 N N . THR B 1 96 ? 4.547 28.656 18.031 1 98.38 96 THR B N 1
ATOM 2884 C CA . THR B 1 96 ? 5.148 29.438 16.969 1 98.38 96 THR B CA 1
ATOM 2885 C C . THR B 1 96 ? 5.43 30.859 17.438 1 98.38 96 THR B C 1
ATOM 2887 O O . THR B 1 96 ? 4.633 31.781 17.188 1 98.38 96 THR B O 1
ATOM 2890 N N . PRO B 1 97 ? 6.598 31.062 18 1 96.69 97 PRO B N 1
ATOM 2891 C CA . PRO B 1 97 ? 6.906 32.375 18.531 1 96.69 97 PRO B CA 1
ATOM 2892 C C . PRO B 1 97 ? 6.973 33.469 17.438 1 96.69 97 PRO B C 1
ATOM 2894 O O . PRO B 1 97 ? 7.117 33.125 16.266 1 96.69 97 PRO B O 1
ATOM 2897 N N . GLU B 1 98 ? 6.938 34.656 17.891 1 96.06 98 GLU B N 1
ATOM 2898 C CA . GLU B 1 98 ? 6.855 35.781 16.984 1 96.06 98 GLU B CA 1
ATOM 2899 C C . GLU B 1 98 ? 8.055 35.844 16.031 1 96.06 98 GLU B C 1
ATOM 2901 O O . GLU B 1 98 ? 7.918 36.219 14.867 1 96.06 98 GLU B O 1
ATOM 2906 N N . ASP B 1 99 ? 9.156 35.562 16.484 1 96.56 99 ASP B N 1
ATOM 2907 C CA . ASP B 1 99 ? 10.336 35.594 15.633 1 96.56 99 ASP B CA 1
ATOM 2908 C C . ASP B 1 99 ? 10.242 34.594 14.508 1 96.56 99 ASP B C 1
ATOM 2910 O O . ASP B 1 99 ? 10.695 34.844 13.391 1 96.56 99 ASP B O 1
ATOM 2914 N N . LEU B 1 100 ? 9.703 33.344 14.812 1 96.5 100 LEU B N 1
ATOM 2915 C CA . LEU B 1 100 ? 9.469 32.344 13.773 1 96.5 100 LEU B CA 1
ATOM 2916 C C . LEU B 1 100 ? 8.5 32.875 12.727 1 96.5 100 LEU B C 1
ATOM 2918 O O . LEU B 1 100 ? 8.727 32.688 11.523 1 96.5 100 LEU B O 1
ATOM 2922 N N . ILE B 1 101 ? 7.461 33.5 13.148 1 96.81 101 ILE B N 1
ATOM 2923 C CA . ILE B 1 101 ? 6.43 34.031 12.266 1 96.81 101 ILE B CA 1
ATOM 2924 C C . ILE B 1 101 ? 7.023 35.125 11.375 1 96.81 101 ILE B C 1
ATOM 2926 O O . ILE B 1 101 ? 6.766 35.156 10.172 1 96.81 101 ILE B O 1
ATOM 2930 N N . ARG B 1 102 ? 7.836 35.938 11.906 1 96.19 102 ARG B N 1
ATOM 2931 C CA . ARG B 1 102 ? 8.344 37.094 11.211 1 96.19 102 ARG B CA 1
ATOM 2932 C C . ARG B 1 102 ? 9.531 36.75 10.328 1 96.19 102 ARG B C 1
ATOM 2934 O O . ARG B 1 102 ? 9.688 37.281 9.234 1 96.19 102 ARG B O 1
ATOM 2941 N N . LYS B 1 103 ? 10.32 35.812 10.75 1 97.19 103 LYS B N 1
ATOM 2942 C CA . LYS B 1 103 ? 11.633 35.656 10.125 1 97.19 103 LYS B CA 1
ATOM 2943 C C . LYS B 1 103 ? 11.641 34.469 9.18 1 97.19 103 LYS B C 1
ATOM 2945 O O . LYS B 1 103 ? 12.422 34.406 8.227 1 97.19 103 LYS B O 1
ATOM 2950 N N . TYR B 1 104 ? 10.828 33.438 9.391 1 97.88 104 TYR B N 1
ATOM 2951 C CA . TYR B 1 104 ? 10.898 32.219 8.586 1 97.88 104 TYR B CA 1
ATOM 2952 C C . TYR B 1 104 ? 10.172 32.375 7.262 1 97.88 104 TYR B C 1
ATOM 2954 O O . TYR B 1 104 ? 9 32.75 7.234 1 97.88 104 TYR B O 1
ATOM 2962 N N . SER B 1 105 ? 10.875 32.156 6.238 1 97.38 105 SER B N 1
ATOM 2963 C CA . SER B 1 105 ? 10.297 32.062 4.902 1 97.38 105 SER B CA 1
ATOM 2964 C C . SER B 1 105 ? 9.625 30.703 4.688 1 97.38 105 SER B C 1
ATOM 2966 O O . SER B 1 105 ? 9.719 29.812 5.535 1 97.38 105 SER B O 1
ATOM 2968 N N . LEU B 1 106 ? 8.977 30.641 3.607 1 97.25 106 LEU B N 1
ATOM 2969 C CA . LEU B 1 106 ? 8.367 29.359 3.254 1 97.25 106 LEU B CA 1
ATOM 2970 C C . LEU B 1 106 ? 9.422 28.266 3.141 1 97.25 106 LEU B C 1
ATOM 2972 O O . LEU B 1 106 ? 9.195 27.141 3.58 1 97.25 106 LEU B O 1
ATOM 2976 N N . ALA B 1 107 ? 10.555 28.562 2.523 1 95.75 107 ALA B N 1
ATOM 2977 C CA . ALA B 1 107 ? 11.648 27.609 2.375 1 95.75 107 ALA B CA 1
ATOM 2978 C C . ALA B 1 107 ? 12.172 27.156 3.736 1 95.75 107 ALA B C 1
ATOM 2980 O O . ALA B 1 107 ? 12.5 25.984 3.924 1 95.75 107 ALA B O 1
ATOM 2981 N N . ASP B 1 108 ? 12.195 28.078 4.652 1 97.31 108 ASP B N 1
ATOM 2982 C CA . ASP B 1 108 ? 12.633 27.75 6.004 1 97.31 108 ASP B CA 1
ATOM 2983 C C . ASP B 1 108 ? 11.672 26.781 6.676 1 97.31 108 ASP B C 1
ATOM 2985 O O . ASP B 1 108 ? 12.094 25.797 7.297 1 97.31 108 ASP B O 1
ATOM 2989 N N . TYR B 1 109 ? 10.383 27.031 6.543 1 98.19 109 TYR B N 1
ATOM 2990 C CA . TYR B 1 109 ? 9.375 26.141 7.117 1 98.19 109 TYR B CA 1
ATOM 2991 C C . TYR B 1 109 ? 9.438 24.766 6.469 1 98.19 109 TYR B C 1
ATOM 2993 O O . TYR B 1 109 ? 9.242 23.75 7.141 1 98.19 109 TYR B O 1
ATOM 3001 N N . ARG B 1 110 ? 9.688 24.734 5.16 1 96.88 110 ARG B N 1
ATOM 3002 C CA . ARG B 1 110 ? 9.828 23.469 4.461 1 96.88 110 ARG B CA 1
ATOM 3003 C C . ARG B 1 110 ? 10.953 22.625 5.055 1 96.88 110 ARG B C 1
ATOM 3005 O O . ARG B 1 110 ? 10.781 21.438 5.32 1 96.88 110 ARG B O 1
ATOM 3012 N N . LEU B 1 111 ? 12.109 23.266 5.219 1 95.88 111 LEU B N 1
ATOM 3013 C CA . LEU B 1 111 ? 13.25 22.578 5.812 1 95.88 111 LEU B CA 1
ATOM 3014 C C . LEU B 1 111 ? 12.922 22.078 7.219 1 95.88 111 LEU B C 1
ATOM 3016 O O . LEU B 1 111 ? 13.273 20.953 7.59 1 95.88 111 LEU B O 1
ATOM 3020 N N . LEU B 1 112 ? 12.25 22.938 7.961 1 97.31 112 LEU B N 1
ATOM 3021 C CA . LEU B 1 112 ? 11.867 22.594 9.328 1 97.31 112 LEU B CA 1
ATOM 3022 C C . LEU B 1 112 ? 10.914 21.406 9.344 1 97.31 112 LEU B C 1
ATOM 3024 O O . LEU B 1 112 ? 11.086 20.484 10.148 1 97.31 112 LEU B O 1
ATOM 3028 N N . PHE B 1 113 ? 9.984 21.406 8.453 1 98 113 PHE B N 1
ATOM 3029 C CA . PHE B 1 113 ? 9.008 20.328 8.32 1 98 113 PHE B CA 1
ATOM 3030 C C . PHE B 1 113 ? 9.703 19 8.078 1 98 113 PHE B C 1
ATOM 3032 O O . PHE B 1 113 ? 9.484 18.047 8.82 1 98 113 PHE B O 1
ATOM 3039 N N . TRP B 1 114 ? 10.539 18.922 7.148 1 96.56 114 TRP B N 1
ATOM 3040 C CA . TRP B 1 114 ? 11.188 17.672 6.77 1 96.56 114 TRP B CA 1
ATOM 3041 C C . TRP B 1 114 ? 12.211 17.25 7.816 1 96.56 114 TRP B C 1
ATOM 3043 O O . TRP B 1 114 ? 12.414 16.062 8.047 1 96.56 114 TRP B O 1
ATOM 3053 N N . SER B 1 115 ? 12.859 18.25 8.43 1 96 115 SER B N 1
ATOM 3054 C CA . SER B 1 115 ? 13.773 17.938 9.531 1 96 115 SER B CA 1
ATOM 3055 C C . SER B 1 115 ? 13.047 17.25 10.672 1 96 115 SER B C 1
ATOM 3057 O O . SER B 1 115 ? 13.539 16.266 11.227 1 96 115 SER B O 1
ATOM 3059 N N . LEU B 1 116 ? 11.867 17.734 10.977 1 97.25 116 LEU B N 1
ATOM 3060 C CA . LEU B 1 116 ? 11.07 17.141 12.039 1 97.25 116 LEU B CA 1
ATOM 3061 C C . LEU B 1 116 ? 10.672 15.711 11.688 1 97.25 116 LEU B C 1
ATOM 3063 O O . LEU B 1 116 ? 10.797 14.797 12.508 1 97.25 116 LEU B O 1
ATOM 3067 N N . LEU B 1 117 ? 10.211 15.484 10.469 1 97.06 117 LEU B N 1
ATOM 3068 C CA . LEU B 1 117 ? 9.82 14.148 10.039 1 97.06 117 LEU B CA 1
ATOM 3069 C C . LEU B 1 117 ? 11.008 13.188 10.07 1 97.06 117 LEU B C 1
ATOM 3071 O O . LEU B 1 117 ? 10.859 12.023 10.453 1 97.06 117 LEU B O 1
ATOM 3075 N N . SER B 1 118 ? 12.18 13.672 9.688 1 95.5 118 SER B N 1
ATOM 3076 C CA . SER B 1 118 ? 13.383 12.844 9.727 1 95.5 118 SER B CA 1
ATOM 3077 C C . SER B 1 118 ? 13.781 12.508 11.164 1 95.5 118 SER B C 1
ATOM 3079 O O . SER B 1 118 ? 14.141 11.367 11.461 1 95.5 118 SER B O 1
ATOM 3081 N N . GLU B 1 119 ? 13.68 13.484 12.023 1 95.81 119 GLU B N 1
ATOM 3082 C CA . GLU B 1 119 ? 14.055 13.281 13.414 1 95.81 119 GLU B CA 1
ATOM 3083 C C . GLU B 1 119 ? 13.125 12.281 14.094 1 95.81 119 GLU B C 1
ATOM 3085 O O . GLU B 1 119 ? 13.57 11.406 14.836 1 95.81 119 GLU B O 1
ATOM 3090 N N . ILE B 1 120 ? 11.82 12.398 13.828 1 96.69 120 ILE B N 1
ATOM 3091 C CA . ILE B 1 120 ? 10.906 11.492 14.516 1 96.69 120 ILE B CA 1
ATOM 3092 C C . ILE B 1 120 ? 11.031 10.086 13.93 1 96.69 120 ILE B C 1
ATOM 3094 O O . ILE B 1 120 ? 10.812 9.094 14.625 1 96.69 120 ILE B O 1
ATOM 3098 N N . SER B 1 121 ? 11.398 10 12.695 1 95.06 121 SER B N 1
ATOM 3099 C CA . SER B 1 121 ? 11.641 8.688 12.094 1 95.06 121 SER B CA 1
ATOM 3100 C C . SER B 1 121 ? 12.75 7.945 12.836 1 95.06 121 SER B C 1
ATOM 3102 O O . SER B 1 121 ? 12.68 6.727 13 1 95.06 121 SER B O 1
ATOM 3104 N N . LYS B 1 122 ? 13.758 8.641 13.32 1 94.44 122 LYS B N 1
ATOM 3105 C CA . LYS B 1 122 ? 14.859 8.055 14.078 1 94.44 122 LYS B CA 1
ATOM 3106 C C . LYS B 1 122 ? 14.383 7.523 15.422 1 94.44 122 LYS B C 1
ATOM 3108 O O . LYS B 1 122 ? 15.008 6.645 16.016 1 94.44 122 LYS B O 1
ATOM 3113 N N . LEU B 1 123 ? 13.312 8.086 15.859 1 95.56 123 LEU B N 1
ATOM 3114 C CA . LEU B 1 123 ? 12.805 7.742 17.188 1 95.56 123 LEU B CA 1
ATOM 3115 C C . LEU B 1 123 ? 11.75 6.641 17.094 1 95.56 123 LEU B C 1
ATOM 3117 O O . LEU B 1 123 ? 11.203 6.219 18.109 1 95.56 123 LEU B O 1
ATOM 3121 N N . ASP B 1 124 ? 11.445 6.227 15.875 1 95.94 124 ASP B N 1
ATOM 3122 C CA . ASP B 1 124 ? 10.461 5.168 15.672 1 95.94 124 ASP B CA 1
ATOM 3123 C C . ASP B 1 124 ? 10.969 3.832 16.219 1 95.94 124 ASP B C 1
ATOM 3125 O O . ASP B 1 124 ? 12.047 3.369 15.82 1 95.94 124 ASP B O 1
ATOM 3129 N N . GLU B 1 125 ? 10.211 3.215 17.016 1 94.94 125 GLU B N 1
ATOM 3130 C CA . GLU B 1 125 ? 10.602 1.955 17.641 1 94.94 125 GLU B CA 1
ATOM 3131 C C . GLU B 1 125 ? 10.242 0.765 16.75 1 94.94 125 GLU B C 1
ATOM 3133 O O . GLU B 1 125 ? 10.656 -0.365 17.031 1 94.94 125 GLU B O 1
ATOM 3138 N N . ARG B 1 126 ? 9.477 1.038 15.734 1 94.5 126 ARG B N 1
ATOM 3139 C CA . ARG B 1 126 ? 9.078 -0.03 14.828 1 94.5 126 ARG B CA 1
ATOM 3140 C C . ARG B 1 126 ? 9.828 0.075 13.5 1 94.5 126 ARG B C 1
ATOM 3142 O O . ARG B 1 126 ? 10.188 1.172 13.07 1 94.5 126 ARG B O 1
ATOM 3149 N N . GLU B 1 127 ? 9.969 -1.049 12.898 1 91.31 127 GLU B N 1
ATOM 3150 C CA . GLU B 1 127 ? 10.609 -1.076 11.586 1 91.31 127 GLU B CA 1
ATOM 3151 C C . GLU B 1 127 ? 9.672 -0.543 10.508 1 91.31 127 GLU B C 1
ATOM 3153 O O . GLU B 1 127 ? 8.445 -0.627 10.641 1 91.31 127 GLU B O 1
ATOM 3158 N N . TRP B 1 128 ? 10.289 0.031 9.492 1 92.81 128 TRP B N 1
ATOM 3159 C CA . TRP B 1 128 ? 9.539 0.427 8.305 1 92.81 128 TRP B CA 1
ATOM 3160 C C . TRP B 1 128 ? 8.797 -0.762 7.711 1 92.81 128 TRP B C 1
ATOM 3162 O O . TRP B 1 128 ? 9.352 -1.853 7.582 1 92.81 128 TRP B O 1
ATOM 3172 N N . PRO B 1 129 ? 7.504 -0.616 7.5 1 92.12 129 PRO B N 1
ATOM 3173 C CA . PRO B 1 129 ? 6.793 -1.75 6.906 1 92.12 129 PRO B CA 1
ATOM 3174 C C . PRO B 1 129 ? 7.441 -2.244 5.617 1 92.12 129 PRO B C 1
ATOM 3176 O O . PRO B 1 129 ? 7.629 -1.465 4.676 1 92.12 129 PRO B O 1
ATOM 3179 N N . PRO B 1 130 ? 7.695 -3.48 5.504 1 89.5 130 PRO B N 1
ATOM 3180 C CA . PRO B 1 130 ? 8.492 -3.979 4.383 1 89.5 130 PRO B CA 1
ATOM 3181 C C . PRO B 1 130 ? 7.762 -3.873 3.045 1 89.5 130 PRO B C 1
ATOM 3183 O O . PRO B 1 130 ? 8.398 -3.879 1.987 1 89.5 130 PRO B O 1
ATOM 3186 N N . HIS B 1 131 ? 6.418 -3.82 3.043 1 90.12 131 HIS B N 1
ATOM 3187 C CA . HIS B 1 131 ? 5.652 -3.77 1.804 1 90.12 131 HIS B CA 1
ATOM 3188 C C . HIS B 1 131 ? 5.57 -2.348 1.262 1 90.12 131 HIS B C 1
ATOM 3190 O O . HIS B 1 131 ? 4.945 -2.107 0.226 1 90.12 131 HIS B O 1
ATOM 3196 N N . ILE B 1 132 ? 6.117 -1.356 1.94 1 92.12 132 ILE B N 1
ATOM 3197 C CA . ILE B 1 132 ? 6.199 0.034 1.505 1 92.12 132 ILE B CA 1
ATOM 3198 C C . ILE B 1 132 ? 7.641 0.375 1.138 1 92.12 132 ILE B C 1
ATOM 3200 O O . ILE B 1 132 ? 8.555 0.197 1.948 1 92.12 132 ILE B O 1
ATOM 3204 N N . PRO B 1 133 ? 7.84 0.873 -0.051 1 89.5 133 PRO B N 1
ATOM 3205 C CA . PRO B 1 133 ? 9.203 1.265 -0.414 1 89.5 133 PRO B CA 1
ATOM 3206 C C . PRO B 1 133 ? 9.781 2.328 0.517 1 89.5 133 PRO B C 1
ATOM 3208 O O . PRO B 1 133 ? 9.055 3.227 0.956 1 89.5 133 PRO B O 1
ATOM 3211 N N . ARG B 1 134 ? 11.07 2.27 0.737 1 88.88 134 ARG B N 1
ATOM 3212 C CA . ARG B 1 134 ? 11.734 3.254 1.585 1 88.88 134 ARG B CA 1
ATOM 3213 C C . ARG B 1 134 ? 12.109 4.5 0.79 1 88.88 134 ARG B C 1
ATOM 3215 O O . ARG B 1 134 ? 12.328 5.57 1.364 1 88.88 134 ARG B O 1
ATOM 3222 N N . ASP B 1 135 ? 12.227 4.34 -0.5 1 87.94 135 ASP B N 1
ATOM 3223 C CA . ASP B 1 135 ? 12.57 5.445 -1.387 1 87.94 135 ASP B CA 1
ATOM 3224 C C . ASP B 1 135 ? 11.359 6.34 -1.646 1 87.94 135 ASP B C 1
ATOM 3226 O O . ASP B 1 135 ? 10.398 5.922 -2.301 1 87.94 135 ASP B O 1
ATOM 3230 N N . PRO B 1 136 ? 11.422 7.551 -1.23 1 89.56 136 PRO B N 1
ATOM 3231 C CA . PRO B 1 136 ? 10.266 8.438 -1.412 1 89.56 136 PRO B CA 1
ATOM 3232 C C . PRO B 1 136 ? 9.969 8.719 -2.883 1 89.56 136 PRO B C 1
ATOM 3234 O O . PRO B 1 136 ? 8.914 9.266 -3.205 1 89.56 136 PRO B O 1
ATOM 3237 N N . GLU B 1 137 ? 10.836 8.438 -3.77 1 84.69 137 GLU B N 1
ATOM 3238 C CA . GLU B 1 137 ? 10.609 8.656 -5.195 1 84.69 137 GLU B CA 1
ATOM 3239 C C . GLU B 1 137 ? 9.812 7.516 -5.812 1 84.69 137 GLU B C 1
ATOM 3241 O O . GLU B 1 137 ? 9.57 7.504 -7.023 1 84.69 137 GLU B O 1
ATOM 3246 N N . HIS B 1 138 ? 9.422 6.605 -4.961 1 84.81 138 HIS B N 1
ATOM 3247 C CA . HIS B 1 138 ? 8.5 5.578 -5.422 1 84.81 138 HIS B CA 1
ATOM 3248 C C . HIS B 1 138 ? 7.055 6.047 -5.312 1 84.81 138 HIS B C 1
ATOM 3250 O O . HIS B 1 138 ? 6.676 6.688 -4.332 1 84.81 138 HIS B O 1
ATOM 3256 N N . HIS B 1 139 ? 6.191 5.672 -6.164 1 81.75 139 HIS B N 1
ATOM 3257 C CA . HIS B 1 139 ? 4.859 6.25 -6.309 1 81.75 139 HIS B CA 1
ATOM 3258 C C . HIS B 1 139 ? 3.916 5.746 -5.223 1 81.75 139 HIS B C 1
ATOM 3260 O O . HIS B 1 139 ? 2.867 6.348 -4.98 1 81.75 139 HIS B O 1
ATOM 3266 N N . VAL B 1 140 ? 4.23 4.633 -4.586 1 85.44 140 VAL B N 1
ATOM 3267 C CA . VAL B 1 140 ? 3.342 4.164 -3.527 1 85.44 140 VAL B CA 1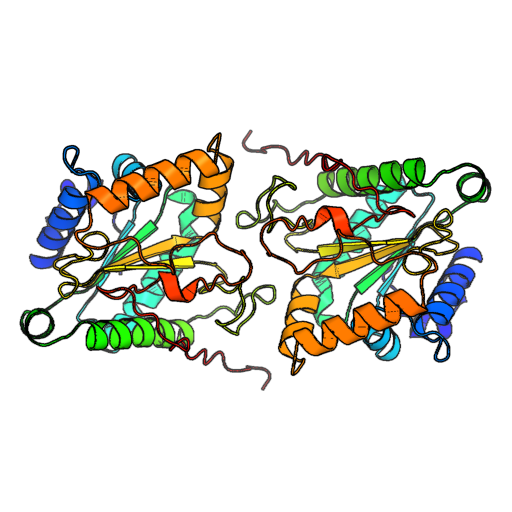
ATOM 3268 C C . VAL B 1 140 ? 3.971 4.441 -2.164 1 85.44 140 VAL B C 1
ATOM 3270 O O . VAL B 1 140 ? 3.502 3.932 -1.142 1 85.44 140 VAL B O 1
ATOM 3273 N N . TRP B 1 141 ? 5.082 5.172 -2.15 1 90.75 141 TRP B N 1
ATOM 3274 C CA . TRP B 1 141 ? 5.699 5.551 -0.885 1 90.75 141 TRP B CA 1
ATOM 3275 C C . TRP B 1 141 ? 4.789 6.48 -0.09 1 90.75 141 TRP B C 1
ATOM 3277 O O . TRP B 1 141 ? 4.152 7.367 -0.659 1 90.75 141 TRP B O 1
ATOM 3287 N N . GLU B 1 142 ? 4.781 6.258 1.116 1 94 142 GLU B N 1
ATOM 3288 C CA . GLU B 1 142 ? 4.16 7.145 2.092 1 94 142 GLU B CA 1
ATOM 3289 C C . GLU B 1 142 ? 4.914 7.125 3.418 1 94 142 GLU B C 1
ATOM 3291 O O . GLU B 1 142 ? 5.574 6.137 3.746 1 94 142 GLU B O 1
ATOM 3296 N N . TYR B 1 143 ? 4.863 8.227 4.133 1 96.56 143 TYR B N 1
ATOM 3297 C CA . TYR B 1 143 ? 5.543 8.281 5.422 1 96.56 143 TYR B CA 1
ATOM 3298 C C . TYR B 1 143 ? 4.965 7.246 6.383 1 96.56 143 TYR B C 1
ATOM 3300 O O . TYR B 1 143 ? 3.748 7.078 6.465 1 96.56 143 TYR B O 1
ATOM 3308 N N . CYS B 1 144 ? 5.828 6.512 7.027 1 96.56 144 CYS B N 1
ATOM 3309 C CA . CYS B 1 144 ? 5.402 5.504 7.996 1 96.56 144 CYS B CA 1
ATOM 3310 C C . CYS B 1 144 ? 6 5.785 9.367 1 96.56 144 CYS B C 1
ATOM 3312 O O . CYS B 1 144 ? 7.137 6.246 9.477 1 96.56 144 CYS B O 1
ATOM 3314 N N . PHE B 1 145 ? 5.305 5.547 10.375 1 97.5 145 PHE B N 1
ATOM 3315 C CA . PHE B 1 145 ? 5.719 5.645 11.773 1 97.5 145 PHE B CA 1
ATOM 3316 C C . PHE B 1 145 ? 4.922 4.68 12.641 1 97.5 145 PHE B C 1
ATOM 3318 O O . PHE B 1 145 ? 3.703 4.562 12.492 1 97.5 145 PHE B O 1
ATOM 3325 N N . GLY B 1 146 ? 5.57 3.967 13.445 1 96.62 146 GLY B N 1
ATOM 3326 C CA . GLY B 1 146 ? 4.883 3.008 14.297 1 96.62 146 GLY B CA 1
ATOM 3327 C C . GLY B 1 146 ? 4.219 1.888 13.523 1 96.62 146 GLY B C 1
ATOM 3328 O O . GLY B 1 146 ? 3.207 1.337 13.961 1 96.62 146 GLY B O 1
ATOM 3329 N N . GLY B 1 147 ? 4.676 1.7 12.305 1 94.56 147 GLY B N 1
ATOM 3330 C CA . GLY B 1 147 ? 4.125 0.639 11.469 1 94.56 147 GLY B CA 1
ATOM 3331 C C . GLY B 1 147 ? 2.896 1.065 10.695 1 94.56 147 GLY B C 1
ATOM 3332 O O . GLY B 1 147 ? 2.281 0.253 10 1 94.56 147 GLY B O 1
ATOM 3333 N N . GLU B 1 148 ? 2.557 2.328 10.844 1 95.62 148 GLU B N 1
ATOM 3334 C CA . GLU B 1 148 ? 1.374 2.877 10.188 1 95.62 148 GLU B CA 1
ATOM 3335 C C . GLU B 1 148 ? 1.758 3.859 9.086 1 95.62 148 GLU B C 1
ATOM 3337 O O . GLU B 1 148 ? 2.746 4.586 9.211 1 95.62 148 GLU B O 1
ATOM 3342 N N . GLN B 1 149 ? 0.97 3.807 7.988 1 96.06 149 GLN B N 1
ATOM 3343 C CA . GLN B 1 149 ? 1.128 4.77 6.902 1 96.06 149 GLN B CA 1
ATOM 3344 C C . GLN B 1 149 ? 0.342 6.047 7.184 1 96.06 149 GLN B C 1
ATOM 3346 O O . GLN B 1 149 ? -0.821 5.992 7.586 1 96.06 149 GLN B O 1
ATOM 3351 N N . TYR B 1 150 ? 0.986 7.211 6.914 1 97.94 150 TYR B N 1
ATOM 3352 C CA . TYR B 1 150 ? 0.322 8.477 7.203 1 97.94 150 TYR B CA 1
ATOM 3353 C C . TYR B 1 150 ? 0.436 9.43 6.023 1 97.94 150 TYR B C 1
ATOM 3355 O O . TYR B 1 150 ? 1.485 9.516 5.383 1 97.94 150 TYR B O 1
ATOM 3363 N N . PHE B 1 151 ? -0.616 10.141 5.801 1 97.25 151 PHE B N 1
ATOM 3364 C CA . PHE B 1 151 ? -0.543 11.375 5.02 1 97.25 151 PHE B CA 1
ATOM 3365 C C . PHE B 1 151 ? -0.241 12.57 5.918 1 97.25 151 PHE B C 1
ATOM 3367 O O . PHE B 1 151 ? -0.935 12.797 6.91 1 97.25 151 PHE B O 1
ATOM 3374 N N . MET B 1 152 ? 0.796 13.336 5.508 1 97.69 152 MET B N 1
ATOM 3375 C CA . MET B 1 152 ? 1.224 14.484 6.312 1 97.69 152 MET B CA 1
ATOM 3376 C C . MET B 1 152 ? 0.811 15.797 5.656 1 97.69 152 MET B C 1
ATOM 3378 O O . MET B 1 152 ? 1.342 16.156 4.605 1 97.69 152 MET B O 1
ATOM 3382 N N . TYR B 1 153 ? -0.089 16.5 6.258 1 97.88 153 TYR B N 1
ATOM 3383 C CA . TYR B 1 153 ? -0.473 17.844 5.871 1 97.88 153 TYR B CA 1
ATOM 3384 C C . TYR B 1 153 ? 0.267 18.891 6.703 1 97.88 153 TYR B C 1
ATOM 3386 O O . TYR B 1 153 ? 0.407 18.734 7.918 1 97.88 153 TYR B O 1
ATOM 3394 N N . CYS B 1 154 ? 0.694 19.922 6.062 1 98.31 154 CYS B N 1
ATOM 3395 C CA . CYS B 1 154 ? 1.348 21.016 6.785 1 98.31 154 CYS B CA 1
ATOM 3396 C C . CYS B 1 154 ? 0.787 22.359 6.363 1 98.31 154 CYS B C 1
ATOM 3398 O O . CYS B 1 154 ? 0.535 22.594 5.18 1 98.31 154 CYS B O 1
ATOM 3400 N N . ALA B 1 155 ? 0.58 23.219 7.309 1 98.69 155 ALA B N 1
ATOM 3401 C CA . ALA B 1 155 ? 0.253 24.625 7.078 1 98.69 155 ALA B CA 1
ATOM 3402 C C . ALA B 1 155 ? 1.159 25.547 7.895 1 98.69 155 ALA B C 1
ATOM 3404 O O . ALA B 1 155 ? 1.604 25.172 8.984 1 98.69 155 ALA B O 1
ATOM 3405 N N . THR B 1 156 ? 1.492 26.719 7.367 1 98.69 156 THR B N 1
ATOM 3406 C CA . THR B 1 156 ? 2.424 27.641 8.008 1 98.69 156 THR B CA 1
ATOM 3407 C C . THR B 1 156 ? 1.914 29.062 7.914 1 98.69 156 THR B C 1
ATOM 3409 O O . THR B 1 156 ? 1.083 29.391 7.062 1 98.69 156 THR B O 1
ATOM 3412 N N . PRO B 1 157 ? 2.516 29.922 8.781 1 98.5 157 PRO B N 1
ATOM 3413 C CA . PRO B 1 157 ? 2.176 31.344 8.688 1 98.5 157 PRO B CA 1
ATOM 3414 C C . PRO B 1 157 ? 2.689 32 7.402 1 98.5 157 PRO B C 1
ATOM 3416 O O . PRO B 1 157 ? 2.205 33.062 7.008 1 98.5 157 PRO B O 1
ATOM 3419 N N . SER B 1 158 ? 3.559 31.359 6.734 1 98.19 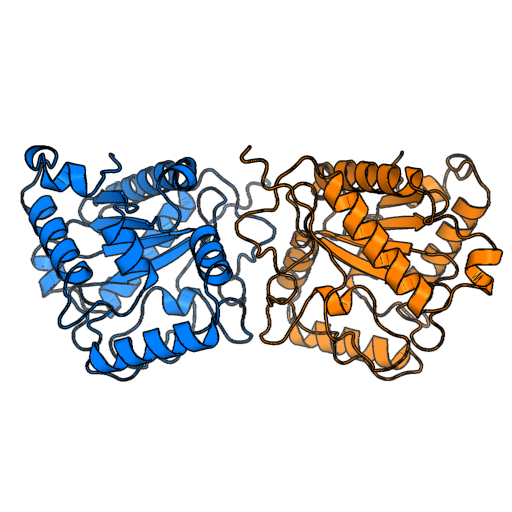158 SER B N 1
ATOM 3420 C CA . SER B 1 158 ? 4.227 31.984 5.602 1 98.19 158 SER B CA 1
ATOM 3421 C C . SER B 1 158 ? 3.488 31.703 4.297 1 98.19 158 SER B C 1
ATOM 3423 O O . SER B 1 158 ? 3.803 32.312 3.264 1 98.19 158 SER B O 1
ATOM 3425 N N . HIS B 1 159 ? 2.568 30.766 4.285 1 98.19 159 HIS B N 1
ATOM 3426 C CA . HIS B 1 159 ? 1.69 30.625 3.129 1 98.19 159 HIS B CA 1
ATOM 3427 C C . HIS B 1 159 ? 0.733 31.812 3.01 1 98.19 159 HIS B C 1
ATOM 3429 O O . HIS B 1 159 ? -0.031 32.094 3.938 1 98.19 159 HIS B O 1
ATOM 3435 N N . LYS B 1 160 ? 0.74 32.469 1.901 1 96.5 160 LYS B N 1
ATOM 3436 C CA . LYS B 1 160 ? -0.061 33.656 1.744 1 96.5 160 LYS B CA 1
ATOM 3437 C C . LYS B 1 160 ? -1.104 33.5 0.643 1 96.5 160 LYS B C 1
ATOM 3439 O O . LYS B 1 160 ? -2.26 33.875 0.809 1 96.5 160 LYS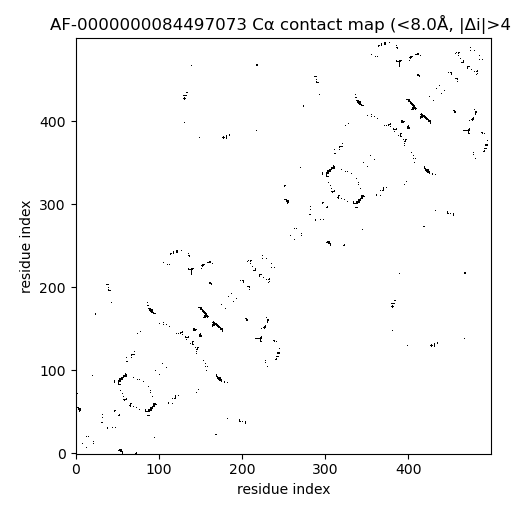 B O 1
ATOM 3444 N N . LYS B 1 161 ? -0.75 32.906 -0.421 1 96.88 161 LYS B N 1
ATOM 3445 C CA . LYS B 1 161 ? -1.64 32.75 -1.568 1 96.88 161 LYS B CA 1
ATOM 3446 C C . LYS B 1 161 ? -2.438 31.469 -1.471 1 96.88 161 LYS B C 1
ATOM 3448 O O . LYS B 1 161 ? -3.598 31.406 -1.883 1 96.88 161 LYS B O 1
ATOM 3453 N N . ARG B 1 162 ? -1.764 30.422 -0.991 1 97.62 162 ARG B N 1
ATOM 3454 C CA . ARG B 1 162 ? -2.418 29.141 -0.777 1 97.62 162 ARG B CA 1
ATOM 3455 C C . ARG B 1 162 ? -3.027 29.062 0.618 1 97.62 162 ARG B C 1
ATOM 3457 O O . ARG B 1 162 ? -2.455 28.438 1.518 1 97.62 162 ARG B O 1
ATOM 3464 N N . LYS B 1 163 ? -4.191 29.516 0.665 1 97.56 163 LYS B N 1
ATOM 3465 C CA . LYS B 1 163 ? -4.875 29.641 1.948 1 97.56 163 LYS B CA 1
ATOM 3466 C C . LYS B 1 163 ? -5.172 28.281 2.559 1 97.56 163 LYS B C 1
ATOM 3468 O O . LYS B 1 163 ? -5.273 28.141 3.779 1 97.56 163 LYS B O 1
ATOM 3473 N N . THR B 1 164 ? -5.309 27.234 1.692 1 97.44 164 THR B N 1
ATOM 3474 C CA . THR B 1 164 ? -5.512 25.875 2.17 1 97.44 164 THR B CA 1
ATOM 3475 C C . THR B 1 164 ? -4.328 25.422 3.018 1 97.44 164 THR B C 1
ATOM 3477 O O . THR B 1 164 ? -4.465 24.516 3.844 1 97.44 164 THR B O 1
ATOM 3480 N N . ARG B 1 165 ? -3.152 26.094 2.832 1 98.38 165 ARG B N 1
ATOM 3481 C CA . ARG B 1 165 ? -1.942 25.734 3.561 1 98.38 165 ARG B CA 1
ATOM 3482 C C . ARG B 1 165 ? -1.515 26.844 4.508 1 98.38 165 ARG B C 1
ATOM 3484 O O . ARG B 1 165 ? -0.399 26.828 5.031 1 98.38 165 ARG B O 1
ATOM 3491 N N . HIS B 1 166 ? -2.355 27.797 4.684 1 98.5 166 HIS B N 1
ATOM 3492 C CA . HIS B 1 166 ? -2.062 28.875 5.629 1 98.5 166 HIS B CA 1
ATOM 3493 C C . HIS B 1 166 ? -2.666 28.594 6.996 1 98.5 166 HIS B C 1
ATOM 3495 O O . HIS B 1 166 ? -3.814 28.141 7.094 1 98.5 166 HIS B O 1
ATOM 3501 N N . PHE B 1 167 ? -1.969 28.922 7.973 1 98.69 167 PHE B N 1
ATOM 3502 C CA . PHE B 1 167 ? -2.416 28.922 9.359 1 98.69 167 PHE B CA 1
ATOM 3503 C C . PHE B 1 167 ? -1.524 29.812 10.219 1 98.69 167 PHE B C 1
ATOM 3505 O O . PHE B 1 167 ? -0.316 29.906 9.984 1 98.69 167 PHE B O 1
ATOM 3512 N N . PRO B 1 168 ? -2.072 30.469 11.172 1 98.31 168 PRO B N 1
ATOM 3513 C CA . PRO B 1 168 ? -1.264 31.391 11.961 1 98.31 168 PRO B CA 1
ATOM 3514 C C . PRO B 1 168 ? -0.172 30.688 12.766 1 98.31 168 PRO B C 1
ATOM 3516 O O . PRO B 1 168 ? 0.766 31.344 13.234 1 98.31 168 PRO B O 1
ATOM 3519 N N . TYR B 1 169 ? -0.291 29.422 13.039 1 98.69 169 TYR B N 1
ATOM 3520 C CA . TYR B 1 169 ? 0.709 28.594 13.703 1 98.69 169 TYR B CA 1
ATOM 3521 C C . TYR B 1 169 ? 1.239 27.531 12.758 1 98.69 169 TYR B C 1
ATOM 3523 O O . TYR B 1 169 ? 0.634 27.25 11.719 1 98.69 169 TYR B O 1
ATOM 3531 N N . PHE B 1 170 ? 2.428 26.984 13.109 1 98.81 170 PHE B N 1
ATOM 3532 C CA . PHE B 1 170 ? 2.939 25.812 12.406 1 98.81 170 PHE B CA 1
ATOM 3533 C C . PHE B 1 170 ? 2.17 24.562 12.82 1 98.81 170 PHE B C 1
ATOM 3535 O O . PHE B 1 170 ? 2.115 24.219 14 1 98.81 170 PHE B O 1
ATOM 3542 N N . ILE B 1 171 ? 1.525 23.891 11.805 1 98.88 171 ILE B N 1
ATOM 3543 C CA . ILE B 1 171 ? 0.63 22.797 12.18 1 98.88 171 ILE B CA 1
ATOM 3544 C C . ILE B 1 171 ? 0.819 21.625 11.219 1 98.88 171 ILE B C 1
ATOM 3546 O O . ILE B 1 171 ? 1.114 21.812 10.039 1 98.88 171 ILE B O 1
ATOM 3550 N N . PHE B 1 172 ? 0.772 20.406 11.781 1 98.81 172 PHE B N 1
ATOM 3551 C CA . PHE B 1 172 ? 0.625 19.172 11.016 1 98.81 172 PHE B CA 1
ATOM 3552 C C . PHE B 1 172 ? -0.772 18.594 11.195 1 98.81 172 PHE B C 1
ATOM 3554 O O . PHE B 1 172 ? -1.312 18.594 12.305 1 98.81 172 PHE B O 1
ATOM 3561 N N . ALA B 1 173 ? -1.402 18.203 10.172 1 98.81 173 ALA B N 1
ATOM 3562 C CA . ALA B 1 173 ? -2.525 17.266 10.227 1 98.81 173 ALA B CA 1
ATOM 3563 C C . ALA B 1 173 ? -2.123 15.891 9.703 1 98.81 173 ALA B C 1
ATOM 3565 O O . ALA B 1 173 ? -1.823 15.734 8.516 1 98.81 173 ALA B O 1
ATOM 3566 N N . ILE B 1 174 ? -2.09 14.93 10.578 1 98.81 174 ILE B N 1
ATOM 3567 C CA . ILE B 1 174 ? -1.54 13.602 10.305 1 98.81 174 ILE B CA 1
ATOM 3568 C C . ILE B 1 174 ? -2.672 12.578 10.234 1 98.81 174 ILE B C 1
ATOM 3570 O O . ILE B 1 174 ? -3.316 12.289 11.242 1 98.81 174 ILE B O 1
ATOM 3574 N N . THR B 1 175 ? -2.912 12.031 9.062 1 98.69 175 THR B N 1
ATOM 3575 C CA . THR B 1 175 ? -4.055 11.156 8.812 1 98.69 175 THR B CA 1
ATOM 3576 C C . THR B 1 175 ? -3.592 9.758 8.414 1 98.69 175 THR B C 1
ATOM 3578 O O . THR B 1 175 ? -2.857 9.602 7.434 1 98.69 175 THR B O 1
ATOM 3581 N N . PRO B 1 176 ? -4.016 8.75 9.195 1 98.44 176 PRO B N 1
ATOM 3582 C CA . PRO B 1 176 ? -3.66 7.395 8.773 1 98.44 176 PRO B CA 1
ATOM 3583 C C . PRO B 1 176 ? -4.234 7.031 7.402 1 98.44 176 PRO B C 1
ATOM 3585 O O . PRO B 1 176 ? -5.363 7.418 7.082 1 98.44 176 PRO B O 1
ATOM 3588 N N . ARG B 1 177 ? -3.549 6.297 6.621 1 96.19 177 ARG B N 1
ATOM 3589 C CA . ARG B 1 177 ? -3.984 5.871 5.297 1 96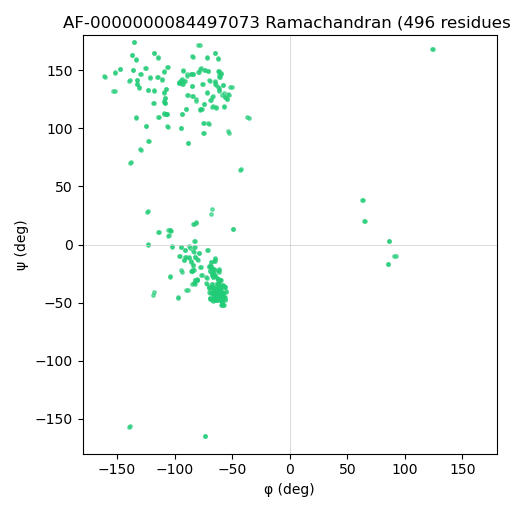.19 177 ARG B CA 1
ATOM 3590 C C . ARG B 1 177 ? -5.324 5.145 5.367 1 96.19 177 ARG B C 1
ATOM 3592 O O . ARG B 1 177 ? -6.16 5.289 4.473 1 96.19 177 ARG B O 1
ATOM 3599 N N . TRP B 1 178 ? -5.547 4.352 6.43 1 95.44 178 TRP B N 1
ATOM 3600 C CA . TRP B 1 178 ? -6.781 3.58 6.516 1 95.44 178 TRP B CA 1
ATOM 3601 C C . TRP B 1 178 ? -8 4.5 6.527 1 95.44 178 TRP B C 1
ATOM 3603 O O . TRP B 1 178 ? -9.07 4.129 6.035 1 95.44 178 TRP B O 1
ATOM 3613 N N . VAL B 1 179 ? -7.855 5.699 7.07 1 97.38 179 VAL B N 1
ATOM 3614 C CA . VAL B 1 179 ? -8.938 6.672 7.086 1 97.38 179 VAL B CA 1
ATOM 3615 C C . VAL B 1 179 ? -9.281 7.09 5.656 1 97.38 179 VAL B C 1
ATOM 3617 O O . VAL B 1 179 ? -10.453 7.176 5.289 1 97.38 179 VAL B O 1
ATOM 3620 N N . LEU B 1 180 ? -8.281 7.355 4.859 1 94.56 180 LEU B N 1
ATOM 3621 C CA . LEU B 1 180 ? -8.461 7.773 3.473 1 94.56 180 LEU B CA 1
ATOM 3622 C C . LEU B 1 180 ? -9.078 6.652 2.645 1 94.56 180 LEU B C 1
ATOM 3624 O O . LEU B 1 180 ? -9.953 6.902 1.808 1 94.56 180 LEU B O 1
ATOM 3628 N N . VAL B 1 181 ? -8.672 5.473 2.91 1 91.75 181 VAL B N 1
ATOM 3629 C CA . VAL B 1 181 ? -9.227 4.309 2.227 1 91.75 181 VAL B CA 1
ATOM 3630 C C . VAL B 1 181 ? -10.703 4.156 2.584 1 91.75 181 VAL B C 1
ATOM 3632 O O . VAL B 1 181 ? -11.547 3.969 1.704 1 91.75 181 VAL B O 1
ATOM 3635 N N . GLU B 1 182 ? -10.977 4.238 3.861 1 92.25 182 GLU B N 1
ATOM 3636 C CA . GLU B 1 182 ? -12.359 4.121 4.324 1 92.25 182 GLU B CA 1
ATOM 3637 C C . GLU B 1 182 ? -13.234 5.215 3.719 1 92.25 182 GLU B C 1
ATOM 3639 O O . GLU B 1 182 ? -14.344 4.941 3.246 1 92.25 182 GLU B O 1
ATOM 3644 N N . PHE B 1 183 ? -12.742 6.406 3.705 1 93.25 183 PHE B N 1
ATOM 3645 C CA . PHE B 1 183 ? -13.492 7.52 3.123 1 93.25 183 PHE B CA 1
ATOM 3646 C C . PHE B 1 183 ? -13.797 7.254 1.653 1 93.25 183 PHE B C 1
ATOM 3648 O O . PHE B 1 183 ? -14.938 7.387 1.218 1 93.25 183 PHE B O 1
ATOM 3655 N N . ASN B 1 184 ? -12.797 6.848 0.927 1 88.06 184 ASN B N 1
ATOM 3656 C CA . ASN B 1 184 ? -12.953 6.625 -0.507 1 88.06 184 ASN B CA 1
ATOM 3657 C C . ASN B 1 184 ? -13.883 5.449 -0.797 1 88.06 184 ASN B C 1
ATOM 3659 O O . ASN B 1 184 ? -14.539 5.418 -1.839 1 88.06 184 ASN B O 1
ATOM 3663 N N . SER B 1 185 ? -13.93 4.523 0.119 1 86.38 185 SER B N 1
ATOM 3664 C CA . SER B 1 185 ? -14.797 3.361 -0.051 1 86.38 185 SER B CA 1
ATOM 3665 C C . SER B 1 185 ? -16.25 3.713 0.225 1 86.38 185 SER B C 1
ATOM 3667 O O . SER B 1 185 ? -17.172 3.041 -0.264 1 86.38 185 SER B O 1
ATOM 3669 N N . ALA B 1 186 ? -16.453 4.723 1.043 1 85.25 186 ALA B N 1
ATOM 3670 C CA . ALA B 1 186 ? -17.797 5.086 1.489 1 85.25 186 ALA B CA 1
ATOM 3671 C C . ALA B 1 186 ? -18.484 5.992 0.474 1 85.25 186 ALA B C 1
ATOM 3673 O O . ALA B 1 186 ? -19.719 6.082 0.445 1 85.25 186 ALA B O 1
ATOM 3674 N N . ILE B 1 187 ? -17.688 6.648 -0.31 1 86.19 187 ILE B N 1
ATOM 3675 C CA . ILE B 1 187 ? -18.266 7.613 -1.229 1 86.19 187 ILE B CA 1
ATOM 3676 C C . ILE B 1 187 ? -18.75 6.898 -2.492 1 86.19 187 ILE B C 1
ATOM 3678 O O . ILE B 1 187 ? -18.109 5.941 -2.947 1 86.19 187 ILE B O 1
ATOM 3682 N N . GLU B 1 188 ? -19.781 7.414 -3.018 1 83.88 188 GLU B N 1
ATOM 3683 C CA . GLU B 1 188 ? -20.391 6.82 -4.203 1 83.88 188 GLU B CA 1
ATOM 3684 C C . GLU B 1 188 ? -19.5 6.996 -5.43 1 83.88 188 GLU B C 1
ATOM 3686 O O . GLU B 1 188 ? -19.312 6.059 -6.207 1 83.88 188 GLU B O 1
ATOM 3691 N N . SER B 1 189 ? -19 8.203 -5.578 1 86.5 189 SER B N 1
ATOM 3692 C CA . SER B 1 189 ? -18.156 8.508 -6.727 1 86.5 189 SER B CA 1
ATOM 3693 C C . SER B 1 189 ? -16.906 9.273 -6.305 1 86.5 189 SER B C 1
ATOM 3695 O O . SER B 1 189 ? -16.969 10.453 -5.957 1 86.5 189 SER B O 1
ATOM 3697 N N . ALA B 1 190 ? -15.867 8.57 -6.402 1 81.12 190 ALA B N 1
ATOM 3698 C CA . ALA B 1 190 ? -14.586 9.203 -6.082 1 81.12 190 ALA B CA 1
ATOM 3699 C C . ALA B 1 190 ? -14.297 10.367 -7.031 1 81.12 190 ALA B C 1
ATOM 3701 O O . ALA B 1 190 ? -13.766 11.398 -6.621 1 81.12 190 ALA B O 1
ATOM 3702 N N . LYS B 1 191 ? -14.633 10.211 -8.25 1 85.56 191 LYS B N 1
ATOM 3703 C CA . LYS B 1 191 ? -14.422 11.242 -9.266 1 85.56 191 LYS B CA 1
ATOM 3704 C C . LYS B 1 191 ? -15.195 12.516 -8.93 1 85.56 191 LYS B C 1
ATOM 3706 O O . LYS B 1 191 ? -14.633 13.609 -8.945 1 85.56 191 LYS B O 1
ATOM 3711 N N . LYS B 1 192 ? -16.422 12.336 -8.57 1 92.19 192 LYS B N 1
ATOM 3712 C CA . LYS B 1 192 ? -17.25 13.492 -8.227 1 92.19 192 LYS B CA 1
ATOM 3713 C C . LYS B 1 192 ? -16.719 14.203 -6.988 1 92.19 192 LYS B C 1
ATOM 3715 O O . LYS B 1 192 ? -16.688 15.438 -6.941 1 92.19 192 LYS B O 1
ATOM 3720 N N . MET B 1 193 ? -16.375 13.43 -6.035 1 92.12 193 MET B N 1
ATOM 3721 C CA . MET B 1 193 ? -15.82 13.992 -4.805 1 92.12 193 MET B CA 1
ATOM 3722 C C . MET B 1 193 ? -14.555 14.797 -5.086 1 92.12 193 MET B C 1
ATOM 3724 O O . MET B 1 193 ? -14.398 15.914 -4.59 1 92.12 193 MET B O 1
ATOM 3728 N N . ARG B 1 194 ? -13.711 14.25 -5.891 1 89.81 194 ARG B N 1
ATOM 3729 C CA . ARG B 1 194 ? -12.484 14.945 -6.262 1 89.81 194 ARG B CA 1
ATOM 3730 C C . ARG B 1 194 ? -12.789 16.266 -6.973 1 89.81 194 ARG B C 1
ATOM 3732 O O . ARG B 1 194 ? -12.141 17.281 -6.719 1 89.81 194 ARG B O 1
ATOM 3739 N N . GLU B 1 195 ? -13.719 16.234 -7.859 1 92.5 195 GLU B N 1
ATOM 3740 C CA . GLU B 1 195 ? -14.133 17.438 -8.578 1 92.5 195 GLU B CA 1
ATOM 3741 C C . GLU B 1 195 ? -14.656 18.5 -7.617 1 92.5 195 GLU B C 1
ATOM 3743 O O . GLU B 1 195 ? -14.328 19.688 -7.75 1 92.5 195 GLU B O 1
ATOM 3748 N N . LYS B 1 196 ? -15.445 18.047 -6.688 1 94.44 196 LYS B N 1
ATOM 3749 C CA . LYS B 1 196 ? -15.984 18.984 -5.695 1 94.44 196 LYS B CA 1
ATOM 3750 C C . LYS B 1 196 ? -14.859 19.594 -4.867 1 94.44 196 LYS B C 1
ATOM 3752 O O . LYS B 1 196 ? -14.859 20.812 -4.629 1 94.44 196 LYS B O 1
ATOM 3757 N N . ILE B 1 197 ? -13.938 18.828 -4.418 1 94.06 197 ILE B N 1
ATOM 3758 C CA . ILE B 1 197 ? -12.812 19.312 -3.625 1 94.06 197 ILE B CA 1
ATOM 3759 C C . ILE B 1 197 ? -11.992 20.297 -4.441 1 94.06 197 ILE B C 1
ATOM 3761 O O . ILE B 1 197 ? -11.609 21.359 -3.936 1 94.06 197 ILE B O 1
ATOM 3765 N N . ARG B 1 198 ? -11.727 20.031 -5.711 1 93.12 198 ARG B N 1
ATOM 3766 C CA . ARG B 1 198 ? -10.961 20.906 -6.59 1 93.12 198 ARG B CA 1
ATOM 3767 C C . ARG B 1 198 ? -11.672 22.234 -6.785 1 93.12 198 ARG B C 1
ATOM 3769 O O . ARG B 1 198 ? -11.039 23.297 -6.766 1 93.12 198 ARG B O 1
ATOM 3776 N N . GLU B 1 199 ? -12.945 22.156 -6.93 1 95.06 199 GLU B N 1
ATOM 3777 C CA . GLU B 1 199 ? -13.734 23.391 -7.051 1 95.06 199 GLU B CA 1
ATOM 3778 C C . GLU B 1 199 ? -13.609 24.25 -5.797 1 95.06 199 GLU B C 1
ATOM 3780 O O . GLU B 1 199 ? -13.477 25.469 -5.891 1 95.06 199 GLU B O 1
ATOM 3785 N N . ARG B 1 200 ? -13.625 23.594 -4.668 1 94.88 200 ARG B N 1
ATOM 3786 C CA . ARG B 1 200 ? -13.484 24.328 -3.412 1 94.88 200 ARG B CA 1
ATOM 3787 C C . ARG B 1 200 ? -12.109 24.953 -3.299 1 94.88 200 ARG B C 1
ATOM 3789 O O . ARG B 1 200 ? -11.977 26.078 -2.811 1 94.88 200 ARG B O 1
ATOM 3796 N N . ILE B 1 201 ? -11.133 24.219 -3.748 1 96.25 201 ILE B N 1
ATOM 3797 C CA . ILE B 1 201 ? -9.766 24.719 -3.668 1 96.25 201 ILE B CA 1
ATOM 3798 C C . ILE B 1 201 ? -9.633 25.984 -4.504 1 96.25 201 ILE B C 1
ATOM 3800 O O . ILE B 1 201 ? -9.07 26.984 -4.051 1 96.25 201 ILE B O 1
ATOM 3804 N N . VAL B 1 202 ? -10.18 26 -5.684 1 95.06 202 VAL B N 1
ATOM 3805 C CA . VAL B 1 202 ? -10.109 27.125 -6.602 1 95.06 202 VAL B CA 1
ATOM 3806 C C . VAL B 1 202 ? -10.797 28.344 -5.977 1 95.06 202 VAL B C 1
ATOM 3808 O O . VAL B 1 202 ? -10.328 29.469 -6.137 1 95.06 202 VAL B O 1
ATOM 3811 N N . ASN B 1 203 ? -11.828 28.109 -5.211 1 95.56 203 ASN B N 1
ATOM 3812 C CA . ASN B 1 203 ? -12.586 29.203 -4.594 1 95.56 203 ASN B CA 1
ATOM 3813 C C . ASN B 1 203 ? -11.93 29.656 -3.293 1 95.56 203 ASN B C 1
ATOM 3815 O O . ASN B 1 203 ? -12.211 30.766 -2.807 1 95.56 203 ASN B O 1
ATOM 3819 N N . TYR B 1 204 ? -11.094 28.859 -2.756 1 97.25 204 TYR B N 1
ATOM 3820 C CA . TYR B 1 204 ? -10.523 29.109 -1.438 1 97.25 204 TYR B CA 1
ATOM 3821 C C . TYR B 1 204 ? -9.156 29.766 -1.557 1 97.25 204 TYR B C 1
ATOM 3823 O O . TYR B 1 204 ? -8.859 30.734 -0.84 1 97.25 204 TYR B O 1
ATOM 3831 N N . ASP B 1 205 ? -8.352 29.25 -2.43 1 96.44 205 ASP B N 1
ATOM 3832 C CA . ASP B 1 205 ? -6.996 29.766 -2.646 1 96.44 205 ASP B CA 1
ATOM 3833 C C . ASP B 1 205 ? -7.004 30.938 -3.627 1 96.44 205 ASP B C 1
ATOM 3835 O O . ASP B 1 205 ? -7.988 31.156 -4.336 1 96.44 205 ASP B O 1
ATOM 3839 N N . THR B 1 206 ? -5.961 31.703 -3.629 1 96.38 206 THR B N 1
ATOM 3840 C CA . THR B 1 206 ? -5.832 32.812 -4.578 1 96.38 206 THR B CA 1
ATOM 3841 C C . THR B 1 206 ? -4.832 32.469 -5.68 1 96.38 206 THR B C 1
ATOM 3843 O O . THR B 1 206 ? -4.363 33.344 -6.402 1 96.38 206 THR B O 1
ATOM 3846 N N . ILE B 1 207 ? -4.5 31.266 -5.727 1 95.06 207 ILE B N 1
ATOM 3847 C CA . ILE B 1 207 ? -3.602 30.719 -6.734 1 95.06 207 ILE B CA 1
ATOM 3848 C C . ILE B 1 207 ? -4.184 29.422 -7.293 1 95.06 207 ILE B C 1
ATOM 3850 O O . ILE B 1 207 ? -5.055 28.812 -6.672 1 95.06 207 ILE B O 1
ATOM 3854 N N . GLU B 1 208 ? -3.725 29.047 -8.445 1 94.5 208 GLU B N 1
ATOM 3855 C CA . GLU B 1 208 ? -4.199 27.828 -9.102 1 94.5 208 GLU B CA 1
ATOM 3856 C C . GLU B 1 208 ? -3.885 26.594 -8.266 1 94.5 208 GLU B C 1
ATOM 3858 O O . GLU B 1 208 ? -2.959 26.609 -7.449 1 94.5 208 GLU B O 1
ATOM 3863 N N . ILE B 1 209 ? -4.59 25.578 -8.547 1 94.31 209 ILE B N 1
ATOM 3864 C CA . ILE B 1 209 ? -4.363 24.297 -7.875 1 94.31 209 ILE B CA 1
ATOM 3865 C C . ILE B 1 209 ? -2.951 23.797 -8.172 1 94.31 209 ILE B C 1
ATOM 3867 O O . ILE B 1 209 ? -2.484 23.875 -9.312 1 94.31 209 ILE B O 1
ATOM 3871 N N . HIS B 1 210 ? -2.301 23.359 -7.172 1 93.81 210 HIS B N 1
ATOM 3872 C CA . HIS B 1 210 ? -0.937 22.875 -7.359 1 93.81 210 HIS B CA 1
ATOM 3873 C C . HIS B 1 210 ? -0.914 21.578 -8.156 1 93.81 210 HIS B C 1
ATOM 3875 O O . HIS B 1 210 ? -1.739 20.688 -7.922 1 93.81 210 HIS B O 1
ATOM 3881 N N . PRO B 1 211 ? -0.023 21.359 -9.031 1 91.19 211 PRO B N 1
ATOM 3882 C CA . PRO B 1 211 ? 0.018 20.172 -9.875 1 91.19 211 PRO B CA 1
ATOM 3883 C C . PRO B 1 211 ? 0.337 18.906 -9.094 1 91.19 211 PRO B C 1
ATOM 3885 O O . PRO B 1 211 ? 0.041 17.797 -9.555 1 91.19 211 PRO B O 1
ATOM 3888 N N . ASP B 1 212 ? 0.897 18.984 -7.902 1 90.25 212 ASP B N 1
ATOM 3889 C CA . ASP B 1 212 ? 1.309 17.828 -7.121 1 90.25 212 ASP B CA 1
ATOM 3890 C C . ASP B 1 212 ? 0.126 17.219 -6.363 1 90.25 212 ASP B C 1
ATOM 3892 O O . ASP B 1 212 ? 0.243 16.156 -5.766 1 90.25 212 ASP B O 1
ATOM 3896 N N . LEU B 1 213 ? -0.983 17.906 -6.328 1 88.75 213 LEU B N 1
ATOM 3897 C CA . LEU B 1 213 ? -2.168 17.328 -5.711 1 88.75 213 LEU B CA 1
ATOM 3898 C C . LEU B 1 213 ? -2.789 16.266 -6.617 1 88.75 213 LEU B C 1
ATOM 3900 O O . LEU B 1 213 ? -3.471 16.609 -7.59 1 88.75 213 LEU B O 1
ATOM 3904 N N . ASN B 1 214 ? -2.459 14.938 -6.395 1 81.38 214 ASN B N 1
ATOM 3905 C CA . ASN B 1 214 ? -2.875 13.828 -7.246 1 81.38 214 ASN B CA 1
ATOM 3906 C C . ASN B 1 214 ? -3.373 12.648 -6.422 1 81.38 214 ASN B C 1
ATOM 3908 O O . ASN B 1 214 ? -3.42 12.719 -5.195 1 81.38 214 ASN B O 1
ATOM 3912 N N . LEU B 1 215 ? -3.857 11.68 -7.168 1 75.62 215 LEU B N 1
ATOM 3913 C CA . LEU B 1 215 ? -4.383 10.469 -6.547 1 75.62 215 LEU B CA 1
ATOM 3914 C C . LEU B 1 215 ? -3.25 9.57 -6.066 1 75.62 215 LEU B C 1
ATOM 3916 O O . LEU B 1 215 ? -2.252 9.391 -6.77 1 75.62 215 LEU B O 1
ATOM 3920 N N . TYR B 1 216 ? -3.488 9.047 -4.883 1 74.19 216 TYR B N 1
ATOM 3921 C CA . TYR B 1 216 ? -2.504 8.141 -4.309 1 74.19 216 TYR B CA 1
ATOM 3922 C C . TYR B 1 216 ? -2.258 6.949 -5.227 1 74.19 216 TYR B C 1
ATOM 3924 O O . TYR B 1 216 ? -3.205 6.363 -5.762 1 74.19 216 TYR B O 1
ATOM 3932 N N . GLY B 1 217 ? -1.013 6.566 -5.398 1 72.12 217 GLY B N 1
ATOM 3933 C CA . GLY B 1 217 ? -0.618 5.367 -6.117 1 72.12 217 GLY B CA 1
ATOM 3934 C C . GLY B 1 217 ? -0.498 5.582 -7.617 1 72.12 217 GLY B C 1
ATOM 3935 O O . GLY B 1 217 ? 0.06 4.742 -8.328 1 72.12 217 GLY B O 1
ATOM 3936 N N . SER B 1 218 ? -1.072 6.664 -8.117 1 72.19 218 SER B N 1
ATOM 3937 C CA . SER B 1 218 ? -0.999 6.898 -9.555 1 72.19 218 SER B CA 1
ATOM 3938 C C . SER B 1 218 ? 0.447 7.047 -10.023 1 72.19 218 SER B C 1
ATOM 3940 O O . SER B 1 218 ? 1.298 7.531 -9.273 1 72.19 218 SER B O 1
ATOM 3942 N N . LYS B 1 219 ? 0.624 6.566 -11.219 1 70.12 219 LYS B N 1
ATOM 3943 C CA . LYS B 1 219 ? 1.955 6.703 -11.805 1 70.12 219 LYS B CA 1
ATOM 3944 C C . LYS B 1 219 ? 2.385 8.164 -11.867 1 70.12 219 LYS B C 1
ATOM 3946 O O . LYS B 1 219 ? 1.575 9.039 -12.172 1 70.12 219 LYS B O 1
ATOM 3951 N N . GLY B 1 220 ? 3.482 8.492 -11.445 1 72.12 220 GLY B N 1
ATOM 3952 C CA . GLY B 1 220 ? 4.012 9.844 -11.5 1 72.12 220 GLY B CA 1
ATOM 3953 C C . GLY B 1 220 ? 3.682 10.664 -10.266 1 72.12 220 GLY B C 1
ATOM 3954 O O . GLY B 1 220 ? 4.098 11.812 -10.141 1 72.12 220 GLY B O 1
ATOM 3955 N N . ASN B 1 221 ? 2.75 9.938 -9.5 1 78.19 221 ASN B N 1
ATOM 3956 C CA . ASN B 1 221 ? 2.42 10.617 -8.25 1 78.19 221 ASN B CA 1
ATOM 3957 C C . ASN B 1 221 ? 3.432 10.305 -7.152 1 78.19 221 ASN B C 1
ATOM 3959 O O . ASN B 1 221 ? 3.744 9.133 -6.906 1 78.19 221 ASN B O 1
ATOM 3963 N N . PHE B 1 222 ? 3.934 11.367 -6.559 1 83.75 222 PHE B N 1
ATOM 3964 C CA . PHE B 1 222 ? 4.789 11.227 -5.387 1 83.75 222 PHE B CA 1
ATOM 3965 C C . PHE B 1 222 ? 4.113 11.82 -4.152 1 83.75 222 PHE B C 1
ATOM 3967 O O . PHE B 1 222 ? 4.023 13.039 -4.012 1 83.75 222 PHE B O 1
ATOM 3974 N N . GLU B 1 223 ? 3.729 10.992 -3.27 1 87.12 223 GLU B N 1
ATOM 3975 C CA . GLU B 1 223 ? 2.898 11.383 -2.137 1 87.12 223 GLU B CA 1
ATOM 3976 C C . GLU B 1 223 ? 3.576 12.469 -1.307 1 87.12 223 GLU B C 1
ATOM 3978 O O . GLU B 1 223 ? 2.922 13.414 -0.851 1 87.12 223 GLU B O 1
ATOM 3983 N N . TRP B 1 224 ? 4.902 12.406 -1.198 1 91.62 224 TRP B N 1
ATOM 3984 C CA . TRP B 1 224 ? 5.621 13.336 -0.335 1 91.62 224 TRP B CA 1
ATOM 3985 C C . TRP B 1 224 ? 5.504 14.766 -0.857 1 91.62 224 TRP B C 1
ATOM 3987 O O . TRP B 1 224 ? 5.547 15.719 -0.08 1 91.62 224 TRP B O 1
ATOM 3997 N N . LYS B 1 225 ? 5.312 14.914 -2.123 1 92.12 225 LYS B N 1
ATOM 3998 C CA . LYS B 1 225 ? 5.23 16.234 -2.729 1 92.12 225 LYS B CA 1
ATOM 3999 C C . LYS B 1 225 ? 3.98 16.984 -2.262 1 92.12 225 LYS B C 1
ATOM 4001 O O . LYS B 1 225 ? 3.916 18.203 -2.336 1 92.12 225 LYS B O 1
ATOM 4006 N N . GLN B 1 226 ? 3.014 16.219 -1.794 1 93.31 226 GLN B N 1
ATOM 4007 C CA . GLN B 1 226 ? 1.743 16.812 -1.391 1 93.31 226 GLN B CA 1
ATOM 4008 C C . GLN B 1 226 ? 1.797 17.297 0.056 1 93.31 226 GLN B C 1
ATOM 4010 O O . GLN B 1 226 ? 0.91 18.031 0.505 1 93.31 226 GLN B O 1
ATOM 4015 N N . TYR B 1 227 ? 2.773 16.875 0.788 1 96.62 227 TYR B N 1
ATOM 4016 C CA . TYR B 1 227 ? 2.801 17.141 2.223 1 96.62 227 TYR B CA 1
ATOM 4017 C C . TYR B 1 227 ? 3.008 18.625 2.5 1 96.62 227 TYR B C 1
ATOM 4019 O O . TYR B 1 227 ? 2.305 19.219 3.324 1 96.62 227 TYR B O 1
ATOM 4027 N N . PHE B 1 228 ? 3.984 19.234 1.814 1 96.88 228 PHE B N 1
ATOM 4028 C CA . PHE B 1 228 ? 4.312 20.641 1.914 1 96.88 228 PHE B CA 1
ATOM 4029 C C . PHE B 1 228 ? 4.285 21.312 0.54 1 96.88 228 PHE B C 1
ATOM 4031 O O . PHE B 1 228 ? 5.246 21.188 -0.225 1 96.88 228 PHE B O 1
ATOM 4038 N N . LEU B 1 229 ? 3.244 22.016 0.249 1 96.06 229 LEU B N 1
ATOM 4039 C CA . LEU B 1 229 ? 3.102 22.688 -1.042 1 96.06 229 LEU B CA 1
ATOM 4040 C C . LEU B 1 229 ? 3.652 24.109 -0.987 1 96.06 229 LEU B C 1
ATOM 4042 O O . LEU B 1 229 ? 3.463 24.812 0.005 1 96.06 229 LEU B O 1
ATOM 4046 N N . SER B 1 230 ? 4.27 24.469 -2 1 95.06 230 SER B N 1
ATOM 4047 C CA . SER B 1 230 ? 4.746 25.844 -2.111 1 95.06 230 SER B CA 1
ATOM 4048 C C . SER B 1 230 ? 3.592 26.812 -2.342 1 95.06 230 SER B C 1
ATOM 4050 O O . SER B 1 230 ? 2.484 26.406 -2.686 1 95.06 230 SER B O 1
ATOM 4052 N N . ASP B 1 231 ? 3.865 28.031 -2.059 1 95.94 231 ASP B N 1
ATOM 4053 C CA . ASP B 1 231 ? 2.885 29.094 -2.262 1 95.94 231 ASP B CA 1
ATOM 4054 C C . ASP B 1 231 ? 2.896 29.578 -3.707 1 95.94 231 ASP B C 1
ATOM 4056 O O . ASP B 1 231 ? 2.547 30.719 -3.982 1 95.94 231 ASP B O 1
ATOM 4060 N N . ASP B 1 232 ? 3.461 28.812 -4.641 1 94.38 232 ASP B N 1
ATOM 4061 C CA . ASP B 1 232 ? 3.439 28.922 -6.098 1 94.38 232 ASP B CA 1
ATOM 4062 C C . ASP B 1 232 ? 3.289 27.531 -6.738 1 94.38 232 ASP B C 1
ATOM 4064 O O . ASP B 1 232 ? 2.744 26.609 -6.121 1 94.38 232 ASP B O 1
ATOM 4068 N N . LEU B 1 233 ? 3.719 27.453 -7.977 1 93 233 LEU B N 1
ATOM 4069 C CA . LEU B 1 233 ? 3.479 26.172 -8.656 1 93 233 LEU B CA 1
ATOM 4070 C C . LEU B 1 233 ? 4.754 25.344 -8.719 1 93 233 LEU B C 1
ATOM 4072 O O . LEU B 1 233 ? 4.805 24.328 -9.414 1 93 233 LEU B O 1
ATOM 4076 N N . SER B 1 234 ? 5.777 25.797 -7.949 1 91.88 234 SER B N 1
ATOM 4077 C CA . SER B 1 234 ? 7.051 25.078 -7.973 1 91.88 234 SER B CA 1
ATOM 4078 C C . SER B 1 234 ? 6.984 23.797 -7.137 1 91.88 234 SER B C 1
ATOM 4080 O O . SER B 1 234 ? 6.18 23.703 -6.207 1 91.88 234 SER B O 1
ATOM 4082 N N . THR B 1 235 ? 7.793 22.812 -7.516 1 88.31 235 THR B N 1
ATOM 4083 C CA . THR B 1 235 ? 7.91 21.531 -6.836 1 88.31 235 THR B CA 1
ATOM 4084 C C . THR B 1 235 ? 9.375 21.172 -6.59 1 88.31 235 THR B C 1
ATOM 4086 O O . THR B 1 235 ? 10.211 21.328 -7.484 1 88.31 235 THR B O 1
ATOM 4089 N N . PRO B 1 236 ? 9.688 20.719 -5.375 1 86.69 236 PRO B N 1
ATOM 4090 C CA . PRO B 1 236 ? 11.062 20.266 -5.172 1 86.69 236 PRO B CA 1
ATOM 4091 C C . PRO B 1 236 ? 11.438 19.078 -6.07 1 86.69 236 PRO B C 1
ATOM 4093 O O . PRO B 1 236 ? 10.586 18.25 -6.379 1 86.69 236 PRO B O 1
ATOM 4096 N N . SER B 1 237 ? 12.656 18.969 -6.441 1 82.62 237 SER B N 1
ATOM 4097 C CA . SER B 1 237 ? 13.125 17.953 -7.367 1 82.62 237 SER B CA 1
ATOM 4098 C C . SER B 1 237 ? 13.375 16.625 -6.645 1 82.62 237 SER B C 1
ATOM 4100 O O . SER B 1 237 ? 13.281 15.555 -7.246 1 82.62 237 SER B O 1
ATOM 4102 N N . ARG B 1 238 ? 13.734 16.75 -5.406 1 84.69 238 ARG B N 1
ATOM 4103 C CA . ARG B 1 238 ? 14.008 15.562 -4.613 1 84.69 238 ARG B CA 1
ATOM 4104 C C . ARG B 1 238 ? 13.383 15.664 -3.229 1 84.69 238 ARG B C 1
ATOM 4106 O O . ARG B 1 238 ? 13.219 16.766 -2.697 1 84.69 238 ARG B O 1
ATOM 4113 N N . CYS B 1 239 ? 13.047 14.516 -2.725 1 87.06 239 CYS B N 1
ATOM 4114 C CA . CYS B 1 239 ? 12.469 14.492 -1.387 1 87.06 239 CYS B CA 1
ATOM 4115 C C . CYS B 1 239 ? 13.523 14.789 -0.33 1 87.06 239 CYS B C 1
ATOM 4117 O O . CYS B 1 239 ? 14.562 14.133 -0.287 1 87.06 239 CYS B O 1
ATOM 4119 N N . PRO B 1 240 ? 13.297 15.656 0.569 1 83.5 240 PRO B N 1
ATOM 4120 C CA . PRO B 1 240 ? 14.266 16.016 1.61 1 83.5 240 PRO B CA 1
ATOM 4121 C C . PRO B 1 240 ? 14.32 14.992 2.742 1 83.5 240 PRO B C 1
ATOM 4123 O O . PRO B 1 240 ? 15.172 15.086 3.629 1 83.5 240 PRO B O 1
ATOM 4126 N N . PHE B 1 241 ? 13.422 14.055 2.689 1 85.69 241 PHE B N 1
ATOM 4127 C CA . PHE B 1 241 ? 13.336 13.055 3.752 1 85.69 241 PHE B CA 1
ATOM 4128 C C . PHE B 1 241 ? 14.562 12.156 3.748 1 85.69 241 PHE B C 1
ATOM 4130 O O . PHE B 1 241 ? 14.969 11.648 2.701 1 85.69 241 PHE B O 1
ATOM 4137 N N . THR B 1 242 ? 15.336 12.117 4.754 1 72.06 242 THR B N 1
ATOM 4138 C CA . THR B 1 242 ? 16.453 11.195 4.957 1 72.06 242 THR B CA 1
ATOM 4139 C C . THR B 1 242 ? 16.094 10.133 5.988 1 72.06 242 THR B C 1
ATOM 4141 O O . THR B 1 242 ? 15.766 10.453 7.137 1 72.06 242 THR B O 1
ATOM 4144 N N . SER B 1 243 ? 15.742 8.914 5.449 1 64.88 243 SER B N 1
ATOM 4145 C CA . SER B 1 243 ? 15.422 7.82 6.359 1 64.88 243 SER B CA 1
ATOM 4146 C C . SER B 1 243 ? 16.688 7.25 7.004 1 64.88 243 SER B C 1
ATOM 4148 O O . SER B 1 243 ? 17.703 7.086 6.336 1 64.88 243 SER B O 1
ATOM 4150 N N . PHE B 1 244 ? 17.062 7.488 8.305 1 51.12 244 PHE B N 1
ATOM 4151 C CA . PHE B 1 244 ? 18.156 6.781 8.961 1 51.12 244 PHE B CA 1
ATOM 4152 C C . PHE B 1 244 ? 17.688 5.418 9.469 1 51.12 244 PHE B C 1
ATOM 4154 O O . PHE B 1 244 ? 17.391 5.254 10.648 1 51.12 244 PHE B O 1
ATOM 4161 N N . HIS B 1 245 ? 16.656 4.891 9.008 1 48.12 245 HIS B N 1
ATOM 4162 C CA . HIS B 1 245 ? 16.453 3.617 9.688 1 48.12 245 HIS B CA 1
ATOM 4163 C C . HIS B 1 245 ? 17.703 2.754 9.625 1 48.12 245 HIS B C 1
ATOM 4165 O O . HIS B 1 245 ? 18.281 2.549 8.547 1 48.12 245 HIS B O 1
ATOM 4171 N N . ALA B 1 246 ? 18.594 2.771 10.695 1 38.75 246 ALA B N 1
ATOM 4172 C CA . ALA B 1 246 ? 19.719 1.871 10.891 1 38.75 246 ALA B CA 1
ATOM 4173 C C . ALA B 1 246 ? 19.406 0.467 10.391 1 38.75 246 ALA B C 1
ATOM 4175 O O . ALA B 1 246 ? 18.297 -0.045 10.617 1 38.75 246 ALA B O 1
ATOM 4176 N N . ASP B 1 247 ? 19.938 0.042 9.375 1 36.47 247 ASP B N 1
ATOM 4177 C CA . ASP B 1 247 ? 19.969 -1.404 9.18 1 36.47 247 ASP B CA 1
ATOM 4178 C C . ASP B 1 247 ? 20.312 -2.123 10.484 1 36.47 247 ASP B C 1
ATOM 4180 O O . ASP B 1 247 ? 21.422 -1.998 11.008 1 36.47 247 ASP B O 1
ATOM 4184 N N . LYS B 1 248 ? 19.578 -2.121 11.523 1 32.19 248 LYS B N 1
ATOM 4185 C CA . LYS B 1 248 ? 19.953 -2.848 12.734 1 32.19 248 LYS B CA 1
ATOM 4186 C C . LYS B 1 248 ? 20.359 -4.281 12.406 1 32.19 248 LYS B C 1
ATOM 4188 O O . LYS B 1 248 ? 20.062 -5.203 13.172 1 32.19 248 LYS B O 1
ATOM 4193 N N . PHE B 1 249 ? 20.594 -4.711 11.344 1 26.73 249 PHE B N 1
ATOM 4194 C CA . PHE B 1 249 ? 21.25 -6.012 11.32 1 26.73 249 PHE B CA 1
ATOM 4195 C C . PHE B 1 249 ? 22.672 -5.91 11.852 1 26.73 249 PHE B C 1
ATOM 4197 O O . PHE B 1 249 ? 23.609 -5.648 11.094 1 26.73 249 PHE B O 1
ATOM 4204 N N . GLU B 1 250 ? 23.062 -5.035 12.664 1 21.91 250 GLU B N 1
ATOM 4205 C CA . GLU B 1 250 ? 24.297 -5.48 13.32 1 21.91 250 GLU B CA 1
ATOM 4206 C C . GLU B 1 250 ? 24.031 -6.648 14.258 1 21.91 250 GLU B C 1
ATOM 4208 O O . GLU B 1 250 ? 23 -6.684 14.938 1 21.91 250 GLU B O 1
#

Radius of gyration: 25.72 Å; Cα contacts (8 Å, |Δi|>4): 842; chains: 2; bounding box: 46×77×60 Å

InterPro domains:
  IPR014988 Uncharacterised protein family, YqcI/YcgG [PF08892] (28-242)
  IPR014988 Uncharacterised protein family, YqcI/YcgG [PTHR40045] (19-243)

Solvent-accessible surface area (backbone atoms only — not comparable to full-atom values): 27522 Å² total; per-residue (Å²): 134,67,79,37,44,56,67,53,47,73,75,37,56,78,79,46,90,47,71,64,57,55,53,52,51,49,54,50,50,50,49,53,64,30,79,91,64,47,53,35,56,58,63,57,38,51,12,55,76,68,54,15,34,32,36,35,81,45,48,49,74,87,41,71,67,28,36,56,50,49,40,52,46,50,49,56,44,66,78,44,41,84,78,42,41,75,43,30,32,41,38,40,37,31,44,61,53,67,64,55,65,72,65,43,47,58,69,51,50,52,53,51,51,38,50,44,56,31,52,26,52,62,68,39,88,45,65,79,53,62,68,45,52,86,51,63,89,35,34,68,17,60,54,64,56,69,63,38,49,36,46,55,38,47,26,28,57,56,33,72,39,35,44,88,32,34,32,91,39,42,34,38,42,42,28,47,41,35,34,55,39,49,50,56,68,70,43,91,46,61,67,58,50,52,53,52,32,51,53,32,39,55,72,60,23,79,47,78,78,50,83,58,73,65,61,86,25,18,69,91,26,41,52,68,55,50,23,64,68,54,68,57,79,66,73,80,93,64,78,78,66,55,84,63,74,70,76,72,81,115,134,65,81,35,44,58,67,52,48,74,74,36,54,79,77,47,91,46,72,66,57,54,54,51,50,50,53,50,49,50,48,54,63,29,79,91,64,48,55,37,57,58,65,57,40,51,10,55,76,68,54,15,36,33,36,34,82,44,49,48,74,87,40,72,67,28,36,56,50,50,40,53,46,49,47,56,43,66,78,43,41,86,78,42,41,76,43,30,32,41,38,39,37,29,45,60,53,67,65,53,64,72,66,43,46,56,69,51,49,52,54,48,51,38,50,42,56,29,53,26,51,61,68,39,90,45,64,80,50,62,67,44,52,86,51,63,89,36,33,70,18,60,55,65,57,68,65,38,47,35,46,55,38,48,26,27,59,57,33,72,40,34,42,90,31,35,32,92,41,41,33,37,43,40,28,47,42,34,35,56,37,50,50,56,68,70,44,91,47,61,67,60,51,51,50,52,32,50,54,32,39,55,73,59,22,78,48,77,79,49,81,59,72,67,61,86,26,18,68,90,26,39,52,67,55,50,25,66,68,55,68,56,79,65,73,80,91,65,78,78,66,54,84,63,72,69,73,72,81,114

Nearest PDB structures (foldseek):
  5ino-assembly1_A  TM=2.550E-01  e=3.313E+00  Homo sapiens
  7o4h-assembly1_C  TM=1.573E-01  e=4.189E+00  Bos taurus
  5ino-assembly1_A  TM=2.551E-01  e=3.309E+00  Homo sapiens
  7o4h-assembly1_C  TM=1.595E-01  e=2.943E+00  Bos taurus

Foldseek 3Di:
DDWDWLVCCVVCVVVDPDPVVNVQSVQVCCQLVPPVQHQLPPLVNVCVVVRLEIEAEFEALVDLVRLVVVLVVVLVCVVCSVVSDLSYKYKYFYDQDPCNLPPDALVNLVVSVQVSLQSSLVVAPDDADPVADPFLQAQQHARDGNNFGKQKAWADCNQDQQVSRHGPTTIIIIGTVSSVVSVCVPDPDPVVSVVSSLVSSVVNGNAHDAPQPDDGPDVVHRRQQNRRDDSYNDTDPGDPHDNPPPPPPD/DDWDWLVCCVVCVVVDPDPVVNVQSVQVCCQLPPPPQHQLPPLQNVCVVVRLEIEAEFEALVDLVRLVVVLVVVLVCVVCSVVSDLSYKYKYFYDQDPCNLPPDALVNLVVSVQVSLQSSLVVAPDDADPVADPFLQAQQHARDGNNFGKQKAWADCNQDQQVSRHGPTTIIIIGTVSSVVSVCVPDPDPVVSVVSSLVSSVVNGNAHDAPQPDDRPDVVHRRQQNRRDDSYNDTDPGDPHDNPPPPPPD

pLDDT: mean 91.88, std 11.5, range [21.91, 98.88]